Protein AF-0000000085181635 (afdb_homodimer)

Solvent-accessible surface area (backbone atoms only — not comparable to full-atom values): 19597 Å² total; per-residue (Å²): 133,66,61,63,53,75,76,46,79,47,78,48,72,52,72,44,46,55,69,79,56,71,76,47,92,70,51,22,36,40,37,35,32,37,38,34,22,42,36,77,54,40,78,56,69,69,92,83,53,56,75,44,27,67,64,40,34,64,56,25,40,52,43,40,51,52,48,31,54,76,64,75,38,68,78,64,58,46,28,28,20,25,34,20,37,16,2,66,40,44,36,61,69,67,32,55,45,43,55,60,22,46,44,51,28,43,36,67,73,66,61,84,52,57,21,75,64,39,52,23,40,46,67,38,51,48,49,45,72,45,44,28,18,30,25,18,34,34,18,56,51,25,48,43,32,62,36,46,50,76,46,68,41,70,85,27,20,45,46,49,16,28,28,41,36,42,33,39,24,28,66,50,50,74,82,61,66,74,58,76,46,46,78,92,68,52,71,57,80,75,10,44,61,133,65,58,65,51,76,76,46,77,46,78,50,75,52,72,44,46,54,68,78,56,70,75,46,93,69,52,23,36,39,36,36,31,36,38,34,21,42,35,74,54,39,77,56,70,69,90,81,52,55,74,44,28,66,62,40,35,64,57,25,40,53,45,41,52,52,46,30,54,75,64,76,37,67,79,65,57,44,29,28,21,25,34,20,38,16,3,66,41,44,36,60,67,66,32,56,46,43,54,59,24,47,45,52,28,44,37,65,72,66,62,85,52,56,21,74,66,40,51,25,42,47,67,36,51,48,49,45,72,45,43,28,18,29,24,18,33,34,18,57,51,26,49,41,31,61,35,44,50,76,45,68,42,73,83,27,20,44,47,50,16,27,29,43,36,42,34,39,25,28,68,48,50,74,82,59,65,75,57,76,46,46,79,93,67,52,72,58,80,75,11,45,59

Organism: NCBI:txid2984134

pLDDT: mean 95.41, std 3.32, range [81.12, 98.81]

InterPro domains:
  IPR009569 Amino acid synthesis, putative [PF06684] (6-179)
  IPR035936 BB2672 superfamily [G3DSA:3.30.1330.110] (1-193)
  IPR035936 BB2672 superfamily [SSF160519] (4-193)

Structure (mmCIF, N/CA/C/O backbone):
data_AF-0000000085181635-model_v1
#
loop_
_entity.id
_entity.type
_entity.pdbx_description
1 polymer 'Amino acid synthesis family protein'
#
loop_
_atom_site.group_PDB
_atom_site.id
_atom_site.type_symbol
_atom_site.label_atom_id
_atom_site.label_alt_id
_atom_site.label_comp_id
_atom_site.label_asym_id
_atom_site.label_entity_id
_atom_site.label_seq_id
_atom_site.pdbx_PDB_ins_code
_atom_site.Cartn_x
_atom_site.Cartn_y
_atom_site.Cartn_z
_atom_site.occupancy
_atom_site.B_iso_or_equiv
_atom_site.auth_seq_id
_atom_site.auth_comp_id
_atom_site.auth_asym_id
_atom_site.auth_atom_id
_atom_site.pdbx_PDB_model_num
ATOM 1 N N . MET A 1 1 ? -0.923 27.953 14.227 1 81.12 1 MET A N 1
ATOM 2 C CA . MET A 1 1 ? -1.779 26.828 13.859 1 81.12 1 MET A CA 1
ATOM 3 C C . MET A 1 1 ? -1.901 26.719 12.344 1 81.12 1 MET A C 1
ATOM 5 O O . MET A 1 1 ? -2.166 27.703 11.656 1 81.12 1 MET A O 1
ATOM 9 N N . ALA A 1 2 ? -1.477 25.5 11.82 1 87.94 2 ALA A N 1
ATOM 10 C CA . ALA A 1 2 ? -1.633 25.281 10.383 1 87.94 2 ALA A CA 1
ATOM 11 C C . ALA A 1 2 ? -3.104 25.125 10.008 1 87.94 2 ALA A C 1
ATOM 13 O O . ALA A 1 2 ? -3.855 24.422 10.695 1 87.94 2 ALA A O 1
ATOM 14 N N . ASP A 1 3 ? -3.541 25.781 8.938 1 92.56 3 ASP A N 1
ATOM 15 C CA . ASP A 1 3 ? -4.941 25.75 8.531 1 92.56 3 ASP A CA 1
ATOM 16 C C . ASP A 1 3 ? -5.152 24.828 7.328 1 92.56 3 ASP A C 1
ATOM 18 O O . ASP A 1 3 ? -4.785 25.172 6.203 1 92.56 3 ASP A O 1
ATOM 22 N N . PHE A 1 4 ? -5.699 23.703 7.555 1 97.62 4 PHE A N 1
ATOM 23 C CA . PHE A 1 4 ? -6.125 22.781 6.5 1 97.62 4 PHE A CA 1
ATOM 24 C C . PHE A 1 4 ? -7.602 22.984 6.18 1 97.62 4 PHE A C 1
ATOM 26 O O . PHE A 1 4 ? -8.453 22.234 6.66 1 97.62 4 PHE A O 1
ATOM 33 N N . ARG A 1 5 ? -7.879 23.953 5.293 1 97.69 5 ARG A N 1
ATOM 34 C CA . ARG A 1 5 ? -9.266 24.266 4.973 1 97.69 5 ARG A CA 1
ATOM 35 C C . ARG A 1 5 ? -9.883 23.172 4.098 1 97.69 5 ARG A C 1
ATOM 37 O O . ARG A 1 5 ? -9.383 22.891 3.004 1 97.69 5 ARG A O 1
ATOM 44 N N . LEU A 1 6 ? -10.953 22.594 4.566 1 97.94 6 LEU A N 1
ATOM 45 C CA . LEU A 1 6 ? -11.633 21.516 3.844 1 97.94 6 LEU A CA 1
ATOM 46 C C . LEU A 1 6 ? -12.414 22.078 2.662 1 97.94 6 LEU A C 1
ATOM 48 O O . LEU A 1 6 ? -13.266 22.953 2.832 1 97.94 6 LEU A O 1
ATOM 52 N N . ARG A 1 7 ? -12.094 21.688 1.499 1 97.81 7 ARG A N 1
ATOM 53 C CA . ARG A 1 7 ? -12.828 22.109 0.305 1 97.81 7 ARG A CA 1
ATOM 54 C C . ARG A 1 7 ? -13.906 21.094 -0.048 1 97.81 7 ARG A C 1
ATOM 56 O O . ARG A 1 7 ? -15.008 21.469 -0.465 1 97.81 7 ARG A O 1
ATOM 63 N N . LYS A 1 8 ? -13.539 19.812 0.037 1 95.94 8 LYS A N 1
ATOM 64 C CA . LYS A 1 8 ? -14.383 18.766 -0.53 1 95.94 8 LYS A CA 1
ATOM 65 C C . LYS A 1 8 ? -14.188 17.453 0.219 1 95.94 8 LYS A C 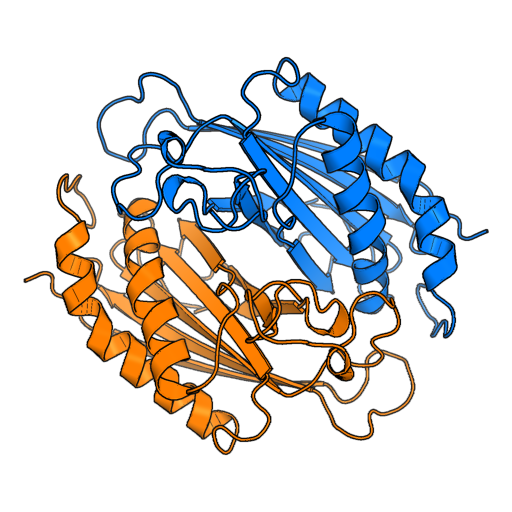1
ATOM 67 O O . LYS A 1 8 ? -13.07 17.078 0.577 1 95.94 8 LYS A O 1
ATOM 72 N N . LEU A 1 9 ? -15.336 16.703 0.526 1 96.38 9 LEU A N 1
ATOM 73 C CA . LEU A 1 9 ? -15.312 15.32 0.971 1 96.38 9 LEU A CA 1
ATOM 74 C C . LEU A 1 9 ? -15.906 14.398 -0.091 1 96.38 9 LEU A C 1
ATOM 76 O O . LEU A 1 9 ? -16.938 14.719 -0.683 1 96.38 9 LEU A O 1
ATOM 80 N N . CYS A 1 10 ? -15.219 13.375 -0.37 1 96.75 10 CYS A N 1
ATOM 81 C CA . CYS A 1 10 ? -15.719 12.328 -1.263 1 96.75 10 CYS A CA 1
ATOM 82 C C . CYS A 1 10 ? -15.852 11 -0.529 1 96.75 10 CYS A C 1
ATOM 84 O O . CYS A 1 10 ? -15.016 10.672 0.322 1 96.75 10 CYS A O 1
ATOM 86 N N . LEU A 1 11 ? -16.875 10.273 -0.776 1 96.56 11 LEU A N 1
ATOM 87 C CA . LEU A 1 11 ? -17.094 8.922 -0.263 1 96.56 11 LEU A CA 1
ATOM 88 C C . LEU A 1 11 ? -17.219 7.922 -1.406 1 96.56 11 LEU A C 1
ATOM 90 O O . LEU A 1 11 ? -17.922 8.172 -2.383 1 96.56 11 LEU A O 1
ATOM 94 N N . ALA A 1 12 ? -16.438 6.934 -1.35 1 96.38 12 ALA A N 1
ATOM 95 C CA . ALA A 1 12 ? -16.547 5.801 -2.264 1 96.38 12 ALA A CA 1
ATOM 96 C C . ALA A 1 12 ? -16.844 4.508 -1.506 1 96.38 12 ALA A C 1
ATOM 98 O O . ALA A 1 12 ? -16.234 4.238 -0.47 1 96.38 12 ALA A O 1
ATOM 99 N N . LEU A 1 13 ? -17.766 3.725 -1.913 1 95.25 13 LEU A N 1
ATOM 100 C CA . LEU A 1 13 ? -18.141 2.445 -1.32 1 95.25 13 LEU A CA 1
ATOM 101 C C . LEU A 1 13 ? -18.391 1.395 -2.4 1 95.25 13 LEU A C 1
ATOM 103 O O . LEU A 1 13 ? -19.016 1.68 -3.42 1 95.25 13 LEU A O 1
ATOM 107 N N . ASP A 1 14 ? -17.766 0.258 -2.256 1 94 14 ASP A N 1
ATOM 108 C CA . ASP A 1 14 ? -18.094 -0.84 -3.16 1 94 14 ASP A CA 1
ATOM 109 C C . ASP A 1 14 ? -18.391 -2.123 -2.385 1 94 14 ASP A C 1
ATOM 111 O O . ASP A 1 14 ? -18.047 -2.229 -1.202 1 94 14 ASP A O 1
ATOM 115 N N . GLU A 1 15 ? -19.156 -2.984 -3.018 1 94.25 15 GLU A N 1
ATOM 116 C CA . GLU A 1 15 ? -19.516 -4.312 -2.527 1 94.25 15 GLU A CA 1
ATOM 117 C C . GLU A 1 15 ? -19.188 -5.387 -3.564 1 94.25 15 GLU A C 1
ATOM 119 O O . GLU A 1 15 ? -19.641 -5.301 -4.711 1 94.25 15 GLU A O 1
ATOM 124 N N . THR A 1 16 ? -18.359 -6.297 -3.199 1 95.44 16 THR A N 1
ATOM 125 C CA . THR A 1 16 ? -17.984 -7.383 -4.102 1 95.44 16 THR A CA 1
ATOM 126 C C . THR A 1 16 ? -18.75 -8.656 -3.764 1 95.44 16 THR A C 1
ATOM 128 O O . THR A 1 16 ? -18.594 -9.219 -2.68 1 95.44 16 THR A O 1
ATOM 131 N N . HIS A 1 17 ? -19.516 -9.117 -4.715 1 95.44 17 HIS A N 1
ATOM 132 C CA . HIS A 1 17 ? -20.375 -10.281 -4.512 1 95.44 17 HIS A CA 1
ATOM 133 C C . HIS A 1 17 ? -19.672 -11.562 -4.969 1 95.44 17 HIS A C 1
ATOM 135 O O . HIS A 1 17 ? -19.969 -12.648 -4.48 1 95.44 17 HIS A O 1
ATOM 141 N N . HIS A 1 18 ? -18.922 -11.43 -5.965 1 95.25 18 HIS A N 1
ATOM 142 C CA . HIS A 1 18 ? -18.078 -12.508 -6.461 1 95.25 18 HIS A CA 1
ATOM 143 C C . HIS A 1 18 ? -16.984 -11.984 -7.383 1 95.25 18 HIS A C 1
ATOM 145 O O . HIS A 1 18 ? -17.047 -10.836 -7.836 1 95.25 18 HIS A O 1
ATOM 151 N N . ASP A 1 19 ? -15.961 -12.719 -7.648 1 94.94 19 ASP A N 1
ATOM 152 C CA . ASP A 1 19 ? -14.883 -12.406 -8.578 1 94.94 19 ASP A CA 1
ATOM 153 C C . ASP A 1 19 ? -14.609 -13.586 -9.516 1 94.94 19 ASP A C 1
ATOM 155 O O . ASP A 1 19 ? -13.477 -14.055 -9.617 1 94.94 19 ASP A O 1
ATOM 159 N N . GLY A 1 20 ? -15.664 -14 -10.234 1 92.75 20 GLY A N 1
ATOM 160 C CA . GLY A 1 20 ? -15.562 -15.078 -11.211 1 92.75 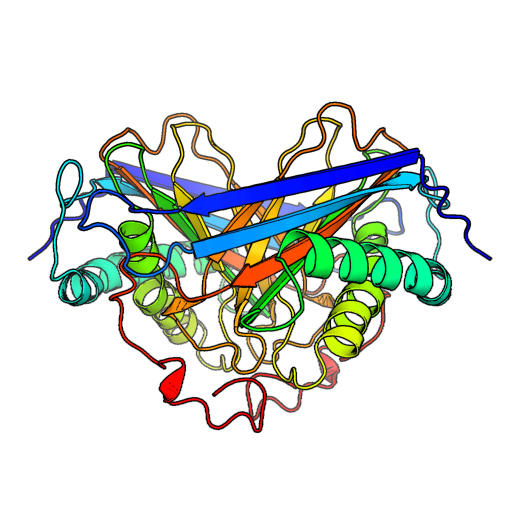20 GLY A CA 1
ATOM 161 C C . GLY A 1 20 ? -15.883 -16.438 -10.625 1 92.75 20 GLY A C 1
ATOM 162 O O . GLY A 1 20 ? -16.047 -17.406 -11.359 1 92.75 20 GLY A O 1
ATOM 163 N N . GLY A 1 21 ? -15.984 -16.594 -9.289 1 93.75 21 GLY A N 1
ATOM 164 C CA . GLY A 1 21 ? -16.359 -17.812 -8.586 1 93.75 21 GLY A CA 1
ATOM 165 C C . GLY A 1 21 ? -17.766 -17.781 -8.039 1 93.75 21 GLY A C 1
ATOM 166 O O . GLY A 1 21 ? -18.625 -17.047 -8.547 1 93.75 21 GLY A O 1
ATOM 167 N N . PRO A 1 22 ? -18.031 -18.703 -7.148 1 93.81 22 PRO A N 1
ATOM 168 C CA . PRO A 1 22 ? -19.375 -18.719 -6.535 1 93.81 22 PRO A CA 1
ATOM 169 C C . PRO A 1 22 ? -19.719 -17.391 -5.84 1 93.81 22 PRO A C 1
ATOM 171 O O . PRO A 1 22 ? -18.812 -16.672 -5.414 1 93.81 22 PRO A O 1
ATOM 174 N N . GLU A 1 23 ? -21 -17.203 -5.691 1 95.12 23 GLU A N 1
ATOM 175 C CA . GLU A 1 23 ? -21.438 -16.031 -4.941 1 95.12 23 GLU A CA 1
ATOM 176 C C . GLU A 1 23 ? -21.016 -16.125 -3.477 1 95.12 23 GLU A C 1
ATOM 178 O O . GLU A 1 23 ? -21.125 -17.188 -2.861 1 95.12 23 GLU A O 1
ATOM 183 N N . ALA A 1 24 ? -20.547 -14.977 -3 1 92.56 24 ALA A N 1
ATOM 184 C CA . ALA A 1 24 ? -20.172 -14.93 -1.59 1 92.56 24 ALA A CA 1
ATOM 185 C C . ALA A 1 24 ? -21.406 -14.914 -0.689 1 92.56 24 ALA A C 1
ATOM 187 O O . ALA A 1 24 ? -22.406 -14.258 -1.002 1 92.56 24 ALA A O 1
ATOM 188 N N . THR A 1 25 ? -21.297 -15.695 0.338 1 91.75 25 THR A N 1
ATOM 189 C CA . THR A 1 25 ? -22.359 -15.641 1.331 1 91.75 25 THR A CA 1
ATOM 190 C C . THR A 1 25 ? -22.5 -14.234 1.912 1 91.75 25 THR A C 1
ATOM 192 O O . THR A 1 25 ? -23.609 -13.711 2.035 1 91.75 25 THR A O 1
ATOM 195 N N . ASN A 1 26 ? -21.375 -13.648 2.23 1 91.88 26 ASN A N 1
ATOM 196 C CA . ASN A 1 26 ? -21.297 -12.266 2.682 1 91.88 26 ASN A CA 1
ATOM 197 C C . ASN A 1 26 ? -20.406 -11.43 1.763 1 91.88 26 ASN A C 1
ATOM 199 O O . ASN A 1 26 ? -19.172 -11.539 1.812 1 91.88 26 ASN A O 1
ATOM 203 N N . PRO A 1 27 ? -21.031 -10.609 0.994 1 93.5 27 PRO A N 1
ATOM 204 C CA . PRO A 1 27 ? -20.219 -9.758 0.12 1 93.5 27 PRO A CA 1
ATOM 205 C C . PRO A 1 27 ? -19.219 -8.891 0.895 1 93.5 27 PRO A C 1
ATOM 207 O O . PRO A 1 27 ? -19.516 -8.453 2.006 1 93.5 27 PRO A O 1
ATOM 210 N N . ARG A 1 28 ? -18.047 -8.742 0.34 1 95.94 28 ARG A N 1
ATOM 211 C CA . ARG A 1 28 ? -17.062 -7.848 0.94 1 95.94 28 ARG A CA 1
ATOM 212 C C . ARG A 1 28 ? -17.406 -6.387 0.679 1 95.94 28 ARG A C 1
ATOM 214 O O . ARG A 1 28 ? -17.734 -6.012 -0.452 1 95.94 28 ARG A O 1
ATOM 221 N N . GLN A 1 29 ? -17.375 -5.582 1.72 1 96.75 29 GLN A N 1
ATOM 222 C CA . GLN A 1 29 ? -17.625 -4.148 1.613 1 96.75 29 GLN A CA 1
ATOM 223 C C . GLN A 1 29 ? -16.375 -3.34 1.92 1 96.75 29 GLN A C 1
ATOM 225 O O . GLN A 1 29 ? -15.672 -3.613 2.898 1 96.75 29 GLN A O 1
ATOM 230 N N . ARG A 1 30 ? -16.031 -2.447 1.104 1 97.69 30 ARG A N 1
ATOM 231 C CA . ARG A 1 30 ? -14.969 -1.476 1.344 1 97.69 30 ARG A CA 1
ATOM 232 C C . ARG A 1 30 ? -15.492 -0.049 1.195 1 97.69 30 ARG A C 1
ATOM 234 O O . ARG A 1 30 ? -16.328 0.223 0.34 1 97.69 30 ARG A O 1
ATOM 241 N N . ALA A 1 31 ? -15 0.82 1.949 1 98.31 31 ALA A N 1
ATOM 242 C CA . ALA A 1 31 ? -15.328 2.238 1.816 1 98.31 31 ALA A CA 1
ATOM 243 C C . ALA A 1 31 ? -14.094 3.107 2.049 1 98.31 31 ALA A C 1
ATOM 245 O O . ALA A 1 31 ? -13.211 2.75 2.832 1 98.31 31 ALA A O 1
ATOM 246 N N . ALA A 1 32 ? -14.047 4.199 1.39 1 98.75 32 ALA A N 1
ATOM 247 C CA . ALA A 1 32 ? -13.008 5.211 1.576 1 98.75 32 ALA A CA 1
ATOM 248 C C . ALA A 1 32 ? -13.609 6.609 1.65 1 98.75 32 ALA A C 1
ATOM 250 O O . ALA A 1 32 ? -14.562 6.918 0.931 1 98.75 32 ALA A O 1
ATOM 251 N N . VAL A 1 33 ? -13.117 7.402 2.482 1 98.62 33 VAL A N 1
ATOM 252 C CA . VAL A 1 33 ? -13.414 8.828 2.535 1 98.62 33 VAL A CA 1
ATOM 253 C C . VAL A 1 33 ? -12.164 9.633 2.164 1 98.62 33 VAL A C 1
ATOM 255 O O . VAL A 1 33 ? -11.07 9.344 2.65 1 98.62 33 VAL A O 1
ATOM 258 N N . LEU A 1 34 ? -12.32 10.539 1.265 1 98.75 34 LEU A N 1
ATOM 259 C CA . LEU A 1 34 ? -11.25 11.43 0.806 1 98.75 34 LEU A CA 1
ATOM 260 C C . LEU A 1 34 ? -11.57 12.875 1.147 1 98.75 34 LEU A C 1
ATOM 262 O O . LEU A 1 34 ? -12.648 13.375 0.817 1 98.75 34 LEU A O 1
ATOM 266 N N . ALA A 1 35 ? -10.695 13.469 1.826 1 98.75 35 ALA A N 1
ATOM 267 C CA . ALA A 1 35 ? -10.828 14.891 2.148 1 98.75 35 ALA A CA 1
ATOM 268 C C . ALA A 1 35 ? -9.828 15.727 1.351 1 98.75 35 ALA A C 1
ATOM 270 O O . ALA A 1 35 ? -8.617 15.508 1.437 1 98.75 35 ALA A O 1
ATOM 271 N N . VAL A 1 36 ? -10.32 16.609 0.586 1 98.69 36 VAL A N 1
ATOM 272 C CA . VAL A 1 36 ? -9.477 17.578 -0.115 1 98.69 36 VAL A CA 1
ATOM 273 C C . VAL A 1 36 ? -9.32 18.844 0.729 1 98.69 36 VAL A C 1
ATOM 275 O O . VAL A 1 36 ? -10.305 19.531 1.002 1 98.69 36 VAL A O 1
ATOM 278 N N . VAL A 1 37 ? -8.117 19.125 1.062 1 98.75 37 VAL A N 1
ATOM 279 C CA . VAL A 1 37 ? -7.875 20.281 1.931 1 98.75 37 VAL A CA 1
ATOM 280 C C . VAL A 1 37 ? -6.789 21.156 1.325 1 98.75 37 VAL A C 1
ATOM 282 O O . VAL A 1 37 ? -5.996 20.703 0.499 1 98.75 37 VAL A O 1
ATOM 285 N N . SER A 1 38 ? -6.781 22.406 1.725 1 98.62 38 SER A N 1
ATOM 286 C CA . SER A 1 38 ? -5.652 23.266 1.377 1 98.62 38 SER A CA 1
ATOM 287 C C . SER A 1 38 ? -4.363 22.766 2.033 1 98.62 38 SER A C 1
ATOM 289 O O . SER A 1 38 ? -4.402 22.141 3.096 1 98.62 38 SER A O 1
ATOM 291 N N . ASN A 1 39 ? -3.256 22.969 1.431 1 98.5 39 ASN A N 1
ATOM 292 C CA . ASN A 1 39 ? -1.923 22.703 1.962 1 98.5 39 ASN A CA 1
ATOM 293 C C . ASN A 1 39 ? -1.261 23.984 2.471 1 98.5 39 ASN A C 1
ATOM 295 O O . ASN A 1 39 ? -0.763 24.781 1.68 1 98.5 39 ASN A O 1
ATOM 299 N N . PRO A 1 40 ? -1.22 24.203 3.771 1 98.19 40 PRO A N 1
ATOM 300 C CA . PRO A 1 40 ? -0.665 25.453 4.305 1 98.19 40 PRO A CA 1
ATOM 301 C C . PRO A 1 40 ? 0.832 25.594 4.039 1 98.19 40 PRO A C 1
ATOM 303 O O . PRO A 1 40 ? 1.399 26.656 4.238 1 98.19 40 PRO A O 1
ATOM 306 N N . PHE A 1 41 ? 1.455 24.531 3.543 1 98 41 PHE A N 1
ATOM 307 C CA . PHE A 1 41 ? 2.902 24.562 3.373 1 98 41 PHE A CA 1
ATOM 308 C C . PHE A 1 41 ? 3.275 24.547 1.896 1 98 41 PHE A C 1
ATOM 310 O O . PHE A 1 41 ? 4.453 24.469 1.548 1 98 41 PHE A O 1
ATOM 317 N N . ALA A 1 42 ? 2.32 24.625 1.038 1 97.31 42 ALA A N 1
ATOM 318 C CA . ALA A 1 42 ? 2.588 24.625 -0.398 1 97.31 42 ALA A CA 1
ATOM 319 C C . ALA A 1 42 ? 3.471 25.812 -0.784 1 97.31 42 ALA A C 1
ATOM 321 O O . ALA A 1 42 ? 3.309 26.922 -0.255 1 97.31 42 ALA A O 1
ATOM 322 N N . GLY A 1 43 ? 4.402 25.547 -1.666 1 96.06 43 GLY A N 1
ATOM 323 C CA . GLY A 1 43 ? 5.207 26.609 -2.258 1 96.06 43 GLY A CA 1
ATOM 324 C C . GLY A 1 43 ? 6.395 27 -1.402 1 96.06 43 GLY A C 1
ATOM 325 O O . GLY A 1 43 ? 7.129 27.922 -1.744 1 96.06 43 GLY A O 1
ATOM 326 N N . ARG A 1 44 ? 6.562 26.203 -0.323 1 94.25 44 ARG A N 1
ATOM 327 C CA . ARG A 1 44 ? 7.707 26.531 0.525 1 94.25 44 ARG A CA 1
ATOM 328 C C . ARG A 1 44 ? 8.188 25.297 1.283 1 94.25 44 ARG A C 1
ATOM 330 O O . ARG A 1 44 ? 7.461 24.297 1.396 1 94.25 44 ARG A O 1
ATOM 337 N N . TYR A 1 45 ? 9.477 25.469 1.751 1 95.44 45 TYR A N 1
ATOM 338 C CA . TYR A 1 45 ? 10 24.469 2.67 1 95.44 45 TYR A CA 1
ATOM 339 C C . TYR A 1 45 ? 9.758 24.875 4.117 1 95.44 45 TYR A C 1
ATOM 341 O O . TYR A 1 45 ? 10.141 25.984 4.531 1 95.44 45 TYR A O 1
ATOM 349 N N . GLU A 1 46 ? 9.023 24.078 4.871 1 96 46 GLU A N 1
ATOM 350 C CA . GLU A 1 46 ? 8.773 24.266 6.297 1 96 46 GLU A CA 1
ATOM 351 C C . GLU A 1 46 ? 9.547 23.25 7.137 1 96 46 GLU A C 1
ATOM 353 O O . GLU A 1 46 ? 9.25 22.062 7.109 1 96 46 GLU A O 1
ATOM 358 N N . PRO A 1 47 ? 10.555 23.688 7.879 1 94.38 47 PRO A N 1
ATOM 359 C CA . PRO A 1 47 ? 11.375 22.734 8.641 1 94.38 47 PRO A CA 1
ATOM 360 C C . PRO A 1 47 ? 10.602 22.062 9.773 1 94.38 47 PRO A C 1
ATOM 362 O O . PRO A 1 47 ? 10.875 20.906 10.109 1 94.38 47 PRO A O 1
ATOM 365 N N . ASP A 1 48 ? 9.711 22.797 10.375 1 95.12 48 ASP A N 1
ATOM 366 C CA . ASP A 1 48 ? 8.961 22.266 11.508 1 95.12 48 ASP A CA 1
ATOM 367 C C . ASP A 1 48 ? 7.512 21.969 11.117 1 95.12 48 ASP A C 1
ATOM 369 O O . ASP A 1 48 ? 6.648 22.844 11.211 1 95.12 48 ASP A O 1
ATOM 373 N N . LEU A 1 49 ? 7.258 20.672 10.797 1 95.06 49 LEU A N 1
ATOM 374 C CA . LEU A 1 49 ? 5.953 20.266 10.281 1 95.06 49 LEU A CA 1
ATOM 375 C C . LEU A 1 49 ? 5.117 19.609 11.375 1 95.06 49 LEU A C 1
ATOM 377 O O . LEU A 1 49 ? 3.887 19.672 11.344 1 95.06 49 LEU A O 1
ATOM 381 N N . GLN A 1 50 ? 5.703 19.031 12.367 1 94.06 50 GLN A N 1
ATOM 382 C CA . GLN A 1 50 ? 5.109 18.047 13.266 1 94.06 50 GLN A CA 1
ATOM 383 C C . GLN A 1 50 ? 3.918 18.641 14.016 1 94.06 50 GLN A C 1
ATOM 385 O O . GLN A 1 50 ? 2.896 17.969 14.195 1 94.06 50 GLN A O 1
ATOM 390 N N . PRO A 1 51 ? 4.008 19.891 14.422 1 94.75 51 PRO A N 1
ATOM 391 C CA . PRO A 1 51 ? 2.875 20.422 15.18 1 94.75 51 PRO A CA 1
ATOM 392 C C . PRO A 1 51 ? 1.577 20.438 14.375 1 94.75 51 PRO A C 1
ATOM 394 O O . PRO A 1 51 ? 0.488 20.375 14.953 1 94.75 51 PRO A O 1
ATOM 397 N N . ALA A 1 52 ? 1.71 20.438 13.078 1 95.94 52 ALA A N 1
ATOM 398 C CA . ALA A 1 52 ? 0.53 20.5 12.219 1 95.94 52 ALA A CA 1
ATOM 399 C C . ALA A 1 52 ? -0.282 19.219 12.305 1 95.94 52 ALA A C 1
ATOM 401 O O . ALA A 1 52 ? -1.447 19.172 11.898 1 95.94 52 ALA A O 1
ATOM 402 N N . MET A 1 53 ? 0.301 18.141 12.805 1 96 53 MET A N 1
ATOM 403 C CA . MET A 1 53 ? -0.437 16.891 12.984 1 96 53 MET A CA 1
ATOM 404 C C . MET A 1 53 ? -1.616 17.094 13.93 1 96 53 MET A C 1
ATOM 406 O O . MET A 1 53 ? -2.682 16.5 13.727 1 96 53 MET A O 1
ATOM 410 N N . GLU A 1 54 ? -1.39 17.859 14.945 1 96.19 54 GLU A N 1
ATOM 411 C CA . GLU A 1 54 ? -2.457 18.109 15.906 1 96.19 54 GLU A CA 1
ATOM 412 C C . GLU A 1 54 ? -3.67 18.75 15.234 1 96.19 54 GLU A C 1
ATOM 414 O O . GLU A 1 54 ? -4.812 18.453 15.586 1 96.19 54 GLU A O 1
ATOM 419 N N . ASP A 1 55 ? -3.424 19.547 14.258 1 97 55 ASP A N 1
ATOM 420 C CA . ASP A 1 55 ? -4.477 20.281 13.555 1 97 55 ASP A CA 1
ATOM 421 C C . ASP A 1 55 ? -5.289 19.344 12.664 1 97 55 ASP A C 1
ATOM 423 O O . ASP A 1 55 ? -6.398 19.688 12.25 1 97 55 ASP A O 1
ATOM 427 N N . LEU A 1 56 ? -4.758 18.188 12.375 1 97.75 56 LEU A N 1
ATOM 428 C CA . LEU A 1 56 ? -5.402 17.266 11.453 1 97.75 56 LEU A CA 1
ATOM 429 C C . LEU A 1 56 ? -6.25 16.25 12.211 1 97.75 56 LEU A C 1
ATOM 431 O O . LEU A 1 56 ? -7.066 15.539 11.609 1 97.75 56 LEU A O 1
ATOM 435 N N . LYS A 1 57 ? -6.145 16.156 13.531 1 96.81 57 LYS A N 1
ATOM 436 C CA . LYS A 1 57 ? -6.82 15.148 14.336 1 96.81 57 LYS A CA 1
ATOM 437 C C . LYS A 1 57 ? -8.336 15.242 14.18 1 96.81 57 LYS A C 1
ATOM 439 O O . LYS A 1 57 ? -9.008 14.234 13.953 1 96.81 57 LYS A O 1
ATOM 444 N N . PRO A 1 58 ? -8.898 16.469 14.258 1 96.94 58 PRO A N 1
ATOM 445 C CA . PRO A 1 58 ? -10.352 16.562 14.102 1 96.94 58 PRO A CA 1
ATOM 446 C C . PRO A 1 58 ? -10.836 16.062 12.734 1 96.94 58 PRO A C 1
ATOM 448 O O . PRO A 1 58 ? -11.891 15.438 12.641 1 96.94 58 PRO A O 1
ATOM 451 N N . LEU A 1 59 ? -10.125 16.344 11.672 1 97.62 59 LEU A N 1
ATOM 452 C CA . LEU A 1 59 ? -10.492 15.875 10.344 1 97.62 59 LEU A CA 1
ATOM 453 C C . LEU A 1 59 ? -10.5 14.344 10.281 1 97.62 59 LEU A C 1
ATOM 455 O O . LEU A 1 59 ? -11.43 13.75 9.734 1 97.62 59 LEU A O 1
ATOM 459 N N . ALA A 1 60 ? -9.469 13.758 10.898 1 97.56 60 ALA A N 1
ATOM 460 C CA . ALA A 1 60 ? -9.375 12.305 10.922 1 97.56 60 ALA A CA 1
ATOM 461 C C . ALA A 1 60 ? -10.586 11.688 11.609 1 97.56 60 ALA A C 1
ATOM 463 O O . ALA A 1 60 ? -11.141 10.688 11.133 1 97.56 60 ALA A O 1
ATOM 464 N N . LEU A 1 61 ? -10.977 12.25 12.695 1 97.38 61 LEU A N 1
ATOM 465 C CA . LEU A 1 61 ? -12.125 11.742 13.43 1 97.38 61 LEU A CA 1
ATOM 466 C C . LEU A 1 61 ? -13.406 11.891 12.609 1 97.38 61 LEU A C 1
ATOM 468 O O . LEU A 1 61 ? -14.227 10.977 12.555 1 97.38 61 LEU A O 1
ATOM 472 N N . THR A 1 62 ? -13.562 13.031 11.984 1 97.5 62 THR A N 1
ATOM 473 C CA . THR A 1 62 ? -14.719 13.273 11.125 1 97.5 62 THR A CA 1
ATOM 474 C C . THR A 1 62 ? -14.773 12.25 9.992 1 97.5 62 THR A C 1
ATOM 476 O O . THR A 1 62 ? -15.828 11.656 9.734 1 97.5 62 THR A O 1
ATOM 479 N N . MET A 1 63 ? -13.688 12.055 9.375 1 98.25 63 MET A N 1
ATOM 480 C CA . MET A 1 63 ? -13.609 11.117 8.266 1 98.25 63 MET A CA 1
ATOM 481 C C . MET A 1 63 ? -13.883 9.688 8.742 1 98.25 63 MET A C 1
ATOM 483 O O . MET A 1 63 ? -14.617 8.945 8.086 1 98.25 63 MET A O 1
ATOM 487 N N . GLY A 1 64 ? -13.297 9.297 9.867 1 97.88 64 GLY A N 1
ATOM 488 C CA . GLY A 1 64 ? -13.523 7.973 10.43 1 97.88 64 GLY A CA 1
ATOM 489 C C . GLY A 1 64 ? -14.984 7.707 10.75 1 97.88 64 GLY A C 1
ATOM 490 O O . GLY A 1 64 ? -15.508 6.633 10.453 1 97.88 64 GLY A O 1
ATOM 491 N N . LYS A 1 65 ? -15.602 8.664 11.336 1 97.81 65 LYS A N 1
ATOM 492 C CA . LYS A 1 65 ? -17.016 8.531 11.672 1 97.81 65 LYS A CA 1
ATOM 493 C C . LYS A 1 65 ? -17.875 8.367 10.414 1 97.81 65 LYS A C 1
ATOM 495 O O . LYS A 1 65 ? -18.797 7.559 10.391 1 97.81 65 LYS A O 1
ATOM 500 N N . ARG A 1 66 ? -17.562 9.133 9.391 1 96.88 66 ARG A N 1
ATOM 501 C CA . ARG A 1 66 ? -18.281 9.023 8.125 1 96.88 66 ARG A CA 1
ATOM 502 C C . ARG A 1 66 ? -18.125 7.629 7.523 1 96.88 66 ARG A C 1
ATOM 504 O O . ARG A 1 66 ? -19.062 7.078 6.961 1 96.88 66 ARG A O 1
ATOM 511 N N . LEU A 1 67 ? -16.906 7.09 7.621 1 97.5 67 LEU A N 1
ATOM 512 C CA . LEU A 1 67 ? -16.625 5.758 7.102 1 97.5 67 LEU A CA 1
ATOM 513 C C . LEU A 1 67 ? -17.453 4.699 7.836 1 97.5 67 LEU A C 1
ATOM 515 O O . LEU A 1 67 ? -18.047 3.83 7.207 1 97.5 67 LEU A O 1
ATOM 519 N N . ILE A 1 68 ? -17.469 4.793 9.133 1 97.69 68 ILE A N 1
ATOM 520 C CA . ILE A 1 68 ? -18.188 3.838 9.961 1 97.69 68 ILE A CA 1
ATOM 521 C C . ILE A 1 68 ? -19.688 3.918 9.656 1 97.69 68 ILE A C 1
ATOM 523 O O . ILE A 1 68 ? -20.359 2.891 9.523 1 97.69 68 ILE A O 1
ATOM 527 N N . GLU A 1 69 ? -20.156 5.109 9.508 1 97.38 69 GLU A N 1
ATOM 528 C CA . GLU A 1 69 ? -21.562 5.301 9.148 1 97.38 69 GLU A CA 1
ATOM 529 C C . GLU A 1 69 ? -21.859 4.695 7.781 1 97.38 69 GLU A C 1
ATOM 531 O O . GLU A 1 69 ? -22.859 3.998 7.617 1 97.38 69 GLU A O 1
ATOM 536 N N . ALA A 1 70 ? -21.062 4.922 6.816 1 96.5 70 ALA A N 1
ATOM 537 C CA . ALA A 1 70 ? -21.25 4.426 5.457 1 96.5 70 ALA A CA 1
ATOM 538 C C . ALA A 1 70 ? -21.297 2.9 5.43 1 96.5 70 ALA A C 1
ATOM 540 O O . ALA A 1 70 ? -21.984 2.309 4.602 1 96.5 70 ALA A O 1
ATOM 541 N N . LEU A 1 71 ? -20.562 2.297 6.375 1 97.5 71 LEU A N 1
ATOM 542 C CA . LEU A 1 71 ? -20.469 0.84 6.41 1 97.5 71 LEU A CA 1
ATOM 543 C C . LEU A 1 71 ? -21.531 0.252 7.332 1 97.5 71 LEU A C 1
ATOM 545 O O . LEU A 1 71 ? -21.531 -0.951 7.605 1 97.5 71 LEU A O 1
ATOM 549 N N . GLY A 1 72 ? -22.438 1.074 7.898 1 96.06 72 GLY A N 1
ATOM 550 C CA . GLY A 1 72 ? -23.578 0.61 8.672 1 96.06 72 GLY A CA 1
ATOM 551 C C . GLY A 1 72 ? -23.266 0.42 10.148 1 96.06 72 GLY A C 1
ATOM 552 O O . GLY A 1 72 ? -23.984 -0.297 10.852 1 96.06 72 GLY A O 1
ATOM 553 N N . GLY A 1 73 ? -22.156 1.052 10.633 1 96.31 73 GLY A N 1
ATOM 554 C CA . GLY A 1 73 ? -21.734 0.909 12.016 1 96.31 73 GLY A CA 1
ATOM 555 C C . GLY A 1 73 ? -20.391 0.199 12.148 1 96.31 73 GLY A C 1
ATOM 556 O O . GLY A 1 73 ? -19.844 -0.285 11.164 1 96.31 73 GLY A O 1
ATOM 557 N N . PRO A 1 74 ? -19.875 0.16 13.336 1 95.44 74 PRO A N 1
ATOM 558 C CA . PRO A 1 74 ? -18.531 -0.388 13.547 1 95.44 74 PRO A CA 1
ATOM 559 C C . PRO A 1 74 ? -18.5 -1.912 13.469 1 95.44 74 PRO A C 1
ATOM 561 O O . PRO A 1 74 ? -17.422 -2.5 13.273 1 95.44 74 PRO A O 1
ATOM 564 N N . ASP A 1 75 ? -19.672 -2.559 13.648 1 95.31 75 ASP A N 1
ATOM 565 C CA . ASP A 1 75 ? -19.719 -4.016 13.703 1 95.31 75 ASP A CA 1
ATOM 566 C C . ASP A 1 75 ? -19.25 -4.629 12.383 1 95.31 75 ASP A C 1
ATOM 568 O O . ASP A 1 75 ? -19.719 -4.238 11.312 1 95.31 75 ASP A O 1
ATOM 572 N N . GLY A 1 76 ? -18.25 -5.523 12.516 1 95.56 76 GLY A N 1
ATOM 573 C CA . GLY A 1 76 ? -17.797 -6.27 11.352 1 95.56 76 GLY A CA 1
ATOM 574 C C . GLY A 1 76 ? -16.641 -5.602 10.625 1 95.56 76 GLY A C 1
ATOM 575 O O . GLY A 1 76 ? -16.062 -6.188 9.711 1 95.56 76 GLY A O 1
ATOM 576 N N . ILE A 1 77 ? -16.375 -4.32 10.93 1 97.5 77 ILE A N 1
ATOM 577 C CA . ILE A 1 77 ? -15.195 -3.678 10.352 1 97.5 77 ILE A CA 1
ATOM 578 C C . ILE A 1 77 ? -13.93 -4.348 10.875 1 97.5 77 ILE A C 1
ATOM 580 O O . ILE A 1 77 ? -13.703 -4.395 12.086 1 97.5 77 ILE A O 1
ATOM 584 N N . ASP A 1 78 ? -13.117 -4.906 9.938 1 97.12 78 ASP A N 1
ATOM 585 C CA . ASP A 1 78 ? -11.961 -5.668 10.391 1 97.12 78 ASP A CA 1
ATOM 586 C C . ASP A 1 78 ? -10.734 -5.367 9.523 1 97.12 78 ASP A C 1
ATOM 588 O O . ASP A 1 78 ? -9.766 -6.125 9.531 1 97.12 78 ASP A O 1
ATOM 592 N N . SER A 1 79 ? -10.82 -4.355 8.711 1 97.94 79 SER A N 1
ATOM 593 C CA . SER A 1 79 ? -9.695 -3.869 7.918 1 97.94 79 SER A CA 1
ATOM 594 C C . SER A 1 79 ? -9.656 -2.346 7.891 1 97.94 79 SER A C 1
ATOM 596 O O . SER A 1 79 ? -10.695 -1.69 8.008 1 97.94 79 SER A O 1
ATOM 598 N N . TYR A 1 80 ? -8.523 -1.844 7.734 1 98.31 80 TYR A N 1
ATOM 599 C CA . TYR A 1 80 ? -8.383 -0.404 7.547 1 98.31 80 TYR A CA 1
ATOM 600 C C . TYR A 1 80 ? -7.117 -0.073 6.77 1 98.31 80 TYR A C 1
ATOM 602 O O . TYR A 1 80 ? -6.258 -0.935 6.582 1 98.31 80 TYR A O 1
ATOM 610 N N . GLY A 1 81 ? -7.02 1.118 6.312 1 98.12 81 GLY A N 1
ATOM 611 C CA . GLY A 1 81 ? -5.914 1.728 5.59 1 98.12 81 GLY A CA 1
ATOM 612 C C . GLY A 1 81 ? -6.004 3.24 5.523 1 98.12 81 GLY A C 1
ATOM 613 O O . GLY A 1 81 ? -7.008 3.824 5.938 1 98.12 81 GLY A O 1
ATOM 614 N N . LYS A 1 82 ? -4.898 3.814 5.059 1 98.5 82 LYS A N 1
ATOM 615 C CA . LYS A 1 82 ? -4.867 5.27 4.938 1 98.5 82 LYS A CA 1
ATOM 616 C C . LYS A 1 82 ? -3.971 5.707 3.785 1 98.5 82 LYS A C 1
ATOM 618 O O . LYS A 1 82 ? -3.273 4.887 3.188 1 98.5 82 LYS A O 1
ATOM 623 N N . GLY A 1 83 ? -4.105 6.988 3.443 1 98.44 83 GLY A N 1
ATOM 624 C CA . GLY A 1 83 ? -3.26 7.516 2.385 1 98.44 83 GLY A CA 1
ATOM 625 C C . GLY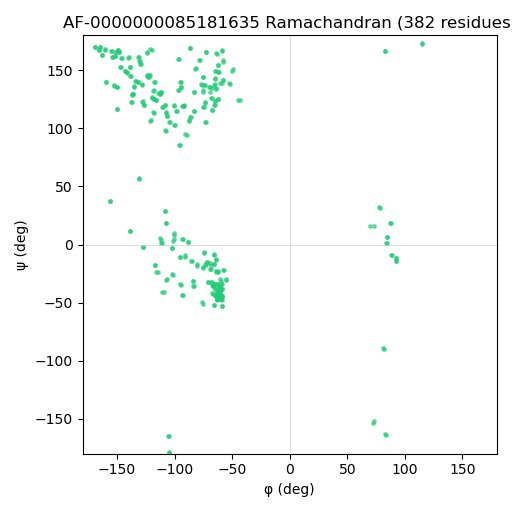 A 1 83 ? -3.316 9.031 2.275 1 98.44 83 GLY A C 1
ATOM 626 O O . GLY A 1 83 ? -4.102 9.68 2.971 1 98.44 83 GLY A O 1
ATOM 627 N N . ALA A 1 84 ? -2.414 9.492 1.472 1 98.75 84 ALA A N 1
ATOM 628 C CA . ALA A 1 84 ? -2.355 10.93 1.187 1 98.75 84 ALA A CA 1
ATOM 629 C C . ALA A 1 84 ? -1.816 11.188 -0.218 1 98.75 84 ALA A C 1
ATOM 631 O O . ALA A 1 84 ? -0.881 10.516 -0.664 1 98.75 84 ALA A O 1
ATOM 632 N N . LEU A 1 85 ? -2.414 12.039 -0.927 1 98.75 85 LEU A N 1
ATOM 633 C CA . LEU A 1 85 ? -1.976 12.547 -2.223 1 98.75 85 LEU A CA 1
ATOM 634 C C . LEU A 1 85 ? -1.722 14.055 -2.162 1 98.75 85 LEU A C 1
ATOM 636 O O . LEU A 1 85 ? -2.66 14.836 -2.014 1 98.75 85 LEU A O 1
ATOM 640 N N . VAL A 1 86 ? -0.466 14.453 -2.316 1 98.69 86 VAL A N 1
ATOM 641 C CA . VAL A 1 86 ? -0.047 15.844 -2.158 1 98.69 86 VAL A CA 1
ATOM 642 C C . VAL A 1 86 ? -0.001 16.531 -3.521 1 98.69 86 VAL A C 1
ATOM 644 O O . VAL A 1 86 ? 0.534 15.977 -4.484 1 98.69 86 VAL A O 1
ATOM 647 N N . GLY A 1 87 ? -0.585 17.75 -3.588 1 98.69 87 GLY A N 1
ATOM 648 C CA . GLY A 1 87 ? -0.517 18.531 -4.809 1 98.69 87 GLY A CA 1
ATOM 649 C C . GLY A 1 87 ? 0.896 18.938 -5.176 1 98.69 87 GLY A C 1
ATOM 650 O O . GLY A 1 87 ? 1.785 18.953 -4.32 1 98.69 87 GLY A O 1
ATOM 651 N N . LEU A 1 88 ? 1.072 19.375 -6.395 1 98.19 88 LEU A N 1
ATOM 652 C CA . LEU A 1 88 ? 2.373 19.484 -7.047 1 98.19 88 LEU A CA 1
ATOM 653 C C . LEU A 1 88 ? 3.209 20.594 -6.398 1 98.19 88 LEU A C 1
ATOM 655 O O . LEU A 1 88 ? 4.43 20.625 -6.562 1 98.19 88 LEU A O 1
ATOM 659 N N . ASN A 1 89 ? 2.586 21.516 -5.719 1 98.25 89 ASN A N 1
ATOM 660 C CA . ASN A 1 89 ? 3.357 22.562 -5.066 1 98.25 89 ASN A CA 1
ATOM 661 C C . ASN A 1 89 ? 3.787 22.156 -3.662 1 98.25 89 ASN A C 1
ATOM 663 O O . ASN A 1 89 ? 4.395 22.938 -2.939 1 98.25 89 ASN A O 1
ATOM 667 N N . GLY A 1 90 ? 3.457 20.906 -3.232 1 97.56 90 GLY A N 1
ATOM 668 C CA . GLY A 1 90 ? 3.875 20.391 -1.94 1 97.56 90 GLY A CA 1
ATOM 669 C C . GLY A 1 90 ? 5.004 19.375 -2.039 1 97.56 90 GLY A C 1
ATOM 670 O O . GLY A 1 90 ? 5.57 19.188 -3.115 1 97.56 90 GLY A O 1
ATOM 671 N N . GLU A 1 91 ? 5.406 18.891 -0.963 1 96.69 91 GLU A N 1
ATOM 672 C CA . GLU A 1 91 ? 6.391 17.812 -0.917 1 96.69 91 GLU A CA 1
ATOM 673 C C . GLU A 1 91 ? 5.824 16.578 -0.229 1 96.69 91 GLU A C 1
ATOM 675 O O . GLU A 1 91 ? 4.793 16.656 0.443 1 96.69 91 GLU A O 1
ATOM 680 N N . LEU A 1 92 ? 6.469 15.469 -0.32 1 97.31 92 LEU A N 1
ATOM 681 C CA . LEU A 1 92 ? 6.004 14.172 0.169 1 97.31 92 LEU A CA 1
ATOM 682 C C . LEU A 1 92 ? 5.77 14.211 1.676 1 97.31 92 LEU A C 1
ATOM 684 O O . LEU A 1 92 ? 4.82 13.602 2.176 1 97.31 92 LEU A O 1
ATOM 688 N N . GLU A 1 93 ? 6.59 14.93 2.467 1 97.25 93 GLU A N 1
ATOM 689 C CA . GLU A 1 93 ? 6.492 15 3.922 1 97.25 93 GLU A CA 1
ATOM 690 C C . GLU A 1 93 ? 5.184 15.648 4.355 1 97.25 93 GLU A C 1
ATOM 692 O O . GLU A 1 93 ? 4.723 15.445 5.484 1 97.25 93 GLU A O 1
ATOM 697 N N . HIS A 1 94 ? 4.602 16.469 3.449 1 98 94 HIS A N 1
ATOM 698 C CA . HIS A 1 94 ? 3.291 17.016 3.783 1 98 94 HIS A CA 1
ATOM 699 C C . HIS A 1 94 ? 2.24 15.906 3.877 1 98 94 HIS A C 1
ATOM 701 O O . HIS A 1 94 ? 1.318 15.992 4.691 1 98 94 HIS A O 1
ATOM 707 N N . GLY A 1 95 ? 2.393 14.875 3.045 1 97.69 95 GLY A N 1
ATOM 708 C CA . GLY A 1 95 ? 1.541 13.703 3.172 1 97.69 95 GLY A CA 1
ATOM 709 C C . GLY A 1 95 ? 1.798 12.914 4.441 1 97.69 95 GLY A C 1
ATOM 710 O O . GLY A 1 95 ? 0.877 12.312 5.004 1 97.69 95 GLY A O 1
ATOM 711 N N . ALA A 1 96 ? 3.055 12.922 4.887 1 97 96 ALA A N 1
ATOM 712 C CA . ALA A 1 96 ? 3.457 12.172 6.074 1 97 96 ALA A CA 1
ATOM 713 C C . ALA A 1 96 ? 2.785 12.727 7.328 1 97 96 ALA A C 1
ATOM 715 O O . ALA A 1 96 ? 2.727 12.055 8.359 1 97 96 ALA A O 1
ATOM 716 N N . LEU A 1 97 ? 2.26 13.914 7.289 1 96.62 97 LEU A N 1
ATOM 717 C CA . LEU A 1 97 ? 1.513 14.508 8.391 1 96.62 97 LEU A CA 1
ATOM 718 C C . LEU A 1 97 ? 0.324 13.633 8.773 1 96.62 97 LEU A C 1
ATOM 720 O O . LEU A 1 97 ? -0.16 13.695 9.906 1 96.62 97 LEU A O 1
ATOM 724 N N . TRP A 1 98 ? -0.075 12.805 7.816 1 96.75 98 TRP A N 1
ATOM 725 C CA . TRP A 1 98 ? -1.326 12.07 7.949 1 96.75 98 TRP A CA 1
ATOM 726 C C . TRP A 1 98 ? -1.116 10.773 8.734 1 96.75 98 TRP A C 1
ATOM 728 O O . TRP A 1 98 ? -2.078 10.164 9.203 1 96.75 98 TRP A O 1
ATOM 738 N N . HIS A 1 99 ? 0.152 10.375 8.914 1 92.5 99 HIS A N 1
ATOM 739 C CA . HIS A 1 99 ? 0.419 9.062 9.5 1 92.5 99 HIS A CA 1
ATOM 740 C C . HIS A 1 99 ? -0.202 8.945 10.891 1 92.5 99 HIS A C 1
ATOM 742 O O . HIS A 1 99 ? -1.02 8.055 11.133 1 92.5 99 HIS A O 1
ATOM 748 N N . ALA A 1 100 ? 0.055 9.852 11.797 1 91.38 100 ALA A N 1
ATOM 749 C CA . ALA A 1 100 ? -0.414 9.758 13.172 1 91.38 100 ALA A CA 1
ATOM 750 C C . ALA A 1 100 ? -1.901 10.094 13.273 1 91.38 100 ALA A C 1
ATOM 752 O O . ALA A 1 100 ? -2.691 9.281 13.758 1 91.38 100 ALA A O 1
ATOM 753 N N . PRO A 1 101 ? -2.314 11.203 12.695 1 94.44 101 PRO A N 1
ATOM 754 C CA . PRO A 1 101 ? -3.734 11.531 12.844 1 94.44 101 PRO A CA 1
ATOM 755 C C . PRO A 1 101 ? -4.648 10.492 12.203 1 94.44 101 PRO A C 1
ATOM 757 O O . PRO A 1 101 ? -5.656 10.094 12.797 1 94.44 101 PRO A O 1
ATOM 760 N N . GLY A 1 102 ? -4.324 10.141 10.992 1 94.06 102 GLY A N 1
ATOM 761 C CA . GLY A 1 102 ? -5.148 9.148 10.32 1 94.06 102 GLY A CA 1
ATOM 762 C C . GLY A 1 102 ? -5.188 7.812 11.039 1 94.06 102 GLY A C 1
ATOM 763 O O . GLY A 1 102 ? -6.258 7.227 11.211 1 94.06 102 GLY A O 1
ATOM 764 N N . GLY A 1 103 ? -4.004 7.359 11.414 1 92.38 103 GLY A N 1
ATOM 765 C CA . GLY A 1 103 ? -3.914 6.074 12.086 1 92.38 103 GLY A CA 1
ATOM 766 C C . GLY A 1 103 ? -4.586 6.066 13.445 1 92.38 103 GLY A C 1
ATOM 767 O O . GLY A 1 103 ? -5.453 5.23 13.711 1 92.38 103 GLY A O 1
ATOM 768 N N . TYR A 1 104 ? -4.262 6.984 14.281 1 89.56 104 TYR A N 1
ATOM 769 C CA . TYR A 1 104 ? -4.809 7.055 15.633 1 89.56 104 TYR A CA 1
ATOM 770 C C . TYR A 1 104 ? -6.301 7.363 15.602 1 89.56 104 TYR A C 1
ATOM 772 O O . TYR A 1 104 ? -7.059 6.863 16.438 1 89.56 104 TYR A O 1
ATOM 780 N N . GLY A 1 105 ? -6.695 8.117 14.719 1 91.38 105 GLY A N 1
ATOM 781 C CA . GLY A 1 105 ? -8.109 8.43 14.594 1 91.38 105 GLY A CA 1
ATOM 782 C C . GLY A 1 105 ? -8.977 7.215 14.328 1 91.38 105 GLY A C 1
ATOM 783 O O . GLY A 1 105 ? -10.008 7.031 14.977 1 91.38 105 GLY A O 1
ATOM 784 N N . MET A 1 106 ? -8.539 6.383 13.398 1 93.19 106 MET A N 1
ATOM 785 C CA . MET A 1 106 ? -9.297 5.172 13.086 1 93.19 106 MET A CA 1
ATOM 786 C C . MET A 1 106 ? -9.281 4.207 14.266 1 93.19 106 MET A C 1
ATOM 788 O O . MET A 1 106 ? -10.32 3.637 14.617 1 93.19 106 MET A O 1
ATOM 792 N N . ARG A 1 107 ? -8.141 4.078 14.859 1 90.31 107 ARG A N 1
ATOM 793 C CA . ARG A 1 107 ? -8 3.148 15.969 1 90.31 107 ARG A CA 1
ATOM 794 C C . ARG A 1 107 ? -8.852 3.58 17.156 1 90.31 107 ARG A C 1
ATOM 796 O O . ARG A 1 107 ? -9.43 2.742 17.859 1 90.31 107 ARG A O 1
ATOM 803 N N . ALA A 1 108 ? -8.93 4.844 17.406 1 90.81 108 ALA A N 1
ATOM 804 C CA . ALA A 1 108 ? -9.727 5.379 18.5 1 90.81 108 ALA A CA 1
ATOM 805 C C . ALA A 1 108 ? -11.211 5.062 18.312 1 90.81 108 ALA A C 1
ATOM 807 O O . ALA A 1 108 ? -11.93 4.789 19.266 1 90.81 108 ALA A O 1
ATOM 808 N N . LEU A 1 109 ? -11.656 5.031 17.141 1 94.12 109 LEU A N 1
ATOM 809 C CA . LEU A 1 109 ? -13.07 4.852 16.828 1 94.12 109 LEU A CA 1
ATOM 810 C C . LEU A 1 109 ? -13.445 3.371 16.828 1 94.12 109 LEU A C 1
ATOM 812 O O . LEU A 1 109 ? -14.578 3.014 17.141 1 94.12 109 LEU A O 1
ATOM 816 N N . LEU A 1 110 ? -12.523 2.523 16.469 1 93.81 110 LEU A N 1
ATOM 817 C CA . LEU A 1 110 ? -12.812 1.102 16.312 1 93.81 110 LEU A CA 1
ATOM 818 C C . LEU A 1 110 ? -12.562 0.357 17.625 1 93.81 110 LEU A C 1
ATOM 820 O O . LEU A 1 110 ? -13.039 -0.767 17.797 1 93.81 110 LEU A O 1
ATOM 824 N N . GLY A 1 111 ? -11.945 0.979 18.594 1 84.56 111 GLY A N 1
ATOM 825 C CA . GLY A 1 111 ? -11.727 0.401 19.922 1 84.56 111 GLY A CA 1
ATOM 826 C C . GLY A 1 111 ? -10.523 -0.522 19.969 1 84.56 111 GLY A C 1
ATOM 827 O O . GLY A 1 111 ? -9.43 -0.11 20.375 1 84.56 111 GLY A O 1
ATOM 828 N N . GLU A 1 112 ? -10.719 -1.893 19.688 1 83.62 112 GLU A N 1
ATOM 829 C CA . GLU A 1 112 ? -9.641 -2.873 19.734 1 83.62 112 GLU A CA 1
ATOM 830 C C . GLU A 1 112 ? -8.945 -2.998 18.391 1 83.62 112 GLU A C 1
ATOM 832 O O . GLU A 1 112 ? -9.508 -3.553 17.438 1 83.62 112 GLU A O 1
ATOM 837 N N . SER A 1 113 ? -7.812 -2.221 18.203 1 88.25 113 SER A N 1
ATOM 838 C CA . SER A 1 113 ? -6.969 -2.338 17.016 1 88.25 113 SER A CA 1
ATOM 839 C C . SER A 1 113 ? -5.488 -2.291 17.375 1 88.25 113 SER A C 1
ATOM 841 O O . SER A 1 113 ? -5.023 -1.319 17.984 1 88.25 113 SER A O 1
ATOM 843 N N . LYS A 1 114 ? -4.797 -3.35 16.969 1 90.75 114 LYS A N 1
ATOM 844 C CA . LYS A 1 114 ? -3.41 -3.461 17.422 1 90.75 114 LYS A CA 1
ATOM 845 C C . LYS A 1 114 ? -2.443 -3.387 16.234 1 90.75 114 LYS A C 1
ATOM 847 O O . LYS A 1 114 ? -1.259 -3.1 16.422 1 90.75 114 LYS A O 1
ATOM 852 N N . ALA A 1 115 ? -2.945 -3.705 15.133 1 92.25 115 ALA A N 1
ATOM 853 C CA . ALA A 1 115 ? -2.057 -3.795 13.984 1 92.25 115 ALA A CA 1
ATOM 854 C C . ALA A 1 115 ? -1.729 -2.41 13.43 1 92.25 115 ALA A C 1
ATOM 856 O O . ALA A 1 115 ? -2.482 -1.458 13.641 1 92.25 115 ALA A O 1
ATOM 857 N N . ILE A 1 116 ? -0.699 -2.281 12.734 1 92.06 116 ILE A N 1
ATOM 858 C CA . ILE A 1 116 ? -0.31 -1.073 12.016 1 92.06 116 ILE A CA 1
ATOM 859 C C . ILE A 1 116 ? -1.324 -0.78 10.914 1 92.06 116 ILE A C 1
ATOM 861 O O . ILE A 1 116 ? -1.852 -1.702 10.281 1 92.06 116 ILE A O 1
ATOM 865 N N . VAL A 1 117 ? -1.598 0.484 10.719 1 94.56 117 VAL A N 1
ATOM 866 C CA . VAL A 1 117 ? -2.424 0.909 9.594 1 94.56 117 VAL A CA 1
ATOM 867 C C . VAL A 1 117 ? -1.553 1.081 8.352 1 94.56 117 VAL A C 1
ATOM 869 O O . VAL A 1 117 ? -0.745 2.01 8.273 1 94.56 117 VAL A O 1
ATOM 872 N N . PRO A 1 118 ? -1.722 0.142 7.344 1 96.19 118 PRO A N 1
ATOM 873 C CA . PRO A 1 118 ? -0.921 0.342 6.133 1 96.19 118 PRO A CA 1
ATOM 874 C C . PRO A 1 118 ? -1.243 1.655 5.422 1 96.19 118 PRO A C 1
ATOM 876 O O . PRO A 1 118 ? -2.342 2.195 5.582 1 96.19 118 PRO A O 1
ATOM 879 N N . SER A 1 119 ? -0.218 2.135 4.68 1 96.56 119 SER A N 1
ATOM 880 C CA . SER A 1 119 ? -0.4 3.465 4.109 1 96.56 119 SER A CA 1
ATOM 881 C C . SER A 1 119 ? 0.3 3.586 2.76 1 96.56 119 SER A C 1
ATOM 883 O O . SER A 1 119 ? 1.218 2.822 2.459 1 96.56 119 SER A O 1
ATOM 885 N N . ALA A 1 120 ? -0.241 4.473 1.947 1 97.5 120 ALA A N 1
ATOM 886 C CA . ALA A 1 120 ? 0.385 4.934 0.711 1 97.5 120 ALA A CA 1
ATOM 887 C C . ALA A 1 120 ? 0.289 6.453 0.581 1 97.5 120 ALA A C 1
ATOM 889 O O . ALA A 1 120 ? -0.745 7.043 0.901 1 97.5 120 ALA A O 1
ATOM 890 N N . LYS A 1 121 ? 1.316 7.047 0.211 1 97.62 121 LYS A N 1
ATOM 891 C CA . LYS A 1 121 ? 1.306 8.477 -0.081 1 97.62 121 LYS A CA 1
ATOM 892 C C . LYS A 1 121 ? 2.207 8.805 -1.27 1 97.62 121 LYS A C 1
ATOM 894 O O . LYS A 1 121 ? 3.223 8.141 -1.485 1 97.62 121 LYS A O 1
ATOM 899 N N . LYS A 1 122 ? 1.854 9.805 -1.995 1 97.75 122 LYS A N 1
ATOM 900 C CA . LYS A 1 122 ? 2.668 10.312 -3.096 1 97.75 122 LYS A CA 1
ATOM 901 C C . LYS A 1 122 ? 2.275 11.742 -3.451 1 97.75 122 LYS A C 1
ATOM 903 O O . LYS A 1 122 ? 1.296 12.273 -2.926 1 97.75 122 LYS A O 1
ATOM 908 N N . VAL A 1 123 ? 3.119 12.367 -4.254 1 98.06 123 VAL A N 1
ATOM 909 C CA . VAL A 1 123 ? 2.828 13.664 -4.859 1 98.06 123 VAL A CA 1
ATOM 910 C C . VAL A 1 123 ? 2.236 13.461 -6.254 1 98.06 123 VAL A C 1
ATOM 912 O O . VAL A 1 123 ? 2.684 12.594 -7.008 1 98.06 123 VAL A O 1
ATOM 915 N N . GLY A 1 124 ? 1.173 14.188 -6.594 1 97.69 124 GLY A N 1
ATOM 916 C CA . GLY A 1 124 ? 0.538 14.031 -7.895 1 97.69 124 GLY A CA 1
ATOM 917 C C . GLY A 1 124 ? -0.415 15.156 -8.234 1 97.69 124 GLY A C 1
ATOM 918 O O . GLY A 1 124 ? -0.729 15.992 -7.379 1 97.69 124 GLY A O 1
ATOM 919 N N . ALA A 1 125 ? -0.834 15.234 -9.477 1 97.25 125 ALA A N 1
ATOM 920 C CA . ALA A 1 125 ? -1.787 16.219 -9.961 1 97.25 125 ALA A CA 1
ATOM 921 C C . ALA A 1 125 ? -3.225 15.75 -9.766 1 97.25 125 ALA A C 1
ATOM 923 O O . ALA A 1 125 ? -3.459 14.594 -9.398 1 97.25 125 ALA A O 1
ATOM 924 N N . ALA A 1 126 ? -4.125 16.703 -9.977 1 96.25 126 ALA A N 1
ATOM 925 C CA . ALA A 1 126 ? -5.535 16.312 -9.953 1 96.25 126 ALA A CA 1
ATOM 926 C C . ALA A 1 126 ? -5.797 15.133 -10.891 1 96.25 126 ALA A C 1
ATOM 928 O O . ALA A 1 126 ? -5.262 15.086 -12 1 96.25 126 ALA A O 1
ATOM 929 N N . GLY A 1 127 ? -6.621 14.211 -10.398 1 95.38 127 GLY A N 1
ATOM 930 C CA . GLY A 1 127 ? -6.973 13.055 -11.211 1 95.38 127 GLY A CA 1
ATOM 931 C C . GLY A 1 127 ? -6.008 11.891 -11.047 1 95.38 127 GLY A C 1
ATOM 932 O O . GLY A 1 127 ? -6.246 10.805 -11.57 1 95.38 127 GLY A O 1
ATOM 933 N N . THR A 1 128 ? -4.922 12.102 -10.375 1 97 128 THR A N 1
ATOM 934 C CA . THR A 1 128 ? -4.008 11.008 -10.062 1 97 128 THR A CA 1
ATOM 935 C C . THR A 1 128 ? -4.688 9.984 -9.156 1 97 128 THR A C 1
ATOM 937 O O . THR A 1 128 ? -5.387 10.344 -8.211 1 97 128 THR A O 1
ATOM 940 N N . THR A 1 129 ? -4.523 8.68 -9.484 1 97.31 129 THR A N 1
ATOM 941 C CA . THR A 1 129 ? -5.082 7.625 -8.641 1 97.31 129 THR A CA 1
ATOM 942 C C . THR A 1 129 ? -4.152 7.332 -7.465 1 97.31 129 THR A C 1
ATOM 944 O O . THR A 1 129 ? -2.953 7.609 -7.527 1 97.31 129 THR A O 1
ATOM 947 N N . LEU A 1 130 ? -4.727 6.898 -6.395 1 98.12 130 LEU A N 1
ATOM 948 C CA . LEU A 1 130 ? -4.016 6.43 -5.211 1 98.12 130 LEU A CA 1
ATOM 949 C C . LEU A 1 130 ? -4.5 5.043 -4.797 1 98.12 130 LEU A C 1
ATOM 951 O O . LEU A 1 130 ? -5.699 4.824 -4.633 1 98.12 130 LEU A O 1
ATOM 955 N N . ASP A 1 131 ? -3.57 4.043 -4.707 1 98.44 131 ASP A N 1
ATOM 956 C CA . ASP A 1 131 ? -3.883 2.709 -4.207 1 98.44 131 ASP A CA 1
ATOM 957 C C . ASP A 1 131 ? -3.732 2.639 -2.689 1 98.44 131 ASP A C 1
ATOM 959 O O . ASP A 1 131 ? -2.615 2.635 -2.17 1 98.44 131 ASP A O 1
ATOM 963 N N . LEU A 1 132 ? -4.875 2.584 -1.978 1 98.19 132 LEU A N 1
ATOM 964 C CA . LEU A 1 132 ? -4.867 2.457 -0.524 1 98.19 132 LEU A CA 1
ATOM 965 C C . LEU A 1 132 ? -4.695 1.001 -0.106 1 98.19 132 LEU A C 1
ATOM 967 O O . LEU A 1 132 ? -5.57 0.169 -0.365 1 98.19 132 LEU A O 1
ATOM 971 N N . PRO A 1 133 ? -3.605 0.695 0.531 1 97.94 133 PRO A N 1
ATOM 972 C CA . PRO A 1 133 ? -3.482 -0.674 1.038 1 97.94 133 PRO A CA 1
ATOM 973 C C . PRO A 1 133 ? -4.34 -0.923 2.277 1 97.94 133 PRO A C 1
ATOM 975 O O . PRO A 1 133 ? -4.48 -0.036 3.123 1 97.94 133 PRO A O 1
ATOM 978 N N . LEU A 1 134 ? -4.91 -2.123 2.43 1 97.56 134 LEU A N 1
ATOM 979 C CA . LEU A 1 134 ? -5.711 -2.551 3.57 1 97.56 134 LEU A CA 1
ATOM 980 C C . LEU A 1 134 ? -5.109 -3.791 4.223 1 97.56 134 LEU A C 1
ATOM 982 O O . LEU A 1 134 ? -4.547 -4.645 3.539 1 97.56 134 LEU A O 1
ATOM 986 N N . ALA A 1 135 ? -5.254 -3.852 5.508 1 97.06 135 ALA A N 1
ATOM 987 C CA . ALA A 1 135 ? -4.891 -5.035 6.285 1 97.06 135 ALA A CA 1
ATOM 988 C C . ALA A 1 135 ? -5.805 -5.191 7.5 1 97.06 135 ALA A C 1
ATOM 990 O O . ALA A 1 135 ? -6.539 -4.266 7.855 1 97.06 135 ALA A O 1
ATOM 991 N N . HIS A 1 136 ? -5.758 -6.355 8.094 1 97.06 136 HIS A N 1
ATOM 992 C CA . HIS A 1 136 ? -6.582 -6.641 9.258 1 97.06 136 HIS A CA 1
ATOM 993 C C . HIS A 1 136 ? -6.227 -5.719 10.422 1 97.06 136 HIS A C 1
ATOM 995 O O . HIS A 1 136 ? -5.051 -5.453 10.672 1 97.06 136 HIS A O 1
ATOM 1001 N N . ILE A 1 137 ? -7.188 -5.387 11.258 1 96.19 137 ILE A N 1
ATOM 1002 C CA . ILE A 1 137 ? -7.027 -4.332 12.258 1 96.19 137 ILE A CA 1
ATOM 1003 C C . ILE A 1 137 ? -6.27 -4.871 13.461 1 96.19 137 ILE A C 1
ATOM 1005 O O . ILE A 1 137 ? -5.699 -4.105 14.242 1 96.19 137 ILE A O 1
ATOM 1009 N N . ASN A 1 138 ? -6.18 -6.199 13.656 1 94.75 138 ASN A N 1
ATOM 1010 C CA . ASN A 1 138 ? -5.574 -6.734 14.867 1 94.75 138 ASN A CA 1
ATOM 1011 C C . ASN A 1 138 ? -4.316 -7.539 14.562 1 94.75 138 ASN A C 1
ATOM 1013 O O . ASN A 1 138 ? -3.535 -7.844 15.469 1 94.75 138 ASN A O 1
ATOM 1017 N N . ALA A 1 139 ? -4.168 -7.93 13.336 1 93.88 139 ALA A N 1
ATOM 1018 C CA . ALA A 1 139 ? -3.041 -8.781 12.961 1 93.88 139 ALA A CA 1
ATOM 1019 C C . ALA A 1 139 ? -2.619 -8.531 11.516 1 93.88 139 ALA A C 1
ATOM 1021 O O . ALA A 1 139 ? -3.32 -8.93 10.578 1 93.88 139 ALA A O 1
ATOM 1022 N N . ALA A 1 140 ? -1.419 -8.062 11.398 1 92.19 140 ALA A N 1
ATOM 1023 C CA . ALA A 1 140 ? -0.953 -7.605 10.086 1 92.19 140 ALA A CA 1
ATOM 1024 C C . ALA A 1 140 ? -0.71 -8.789 9.148 1 92.19 140 ALA A C 1
ATOM 1026 O O . ALA A 1 140 ? -0.697 -8.625 7.93 1 92.19 140 ALA A O 1
ATOM 1027 N N . TYR A 1 141 ? -0.632 -10.047 9.633 1 92.19 141 TYR A N 1
ATOM 1028 C CA . TYR A 1 141 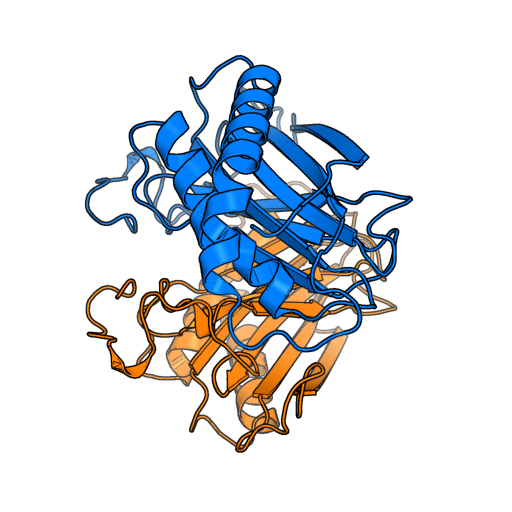? -0.247 -11.18 8.797 1 92.19 141 TYR A CA 1
ATOM 1029 C C . TYR A 1 141 ? -1.47 -11.977 8.367 1 92.19 141 TYR A C 1
ATOM 1031 O O . TYR A 1 141 ? -1.34 -13.086 7.836 1 92.19 141 TYR A O 1
ATOM 1039 N N . VAL A 1 142 ? -2.611 -11.453 8.617 1 94.44 142 VAL A N 1
ATOM 1040 C CA . VAL A 1 142 ? -3.809 -12.141 8.148 1 94.44 142 VAL A CA 1
ATOM 1041 C C . VAL A 1 142 ? -3.934 -11.977 6.633 1 94.44 142 VAL A C 1
ATOM 1043 O O . VAL A 1 142 ? -4.418 -10.953 6.152 1 94.44 142 VAL A O 1
ATOM 1046 N N . ARG A 1 143 ? -3.656 -12.984 5.918 1 93.38 143 ARG A N 1
ATOM 1047 C CA . ARG A 1 143 ? -3.438 -12.922 4.477 1 93.38 143 ARG A CA 1
ATOM 1048 C C . ARG A 1 143 ? -4.746 -12.664 3.736 1 93.38 143 ARG A C 1
ATOM 1050 O O . ARG A 1 143 ? -4.762 -11.984 2.707 1 93.38 143 ARG A O 1
ATOM 1057 N N . SER A 1 144 ? -5.848 -13.133 4.215 1 95.19 144 SER A N 1
ATOM 1058 C CA . SER A 1 144 ? -7.148 -12.953 3.58 1 95.19 144 SER A CA 1
ATOM 1059 C C . SER A 1 144 ? -7.547 -11.484 3.533 1 95.19 144 SER A C 1
ATOM 1061 O O . SER A 1 144 ? -8.477 -11.109 2.818 1 95.19 144 SER A O 1
ATOM 1063 N N . HIS A 1 145 ? -6.812 -10.617 4.297 1 96.5 145 HIS A N 1
ATOM 1064 C CA . HIS A 1 145 ? -7.234 -9.234 4.453 1 96.5 145 HIS A CA 1
ATOM 1065 C C . HIS A 1 145 ? -6.266 -8.281 3.756 1 96.5 145 HIS A C 1
ATOM 1067 O O . HIS A 1 145 ? -6.457 -7.062 3.783 1 96.5 145 HIS A O 1
ATOM 1073 N N . PHE A 1 146 ? -5.215 -8.859 3.088 1 96.31 146 PHE A N 1
ATOM 1074 C CA . PHE A 1 146 ? -4.406 -8.016 2.211 1 96.31 146 PHE A CA 1
ATOM 1075 C C . PHE A 1 146 ? -5.215 -7.566 1.001 1 96.31 146 PHE A C 1
ATOM 1077 O O . PHE A 1 146 ? -5.656 -8.391 0.199 1 96.31 146 PHE A O 1
ATOM 1084 N N . ASP A 1 147 ? -5.406 -6.328 0.941 1 96.56 147 ASP A N 1
ATOM 1085 C CA . ASP A 1 147 ? -6.254 -5.777 -0.11 1 96.56 147 ASP A CA 1
ATOM 1086 C C . ASP A 1 147 ? -5.828 -4.355 -0.47 1 96.56 147 ASP A C 1
ATOM 1088 O O . ASP A 1 147 ? -4.902 -3.807 0.134 1 96.56 147 ASP A O 1
ATOM 1092 N N . THR A 1 148 ? -6.336 -3.873 -1.612 1 98.31 148 THR A N 1
ATOM 1093 C CA . THR A 1 148 ? -6.074 -2.523 -2.1 1 98.31 148 THR A CA 1
ATOM 1094 C C . THR A 1 148 ? -7.355 -1.881 -2.629 1 98.31 148 THR A C 1
ATOM 1096 O O . THR A 1 148 ? -8.125 -2.52 -3.346 1 98.31 148 THR A O 1
ATOM 1099 N N . MET A 1 149 ? -7.648 -0.692 -2.197 1 97.62 149 MET A N 1
ATOM 1100 C CA . MET A 1 149 ? -8.719 0.096 -2.797 1 97.62 149 MET A CA 1
ATOM 1101 C C . MET A 1 149 ? -8.156 1.293 -3.555 1 97.62 149 MET A C 1
ATOM 1103 O O . MET A 1 149 ? -7.48 2.143 -2.969 1 97.62 149 MET A O 1
ATOM 1107 N N . THR A 1 150 ? -8.414 1.319 -4.875 1 98.25 150 THR A N 1
ATOM 1108 C CA . THR A 1 150 ? -7.996 2.455 -5.691 1 98.25 150 THR A CA 1
ATOM 1109 C C . THR A 1 150 ? -9.008 3.592 -5.594 1 98.25 150 THR A C 1
ATOM 1111 O O . THR A 1 150 ? -10.211 3.373 -5.762 1 98.25 150 THR A O 1
ATOM 1114 N N . VAL A 1 151 ? -8.484 4.824 -5.332 1 97.44 151 VAL A N 1
ATOM 1115 C CA . VAL A 1 151 ? -9.359 5.988 -5.215 1 97.44 151 VAL A CA 1
ATOM 1116 C C . VAL A 1 151 ? -8.805 7.133 -6.059 1 97.44 151 VAL A C 1
ATOM 1118 O O . VAL A 1 151 ? -7.648 7.102 -6.48 1 97.44 151 VAL A O 1
ATOM 1121 N N . MET A 1 152 ? -9.688 8.062 -6.328 1 97.31 152 MET A N 1
ATOM 1122 C CA . MET A 1 152 ? -9.312 9.242 -7.102 1 97.31 152 MET A CA 1
ATOM 1123 C C . MET A 1 152 ? -10.297 10.383 -6.871 1 97.31 152 MET A C 1
ATOM 1125 O O . MET A 1 152 ? -11.492 10.148 -6.648 1 97.31 152 MET A O 1
ATOM 1129 N N . VAL A 1 153 ? -9.836 11.57 -6.77 1 96.38 153 VAL A N 1
ATOM 1130 C CA . VAL A 1 153 ? -10.633 12.797 -6.84 1 96.38 153 VAL A CA 1
ATOM 1131 C C . VAL A 1 153 ? -10.367 13.508 -8.164 1 96.38 153 VAL A C 1
ATOM 1133 O O . VAL A 1 153 ? -9.273 14.047 -8.375 1 96.38 153 VAL A O 1
ATOM 1136 N N . PRO A 1 154 ? -11.391 13.594 -9.047 1 94.12 154 PRO A N 1
ATOM 1137 C CA . PRO A 1 154 ? -11.133 14.102 -10.398 1 94.12 154 PRO A CA 1
ATOM 1138 C C . PRO A 1 154 ? -10.555 15.516 -10.398 1 94.12 154 PRO A C 1
ATOM 1140 O O . PRO A 1 154 ? -9.703 15.836 -11.227 1 94.12 154 PRO A O 1
ATOM 1143 N N . ASP A 1 155 ? -10.992 16.344 -9.555 1 95.88 155 ASP A N 1
ATOM 1144 C CA . ASP A 1 155 ? -10.578 17.75 -9.586 1 95.88 155 ASP A CA 1
ATOM 1145 C C . ASP A 1 155 ? -9.633 18.062 -8.43 1 95.88 155 ASP A C 1
ATOM 1147 O O . ASP A 1 155 ? -9.484 19.219 -8.023 1 95.88 155 ASP A O 1
ATOM 1151 N N . GLY A 1 156 ? -9 16.953 -7.789 1 95.62 156 GLY A N 1
ATOM 1152 C CA . GLY A 1 156 ? -8.047 17.125 -6.699 1 95.62 156 GLY A CA 1
ATOM 1153 C C . GLY A 1 156 ? -6.945 16.094 -6.707 1 95.62 156 GLY A C 1
ATOM 1154 O O . GLY A 1 156 ? -7.09 15.023 -7.312 1 95.62 156 GLY A O 1
ATOM 11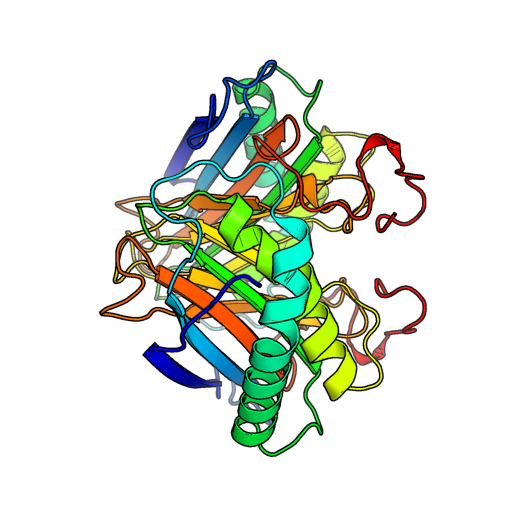55 N N . PRO A 1 157 ? -5.824 16.422 -6.004 1 98.31 157 PRO A N 1
ATOM 1156 C CA . PRO A 1 157 ? -5.559 17.734 -5.383 1 98.31 157 PRO A CA 1
ATOM 1157 C C . PRO A 1 157 ? -5.137 18.781 -6.395 1 98.31 157 PRO A C 1
ATOM 1159 O O . PRO A 1 157 ? -4.402 18.484 -7.34 1 98.31 157 PRO A O 1
ATOM 1162 N N . LYS A 1 158 ? -5.629 19.984 -6.293 1 98.12 158 LYS A N 1
ATOM 1163 C CA . LYS A 1 158 ? -4.973 21.109 -6.938 1 98.12 158 LYS A CA 1
ATOM 1164 C C . LYS A 1 158 ? -3.541 21.281 -6.438 1 98.12 158 LYS A C 1
ATOM 1166 O O . LYS A 1 158 ? -3.15 20.656 -5.445 1 98.12 158 LYS A O 1
ATOM 1171 N N . PRO A 1 159 ? -2.727 22.125 -7.152 1 98.44 159 PRO A N 1
ATOM 1172 C CA . PRO A 1 159 ? -1.305 22.203 -6.805 1 98.44 159 PRO A CA 1
ATOM 1173 C C . PRO A 1 159 ? -1.07 22.547 -5.34 1 98.44 159 PRO A C 1
ATOM 1175 O O . PRO A 1 159 ? -0.093 22.094 -4.738 1 98.44 159 PRO A O 1
ATOM 1178 N N . ASP A 1 160 ? -1.953 23.297 -4.723 1 98.62 160 ASP A N 1
ATOM 1179 C CA . ASP A 1 160 ? -1.777 23.75 -3.344 1 98.62 160 ASP A CA 1
ATOM 1180 C C . ASP A 1 160 ? -2.736 23.031 -2.402 1 98.62 160 ASP A C 1
ATOM 1182 O O . ASP A 1 160 ? -3.15 23.594 -1.383 1 98.62 160 ASP A O 1
ATOM 1186 N N . GLU A 1 161 ? -3.088 21.812 -2.762 1 98.75 161 GLU A N 1
ATOM 1187 C CA . GLU A 1 161 ? -3.994 21.016 -1.939 1 98.75 161 GLU A CA 1
ATOM 1188 C C . GLU A 1 161 ? -3.367 19.672 -1.57 1 98.75 161 GLU A C 1
ATOM 1190 O O . GLU A 1 161 ? -2.32 19.297 -2.105 1 98.75 161 GLU A O 1
ATOM 1195 N N . ILE A 1 162 ? -3.953 19.016 -0.616 1 98.81 162 ILE A N 1
ATOM 1196 C CA . ILE A 1 162 ? -3.684 17.625 -0.254 1 98.81 162 ILE A CA 1
ATOM 1197 C C . ILE A 1 162 ? -4.992 16.844 -0.204 1 98.81 162 ILE A C 1
ATOM 1199 O O . ILE A 1 162 ? -6.016 17.359 0.254 1 98.81 162 ILE A O 1
ATOM 1203 N N . VAL A 1 163 ? -4.996 15.68 -0.701 1 98.81 163 VAL A N 1
ATOM 1204 C CA . VAL A 1 163 ? -6.062 14.719 -0.453 1 98.81 163 VAL A CA 1
ATOM 1205 C C . VAL A 1 163 ? -5.641 13.75 0.647 1 98.81 163 VAL A C 1
ATOM 1207 O O . VAL A 1 163 ? -4.684 12.984 0.478 1 98.81 163 VAL A O 1
ATOM 1210 N N . PHE A 1 164 ? -6.316 13.766 1.8 1 98.81 164 PHE A N 1
ATOM 1211 C CA . PHE A 1 164 ? -6.18 12.742 2.83 1 98.81 164 PHE A CA 1
ATOM 1212 C C . PHE A 1 164 ? -7.254 11.672 2.68 1 98.81 164 PHE A C 1
ATOM 1214 O O . PHE A 1 164 ? -8.414 11.984 2.391 1 98.81 164 PHE A O 1
ATOM 1221 N N . ALA A 1 165 ? -6.844 10.43 2.887 1 98.81 165 ALA A N 1
ATOM 1222 C CA . ALA A 1 165 ? -7.777 9.328 2.678 1 98.81 165 ALA A CA 1
ATOM 1223 C C . ALA A 1 165 ? -7.762 8.367 3.857 1 98.81 165 ALA A C 1
ATOM 1225 O O . ALA A 1 165 ? -6.703 8.094 4.43 1 98.81 165 ALA A O 1
ATOM 1226 N N . LEU A 1 166 ? -8.867 7.895 4.234 1 98.75 166 LEU A N 1
ATOM 1227 C CA . LEU A 1 166 ? -9.07 6.754 5.121 1 98.75 166 LEU A CA 1
ATOM 1228 C C . LEU A 1 166 ? -9.922 5.684 4.441 1 98.75 166 LEU A C 1
ATOM 1230 O O . LEU A 1 166 ? -10.836 6.004 3.674 1 98.75 166 LEU A O 1
ATOM 1234 N N . CYS A 1 167 ? -9.602 4.477 4.723 1 98.62 167 CYS A N 1
ATOM 1235 C CA . CYS A 1 167 ? -10.367 3.361 4.176 1 98.62 167 CYS A CA 1
ATOM 1236 C C . CYS A 1 167 ? -10.586 2.283 5.23 1 98.62 167 CYS A C 1
ATOM 1238 O O . CYS A 1 167 ? -9.742 2.08 6.102 1 98.62 167 CYS A O 1
ATOM 1240 N N . MET A 1 168 ? -11.758 1.612 5.188 1 98.5 168 MET A N 1
ATOM 1241 C CA . MET A 1 168 ? -12.148 0.489 6.035 1 98.5 168 MET A CA 1
ATOM 1242 C C . MET A 1 168 ? -12.906 -0.564 5.23 1 98.5 168 MET A C 1
ATOM 1244 O O . MET A 1 168 ? -13.43 -0.271 4.156 1 98.5 168 MET A O 1
ATOM 1248 N N . ALA A 1 169 ? -12.93 -1.717 5.797 1 98.25 169 ALA A N 1
ATOM 1249 C CA . ALA A 1 169 ? -13.641 -2.787 5.102 1 98.25 169 ALA A CA 1
ATOM 1250 C C . ALA A 1 169 ? -14.188 -3.812 6.086 1 98.25 169 ALA A C 1
ATOM 1252 O O . ALA A 1 169 ? -13.781 -3.844 7.25 1 98.25 169 ALA A O 1
ATOM 1253 N N . LYS A 1 170 ? -15.141 -4.582 5.566 1 97.25 170 LYS A N 1
ATOM 1254 C CA . LYS A 1 170 ? -15.75 -5.68 6.312 1 97.25 170 LYS A CA 1
ATOM 1255 C C . LYS A 1 170 ? -15.492 -7.02 5.625 1 97.25 170 LYS A C 1
ATOM 1257 O O . LYS A 1 170 ? -15.812 -7.188 4.445 1 97.25 170 LYS A O 1
ATOM 1262 N N . GLY A 1 171 ? -14.93 -7.91 6.422 1 94.69 171 GLY A N 1
ATOM 1263 C CA . GLY A 1 171 ? -14.758 -9.273 5.941 1 94.69 171 GLY A CA 1
ATOM 1264 C C . GLY A 1 171 ? -13.516 -9.453 5.086 1 94.69 171 GLY A C 1
ATOM 1265 O O . GLY A 1 171 ? -12.883 -8.477 4.684 1 94.69 171 GLY A O 1
ATOM 1266 N N . PRO A 1 172 ? -13.148 -10.734 4.844 1 96.31 172 PRO A N 1
ATOM 1267 C CA . PRO A 1 172 ? -12.016 -11.062 3.975 1 96.31 172 PRO A CA 1
ATOM 1268 C C . PRO A 1 172 ? -12.312 -10.828 2.498 1 96.31 172 PRO A C 1
ATOM 1270 O O . PRO A 1 172 ? -13.461 -10.562 2.131 1 96.31 172 PRO A O 1
ATOM 1273 N N . ARG A 1 173 ? -11.219 -10.805 1.62 1 95.94 173 ARG A N 1
ATOM 1274 C CA . ARG A 1 173 ? -11.453 -10.844 0.179 1 95.94 173 ARG A CA 1
ATOM 1275 C C . ARG A 1 173 ? -12.406 -11.977 -0.191 1 95.94 173 ARG A C 1
ATOM 1277 O O . ARG A 1 173 ? -12.359 -13.055 0.407 1 95.94 173 ARG A O 1
ATOM 1284 N N . VAL A 1 174 ? -13.086 -11.609 -1.257 1 92.75 174 VAL A N 1
ATOM 1285 C CA . VAL A 1 174 ? -13.969 -12.664 -1.74 1 92.75 174 VAL A CA 1
ATOM 1286 C C . VAL A 1 174 ? -13.141 -13.82 -2.283 1 92.75 174 VAL A C 1
ATOM 1288 O O . VAL A 1 174 ? -12.094 -13.609 -2.9 1 92.75 174 VAL A O 1
ATOM 1291 N N . HIS A 1 175 ? -13.469 -15.062 -1.955 1 92.69 175 HIS A N 1
ATOM 1292 C CA . HIS A 1 175 ? -12.844 -16.297 -2.412 1 92.69 175 HIS A CA 1
ATOM 1293 C C . HIS A 1 175 ? -11.438 -16.453 -1.825 1 92.69 175 HIS A C 1
ATOM 1295 O O . HIS A 1 175 ? -10.562 -17.062 -2.449 1 92.69 175 HIS A O 1
ATOM 1301 N N . SER A 1 176 ? -11.094 -15.664 -0.743 1 93.88 176 SER A N 1
ATOM 1302 C CA . SER A 1 176 ? -9.789 -15.867 -0.126 1 93.88 176 SER A CA 1
ATOM 1303 C C . SER A 1 176 ? -9.492 -17.359 0.07 1 93.88 176 SER A C 1
ATOM 1305 O O . SER A 1 176 ? -10.289 -18.078 0.673 1 93.88 176 SER A O 1
ATOM 1307 N N . ARG A 1 177 ? -8.336 -17.688 -0.52 1 93.81 177 ARG A N 1
ATOM 1308 C CA . ARG A 1 177 ? -7.988 -19.094 -0.461 1 93.81 177 ARG A CA 1
ATOM 1309 C C . ARG A 1 177 ? -6.484 -19.297 -0.612 1 93.81 177 ARG A C 1
ATOM 1311 O O . ARG A 1 177 ? -6.039 -20.25 -1.268 1 93.81 177 ARG A O 1
ATOM 1318 N N . MET A 1 178 ? -5.695 -18.406 -0.042 1 92 178 MET A N 1
ATOM 1319 C CA . MET A 1 178 ? -4.242 -18.453 -0.151 1 92 178 MET A CA 1
ATOM 1320 C C . MET A 1 178 ? -3.621 -19.016 1.125 1 92 178 MET A C 1
ATOM 1322 O O . MET A 1 178 ? -2.404 -19.188 1.209 1 92 178 MET A O 1
ATOM 1326 N N . GLY A 1 179 ? -4.465 -19.266 2.033 1 89.62 179 GLY A N 1
ATOM 1327 C CA . GLY A 1 179 ? -3.951 -19.797 3.285 1 89.62 179 GLY A CA 1
ATOM 1328 C C . GLY A 1 179 ? -3.215 -18.766 4.117 1 89.62 179 GLY A C 1
ATOM 1329 O O . GLY A 1 179 ? -3.551 -17.578 4.082 1 89.62 179 GLY A O 1
ATOM 1330 N N . GLY A 1 180 ? -2.209 -19.266 5.016 1 88.38 180 GLY A N 1
ATOM 1331 C CA . GLY A 1 180 ? -1.563 -18.391 5.977 1 88.38 180 GLY A CA 1
ATOM 1332 C C . GLY A 1 180 ? -2.365 -18.203 7.25 1 88.38 180 GLY A C 1
ATOM 1333 O O . GLY A 1 180 ? -3.211 -19.031 7.586 1 88.38 180 GLY A O 1
ATOM 1334 N N . LEU A 1 181 ? -1.924 -17.141 7.934 1 91.56 181 LEU A N 1
ATOM 1335 C CA . LEU A 1 181 ? -2.678 -16.828 9.141 1 91.56 181 LEU A CA 1
ATOM 1336 C C . LEU A 1 181 ? -4.105 -16.422 8.797 1 91.56 181 LEU A C 1
ATOM 1338 O O . LEU A 1 181 ? -4.324 -15.5 8 1 91.56 181 LEU A O 1
ATOM 1342 N N . GLU A 1 182 ? -5.004 -17.141 9.383 1 92.62 182 GLU A N 1
ATOM 1343 C CA . GLU A 1 182 ? -6.414 -16.828 9.18 1 92.62 182 GLU A CA 1
ATOM 1344 C C . GLU A 1 182 ? -6.957 -15.961 10.312 1 92.62 182 GLU A C 1
ATOM 1346 O O . GLU A 1 182 ? -6.422 -15.969 11.422 1 92.62 182 GLU A O 1
ATOM 1351 N N . ALA A 1 183 ? -8.078 -15.289 10.016 1 90.69 183 ALA A N 1
ATOM 1352 C CA . ALA A 1 183 ? -8.641 -14.336 10.977 1 90.69 183 ALA A CA 1
ATOM 1353 C C . ALA A 1 183 ? -9.039 -15.039 12.273 1 90.69 183 ALA A C 1
ATOM 1355 O O . ALA A 1 183 ? -8.883 -14.477 13.359 1 90.69 183 ALA A O 1
ATOM 1356 N N . HIS A 1 184 ? -9.523 -16.281 12.109 1 91.81 184 HIS A N 1
ATOM 1357 C CA . HIS A 1 184 ? -10.008 -16.984 13.289 1 91.81 184 HIS A CA 1
ATOM 1358 C C . HIS A 1 184 ? -8.852 -17.469 14.156 1 91.81 184 HIS A C 1
ATOM 1360 O O . HIS A 1 184 ? -9.055 -17.875 15.297 1 91.81 184 HIS A O 1
ATOM 1366 N N . GLN A 1 185 ? -7.59 -17.312 13.68 1 93 185 GLN A N 1
ATOM 1367 C CA . GLN A 1 185 ? -6.402 -17.766 14.383 1 93 185 GLN A CA 1
ATOM 1368 C C . GLN A 1 185 ? -5.699 -16.625 15.094 1 93 185 GLN A C 1
ATOM 1370 O O . GLN A 1 185 ? -4.676 -16.812 15.75 1 93 185 GLN A O 1
ATOM 1375 N N . ILE A 1 186 ? -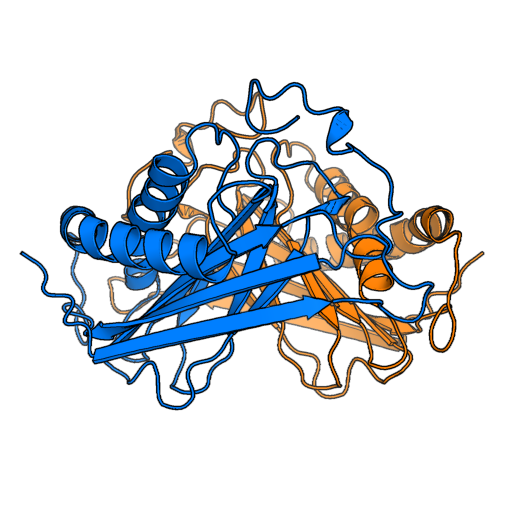6.234 -15.445 15.062 1 92.06 186 ILE A N 1
ATOM 1376 C CA . ILE A 1 186 ? -5.598 -14.258 15.625 1 92.06 186 ILE A CA 1
ATOM 1377 C C . ILE A 1 186 ? -5.535 -14.375 17.141 1 92.06 186 ILE A C 1
ATOM 1379 O O . ILE A 1 186 ? -6.551 -14.625 17.797 1 92.06 186 ILE A O 1
ATOM 1383 N N . LYS A 1 187 ? -4.348 -14.219 17.562 1 89 187 LYS A N 1
ATOM 1384 C CA . LYS A 1 187 ? -4.176 -14.141 19.016 1 89 187 LYS A CA 1
ATOM 1385 C C . LYS A 1 187 ? -4.434 -12.719 19.516 1 89 187 LYS A C 1
ATOM 1387 O O . LYS A 1 187 ? -4.969 -12.539 20.609 1 89 187 LYS A O 1
ATOM 1392 N N . GLY A 1 188 ? -4.031 -11.664 18.672 1 83.44 188 GLY A N 1
ATOM 1393 C CA . GLY A 1 188 ? -4.391 -10.281 18.953 1 83.44 188 GLY A CA 1
ATOM 1394 C C . GLY A 1 188 ? -3.541 -9.648 20.031 1 83.44 188 GLY A C 1
ATOM 1395 O O . GLY A 1 188 ? -4 -8.75 20.75 1 83.44 188 GLY A O 1
ATOM 1396 N N . GLU A 1 189 ? -2.246 -10.047 20.172 1 84.62 189 GLU A N 1
ATOM 1397 C CA . GLU A 1 189 ? -1.426 -9.539 21.266 1 84.62 189 GLU A CA 1
ATOM 1398 C C . GLU A 1 189 ? -0.397 -8.531 20.766 1 84.62 189 GLU A C 1
ATOM 1400 O O . GLU A 1 189 ? -0.07 -7.57 21.469 1 84.62 189 GLU A O 1
ATOM 1405 N N . ASP A 1 190 ? 0.032 -8.68 19.578 1 86.56 190 ASP A N 1
ATOM 1406 C CA . ASP A 1 190 ? 1.194 -7.898 19.172 1 86.56 190 ASP A CA 1
ATOM 1407 C C . ASP A 1 190 ? 0.917 -7.129 17.875 1 86.56 190 ASP A C 1
ATOM 1409 O O . ASP A 1 190 ? 1.806 -6.469 17.344 1 86.56 190 ASP A O 1
ATOM 1413 N N . GLY A 1 191 ? -0.289 -7.336 17.328 1 89.19 191 GLY A N 1
ATOM 1414 C CA . GLY A 1 191 ? -0.636 -6.648 16.094 1 89.19 191 GLY A CA 1
ATOM 1415 C C . GLY A 1 191 ? -0.132 -7.363 14.859 1 89.19 191 GLY A C 1
ATOM 1416 O O . GLY A 1 191 ? -0.365 -6.91 13.734 1 89.19 191 GLY A O 1
ATOM 1417 N N . LEU A 1 192 ? 0.536 -8.539 15.055 1 89 192 LEU A N 1
ATOM 1418 C CA . LEU A 1 192 ? 1.098 -9.289 13.938 1 89 192 LEU A CA 1
ATOM 1419 C C . LEU A 1 192 ? 0.327 -10.586 13.719 1 89 192 LEU A C 1
ATOM 1421 O O . LEU A 1 192 ? 0.098 -10.992 12.57 1 89 192 LEU A O 1
ATOM 1425 N N . ARG A 1 193 ? -0.008 -11.195 14.805 1 91.69 193 ARG A N 1
ATOM 1426 C CA . ARG A 1 193 ? -0.628 -12.516 14.727 1 91.69 193 ARG A CA 1
ATOM 1427 C C . ARG A 1 193 ? -1.775 -12.641 15.727 1 91.69 193 ARG A C 1
ATOM 1429 O O . ARG A 1 193 ? -1.778 -11.977 16.766 1 91.69 193 ARG A O 1
ATOM 1436 N N . MET B 1 1 ? 1.63 -28.484 -12.922 1 81.88 1 MET B N 1
ATOM 1437 C CA . MET B 1 1 ? 2.445 -27.297 -12.672 1 81.88 1 MET B CA 1
ATOM 1438 C C . MET B 1 1 ? 1.913 -26.094 -13.445 1 81.88 1 MET B C 1
ATOM 1440 O O . MET B 1 1 ? 1.65 -26.203 -14.648 1 81.88 1 MET B O 1
ATOM 1444 N N . ALA B 1 2 ? 1.553 -25 -12.656 1 88.12 2 ALA B N 1
ATOM 1445 C CA . ALA B 1 2 ? 1.103 -23.797 -13.336 1 88.12 2 ALA B CA 1
ATOM 1446 C C . ALA B 1 2 ? 2.258 -23.125 -14.07 1 88.12 2 ALA B C 1
ATOM 1448 O O . ALA B 1 2 ? 3.361 -23.016 -13.539 1 88.12 2 ALA B O 1
ATOM 1449 N N . ASP B 1 3 ? 2.027 -22.688 -15.305 1 92.5 3 ASP B N 1
ATOM 1450 C CA . ASP B 1 3 ? 3.076 -22.094 -16.125 1 92.5 3 ASP B CA 1
ATOM 1451 C C . ASP B 1 3 ? 2.916 -20.562 -16.203 1 92.5 3 ASP B C 1
ATOM 1453 O O . ASP B 1 3 ? 2.016 -20.062 -16.875 1 92.5 3 ASP B O 1
ATOM 1457 N N . PHE B 1 4 ? 3.738 -19.875 -15.523 1 97.62 4 PHE B N 1
ATOM 1458 C CA . PHE B 1 4 ? 3.83 -18.422 -15.625 1 97.62 4 PHE B CA 1
ATOM 1459 C C . PHE B 1 4 ? 4.934 -18.016 -16.594 1 97.62 4 PHE B C 1
ATOM 1461 O O . PHE B 1 4 ? 6.047 -17.672 -16.172 1 97.62 4 PHE B O 1
ATOM 1468 N N . ARG B 1 5 ? 4.582 -17.969 -17.891 1 97.69 5 ARG B N 1
ATOM 1469 C CA . ARG B 1 5 ? 5.586 -17.656 -18.906 1 97.69 5 ARG B CA 1
ATOM 1470 C C . ARG B 1 5 ? 5.957 -16.172 -18.859 1 97.69 5 ARG B C 1
ATOM 1472 O O . ARG B 1 5 ? 5.098 -15.312 -19.031 1 97.69 5 ARG B O 1
ATOM 1479 N N . LEU B 1 6 ? 7.227 -15.906 -18.656 1 97.94 6 LEU B N 1
ATOM 1480 C CA . LEU B 1 6 ? 7.719 -14.531 -18.578 1 97.94 6 LEU B CA 1
ATOM 1481 C C . LEU B 1 6 ? 7.762 -13.891 -19.969 1 97.94 6 LEU B C 1
ATOM 1483 O O . LEU B 1 6 ? 8.398 -14.422 -20.875 1 97.94 6 LEU B O 1
ATOM 1487 N N . ARG B 1 7 ? 7.039 -12.875 -20.172 1 97.88 7 ARG B N 1
ATOM 1488 C CA . ARG B 1 7 ? 7.062 -12.141 -21.438 1 97.88 7 ARG B CA 1
ATOM 1489 C C . ARG B 1 7 ? 8.062 -10.984 -21.375 1 97.88 7 ARG B C 1
ATOM 1491 O O . ARG B 1 7 ? 8.75 -10.711 -22.359 1 97.88 7 ARG B O 1
ATOM 1498 N N . LYS B 1 8 ? 8.039 -10.281 -20.25 1 96 8 LYS B N 1
ATOM 1499 C CA . LYS B 1 8 ? 8.734 -9 -20.172 1 96 8 LYS B CA 1
ATOM 1500 C C . LYS B 1 8 ? 9.172 -8.695 -18.734 1 96 8 LYS B C 1
ATOM 1502 O O . LYS B 1 8 ? 8.43 -8.953 -17.797 1 96 8 LYS B O 1
ATOM 1507 N N . LEU B 1 9 ? 10.469 -8.188 -18.562 1 96.38 9 LEU B N 1
ATOM 1508 C CA . LEU B 1 9 ? 10.938 -7.586 -17.312 1 96.38 9 LEU B CA 1
ATOM 1509 C C . LEU B 1 9 ? 11.172 -6.09 -17.484 1 96.38 9 LEU B C 1
ATOM 1511 O O . LEU B 1 9 ? 11.734 -5.656 -18.5 1 96.38 9 LEU B O 1
ATOM 1515 N N . CYS B 1 10 ? 10.664 -5.348 -16.594 1 96.75 10 CYS B N 1
ATOM 1516 C CA . CYS B 1 10 ? 10.914 -3.91 -16.547 1 96.75 10 CYS B CA 1
ATOM 1517 C C . CYS B 1 10 ? 11.633 -3.525 -15.25 1 96.75 10 CYS B C 1
ATOM 1519 O O . CYS B 1 10 ? 11.359 -4.094 -14.195 1 96.75 10 CYS B O 1
ATOM 1521 N N . LEU B 1 11 ? 12.57 -2.643 -15.312 1 96.56 11 LEU B N 1
ATOM 1522 C CA . LEU B 1 11 ? 13.258 -2.066 -14.164 1 96.56 11 LEU B CA 1
ATOM 1523 C C . LEU B 1 11 ? 13.062 -0.555 -14.109 1 96.56 11 LEU B C 1
ATOM 1525 O O . LEU B 1 11 ? 13.195 0.125 -15.133 1 96.56 11 LEU B O 1
ATOM 1529 N N . ALA B 1 12 ? 12.625 -0.102 -13.039 1 96.31 12 ALA B N 1
ATOM 1530 C CA . ALA B 1 12 ? 12.547 1.331 -12.766 1 96.31 12 ALA B CA 1
ATOM 1531 C C . ALA B 1 12 ? 13.406 1.707 -11.562 1 96.31 12 ALA B C 1
ATOM 1533 O O . ALA B 1 12 ? 13.391 1.019 -10.539 1 96.31 12 ALA B O 1
ATOM 1534 N N . LEU B 1 13 ? 14.211 2.715 -11.625 1 95.31 13 LEU B N 1
ATOM 1535 C CA . LEU B 1 13 ? 15.062 3.219 -10.555 1 95.31 13 LEU B CA 1
ATOM 1536 C C . LEU B 1 13 ? 15.008 4.742 -10.484 1 95.31 13 LEU B C 1
ATOM 1538 O O . LEU B 1 13 ? 15.047 5.414 -11.516 1 95.31 13 LEU B O 1
ATOM 1542 N N . ASP B 1 14 ? 14.766 5.266 -9.32 1 94.12 14 ASP B N 1
ATOM 1543 C CA . ASP B 1 14 ? 14.883 6.715 -9.164 1 94.12 14 ASP B CA 1
ATOM 1544 C C . ASP B 1 14 ? 15.75 7.066 -7.957 1 94.12 14 ASP B C 1
ATOM 1546 O O . ASP B 1 14 ? 16.016 6.215 -7.102 1 94.12 14 ASP B O 1
ATOM 1550 N N . GLU B 1 15 ? 16.328 8.25 -8.016 1 94.25 15 GLU B N 1
ATOM 1551 C CA . GLU B 1 15 ? 17.125 8.852 -6.957 1 94.25 15 GLU B CA 1
ATOM 1552 C C . GLU B 1 15 ? 16.609 10.25 -6.602 1 94.25 15 GLU B C 1
ATOM 1554 O O . GLU B 1 15 ? 16.469 11.102 -7.477 1 94.25 15 GLU B O 1
ATOM 1559 N N . THR B 1 16 ? 16.234 10.406 -5.383 1 95.5 16 THR B N 1
ATOM 1560 C CA . THR B 1 16 ? 15.734 11.703 -4.926 1 95.5 16 THR B CA 1
ATOM 1561 C C . THR B 1 16 ? 16.828 12.461 -4.172 1 95.5 16 THR B C 1
ATOM 1563 O O . THR B 1 16 ? 17.266 12.023 -3.111 1 95.5 16 THR B O 1
ATOM 1566 N N . HIS B 1 17 ? 17.156 13.617 -4.684 1 95.62 17 HIS B N 1
ATOM 1567 C CA . HIS B 1 17 ? 18.234 14.422 -4.109 1 95.62 17 HIS B CA 1
ATOM 1568 C C . HIS B 1 17 ? 17.688 15.453 -3.129 1 95.62 17 HIS B C 1
ATOM 1570 O O . HIS B 1 17 ? 18.391 15.883 -2.217 1 95.62 17 HIS B O 1
ATOM 1576 N N . HIS B 1 18 ? 16.562 15.922 -3.432 1 95.31 18 HIS B N 1
ATOM 1577 C C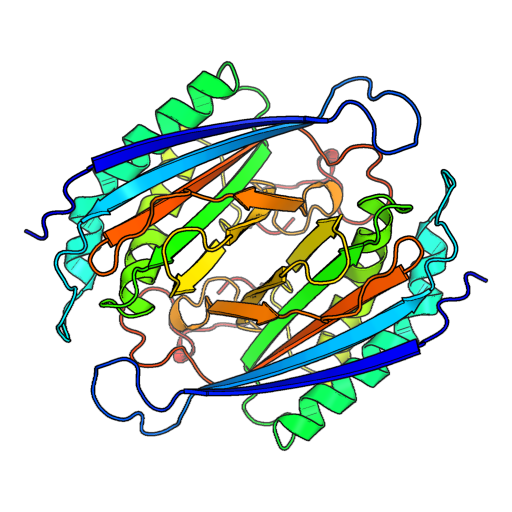A . HIS B 1 18 ? 15.828 16.812 -2.543 1 95.31 18 HIS B CA 1
ATOM 1578 C C . HIS B 1 18 ? 14.352 16.891 -2.939 1 95.31 18 HIS B C 1
ATOM 1580 O O . HIS B 1 18 ? 13.977 16.484 -4.039 1 95.31 18 HIS B O 1
ATOM 1586 N N . ASP B 1 19 ? 13.484 17.359 -2.096 1 94.88 19 ASP B N 1
ATOM 1587 C CA . ASP B 1 19 ? 12.07 17.594 -2.342 1 94.88 19 ASP B CA 1
ATOM 1588 C C . ASP B 1 19 ? 11.656 19 -1.89 1 94.88 19 ASP B C 1
ATOM 1590 O O . ASP B 1 19 ? 10.711 19.141 -1.108 1 94.88 19 ASP B O 1
ATOM 1594 N N . GLY B 1 20 ? 12.336 20 -2.426 1 92.69 20 GLY B N 1
ATOM 1595 C CA . GLY B 1 20 ? 12.031 21.391 -2.129 1 92.69 20 GLY B CA 1
ATOM 1596 C C . GLY B 1 20 ? 12.844 21.938 -0.976 1 92.69 20 GLY B C 1
ATOM 1597 O O . GLY B 1 20 ? 12.852 23.156 -0.741 1 92.69 20 GLY B O 1
ATOM 1598 N N . GLY B 1 21 ? 13.57 21.109 -0.193 1 93.81 21 GLY B N 1
ATOM 1599 C CA . GLY B 1 21 ? 14.445 21.484 0.899 1 93.81 21 GLY B CA 1
ATOM 1600 C C . GLY B 1 21 ? 15.922 21.375 0.549 1 93.81 21 GLY B C 1
ATOM 1601 O O . GLY B 1 21 ? 16.297 21.438 -0.625 1 93.81 21 GLY B O 1
ATOM 1602 N N . PRO B 1 22 ? 16.719 21.391 1.566 1 93.88 22 PRO B N 1
ATOM 1603 C CA . PRO B 1 22 ? 18.156 21.25 1.324 1 93.88 22 PRO B CA 1
ATOM 1604 C C . PRO B 1 22 ? 18.516 19.953 0.592 1 93.88 22 PRO B C 1
ATOM 1606 O O . PRO B 1 22 ? 17.781 18.969 0.687 1 93.88 22 PRO B O 1
ATOM 1609 N N . GLU B 1 23 ? 19.656 20 -0.04 1 95.19 23 GLU B N 1
ATOM 1610 C CA . GLU B 1 23 ? 20.141 18.781 -0.683 1 95.19 23 GLU B CA 1
ATOM 1611 C C . GLU B 1 23 ? 20.453 17.703 0.347 1 95.19 23 GLU B C 1
ATOM 1613 O O . GLU B 1 23 ? 21.031 17.984 1.398 1 95.19 23 GLU B O 1
ATOM 1618 N N . ALA B 1 24 ? 20.047 16.516 -0.018 1 92.62 24 ALA B N 1
ATOM 1619 C CA . ALA B 1 24 ? 20.344 15.383 0.866 1 92.62 24 ALA B CA 1
ATOM 1620 C C . ALA B 1 24 ? 21.812 14.984 0.78 1 92.62 24 ALA B C 1
ATOM 1622 O O . ALA B 1 24 ? 22.406 14.992 -0.304 1 92.62 24 ALA B O 1
ATOM 1623 N N . THR B 1 25 ? 22.344 14.727 1.932 1 91.81 25 THR B N 1
ATOM 1624 C CA . THR B 1 25 ? 23.703 14.203 1.941 1 91.81 25 THR B CA 1
ATOM 1625 C C . THR B 1 25 ? 23.781 12.883 1.18 1 91.81 25 THR B C 1
ATOM 1627 O O . THR B 1 25 ? 24.688 12.68 0.37 1 91.81 25 THR B O 1
ATOM 1630 N N . ASN B 1 26 ? 22.828 12.031 1.429 1 91.88 26 ASN B N 1
ATOM 1631 C CA . ASN B 1 26 ? 22.656 10.773 0.709 1 91.88 26 ASN B CA 1
ATOM 1632 C C . ASN B 1 26 ? 21.297 10.695 0.02 1 91.88 26 ASN B C 1
ATOM 1634 O O . ASN B 1 26 ? 20.281 10.492 0.676 1 91.88 26 ASN B O 1
ATOM 1638 N N . PRO B 1 27 ? 21.328 10.82 -1.256 1 93.62 27 PRO B N 1
ATOM 1639 C CA . PRO B 1 27 ? 20.047 10.711 -1.965 1 93.62 27 PRO B CA 1
ATOM 1640 C C . PRO B 1 27 ? 19.344 9.383 -1.721 1 93.62 27 PRO B C 1
ATOM 1642 O O . PRO B 1 27 ? 20 8.352 -1.576 1 93.62 27 PRO B O 1
ATOM 1645 N N . ARG B 1 28 ? 18.047 9.438 -1.604 1 95.94 28 ARG B N 1
ATOM 1646 C CA . ARG B 1 28 ? 17.266 8.211 -1.482 1 95.94 28 ARG B CA 1
ATOM 1647 C C . ARG B 1 28 ? 17.156 7.5 -2.826 1 95.94 28 ARG B C 1
ATOM 1649 O O . ARG B 1 28 ? 16.844 8.125 -3.844 1 95.94 28 ARG B O 1
ATOM 1656 N N . GLN B 1 29 ? 17.406 6.203 -2.818 1 96.75 29 GLN B N 1
ATOM 1657 C CA . GLN B 1 29 ? 17.281 5.379 -4.016 1 96.75 29 GLN B CA 1
ATOM 1658 C C . GLN B 1 29 ? 16.156 4.363 -3.869 1 96.75 29 GLN B C 1
ATOM 1660 O O . GLN B 1 29 ? 16.031 3.711 -2.832 1 96.75 29 GLN B O 1
ATOM 1665 N N . ARG B 1 30 ? 15.305 4.277 -4.801 1 97.69 30 ARG B N 1
ATOM 1666 C CA . ARG B 1 30 ? 14.281 3.24 -4.898 1 97.69 30 ARG B CA 1
ATOM 1667 C C . ARG B 1 30 ? 14.375 2.506 -6.234 1 97.69 30 ARG B C 1
ATOM 1669 O O . ARG B 1 30 ? 14.68 3.111 -7.262 1 97.69 30 ARG B O 1
ATOM 1676 N N . ALA B 1 31 ? 14.102 1.284 -6.242 1 98.31 31 ALA B N 1
ATOM 1677 C CA . ALA B 1 31 ? 14.031 0.508 -7.477 1 98.31 31 ALA B CA 1
ATOM 1678 C C . ALA B 1 31 ? 12.883 -0.494 -7.43 1 98.31 31 ALA B C 1
ATOM 1680 O O . ALA B 1 31 ? 12.539 -1.001 -6.359 1 98.31 31 ALA B O 1
ATOM 1681 N N . ALA B 1 32 ? 12.305 -0.75 -8.539 1 98.75 32 ALA B N 1
ATOM 1682 C CA . ALA B 1 32 ? 11.281 -1.773 -8.703 1 98.75 32 ALA B CA 1
ATOM 1683 C C . ALA B 1 32 ? 11.555 -2.631 -9.938 1 98.75 32 ALA B C 1
ATOM 1685 O O . ALA B 1 32 ? 11.992 -2.123 -10.969 1 98.75 32 ALA B O 1
ATOM 1686 N N . VAL B 1 33 ? 11.336 -3.855 -9.836 1 98.62 33 VAL B N 1
ATOM 1687 C CA . VAL B 1 33 ? 11.32 -4.781 -10.969 1 98.62 33 VAL B CA 1
ATOM 1688 C C . VAL B 1 33 ? 9.898 -5.309 -11.18 1 98.62 33 VAL B C 1
ATOM 1690 O O . VAL B 1 33 ? 9.219 -5.691 -10.227 1 98.62 33 VAL B O 1
ATOM 1693 N N . LEU B 1 34 ? 9.445 -5.242 -12.391 1 98.75 34 LEU B N 1
ATOM 1694 C CA . LEU B 1 34 ? 8.125 -5.727 -12.805 1 98.75 34 LEU B CA 1
ATOM 1695 C C . LEU B 1 34 ? 8.258 -6.871 -13.797 1 98.75 34 LEU B C 1
ATOM 1697 O O . LEU B 1 34 ? 8.953 -6.746 -14.812 1 98.75 34 LEU B O 1
ATOM 1701 N N . ALA B 1 35 ? 7.676 -7.934 -13.484 1 98.75 35 ALA B N 1
ATOM 1702 C CA . ALA B 1 35 ? 7.637 -9.078 -14.383 1 98.75 35 ALA B CA 1
ATOM 1703 C C . ALA B 1 35 ? 6.238 -9.266 -14.969 1 98.75 35 ALA B C 1
ATOM 1705 O O . ALA B 1 35 ? 5.266 -9.438 -14.234 1 98.75 35 ALA B O 1
ATOM 1706 N N . VAL B 1 36 ? 6.148 -9.203 -16.234 1 98.69 36 VAL B N 1
ATOM 1707 C CA . VAL B 1 36 ? 4.898 -9.516 -16.922 1 98.69 36 VAL B CA 1
ATOM 1708 C C . VAL B 1 36 ? 4.879 -10.992 -17.312 1 98.69 36 VAL B C 1
ATOM 1710 O O . VAL B 1 36 ? 5.711 -11.445 -18.094 1 98.69 36 VAL B O 1
ATOM 1713 N N . VAL B 1 37 ? 3.914 -11.672 -16.812 1 98.75 37 VAL B N 1
ATOM 1714 C CA . VAL B 1 37 ? 3.852 -13.102 -17.062 1 98.75 37 VAL B CA 1
ATOM 1715 C C . VAL B 1 37 ? 2.453 -13.484 -17.531 1 98.75 37 VAL B C 1
ATOM 1717 O O . VAL B 1 37 ? 1.488 -12.758 -17.297 1 98.75 37 VAL B O 1
ATOM 1720 N N . SER B 1 38 ? 2.367 -14.609 -18.219 1 98.62 38 SER B N 1
ATOM 1721 C CA . SER B 1 38 ? 1.05 -15.156 -18.516 1 98.62 38 SER B CA 1
ATOM 1722 C C . SER B 1 38 ? 0.322 -15.578 -17.234 1 98.62 38 SER B C 1
ATOM 1724 O O . SER B 1 38 ? 0.956 -15.922 -16.234 1 98.62 38 SER B O 1
ATOM 1726 N N . ASN B 1 39 ? -0.949 -15.5 -17.203 1 98.5 39 ASN B N 1
ATOM 1727 C CA . ASN B 1 39 ? -1.82 -15.984 -16.141 1 98.5 39 ASN B CA 1
ATOM 1728 C C . ASN B 1 39 ? -2.436 -17.328 -16.484 1 98.5 39 ASN B C 1
ATOM 1730 O O . ASN B 1 39 ? -3.387 -17.406 -17.266 1 98.5 39 ASN B O 1
ATOM 1734 N N . PRO B 1 40 ? -1.941 -18.422 -15.93 1 98.25 40 PRO B N 1
ATOM 1735 C CA . PRO B 1 40 ? -2.445 -19.75 -16.297 1 98.25 40 PRO B CA 1
ATOM 1736 C C . PRO B 1 40 ? -3.898 -19.953 -15.875 1 98.25 40 PRO B C 1
ATOM 1738 O O . PRO B 1 40 ? -4.527 -20.938 -16.281 1 98.25 40 PRO B O 1
ATOM 1741 N N . PHE B 1 41 ? -4.457 -19.047 -15.117 1 98 41 PHE B N 1
ATOM 1742 C CA . PHE B 1 41 ? -5.797 -19.234 -14.578 1 98 41 PHE B CA 1
ATOM 1743 C C . PHE B 1 41 ? -6.777 -18.25 -15.203 1 98 41 PHE B C 1
ATOM 1745 O O . PHE B 1 41 ? -7.945 -18.188 -14.812 1 98 41 PHE B O 1
ATOM 1752 N N . ALA B 1 42 ? -6.324 -17.484 -16.125 1 97.31 42 ALA B N 1
ATOM 1753 C CA . ALA B 1 42 ? -7.195 -16.516 -16.781 1 97.31 42 ALA B CA 1
ATOM 1754 C C . ALA B 1 42 ? -8.383 -17.203 -17.453 1 97.31 42 ALA B C 1
ATOM 1756 O O . ALA B 1 42 ? -8.234 -18.281 -18.031 1 97.31 42 ALA B O 1
ATOM 1757 N N . GLY B 1 43 ? -9.539 -16.594 -17.328 1 96.06 43 GLY B N 1
ATOM 1758 C CA . GLY B 1 43 ? -10.719 -17.031 -18.047 1 96.06 43 GLY B CA 1
ATOM 1759 C C . GLY B 1 43 ? -11.461 -18.156 -17.344 1 96.06 43 GLY B C 1
ATOM 1760 O O . GLY B 1 43 ? -12.445 -18.688 -17.875 1 96.06 43 GLY B O 1
ATOM 1761 N N . ARG B 1 44 ? -10.969 -18.438 -16.125 1 94.31 44 ARG B N 1
ATOM 1762 C CA . ARG B 1 44 ? -11.656 -19.5 -15.383 1 94.31 44 ARG B CA 1
ATOM 1763 C C . ARG B 1 44 ? -11.492 -19.312 -13.883 1 94.31 44 ARG B C 1
ATOM 1765 O O . ARG B 1 44 ? -10.602 -18.594 -13.43 1 94.31 44 ARG B O 1
ATOM 1772 N N . TYR B 1 45 ? -12.445 -20.031 -13.195 1 95.5 45 TYR B N 1
ATOM 1773 C CA . TYR B 1 45 ? -12.297 -20.125 -11.75 1 95.5 45 TYR B CA 1
ATOM 1774 C C . TYR B 1 45 ? -11.531 -21.391 -11.367 1 95.5 45 TYR B C 1
ATOM 1776 O O . TYR B 1 45 ? -11.906 -22.5 -11.758 1 95.5 45 TYR B O 1
ATOM 1784 N N . GLU B 1 46 ? -10.391 -21.234 -10.711 1 96.06 46 GLU B N 1
ATOM 1785 C CA . GLU B 1 46 ? -9.57 -22.328 -10.195 1 96.06 46 GLU B CA 1
ATOM 1786 C C . GLU B 1 46 ? -9.672 -22.422 -8.672 1 96.06 46 GLU B C 1
ATOM 1788 O O . GLU B 1 46 ? -9.188 -21.531 -7.965 1 96.06 46 GLU B O 1
ATOM 1793 N N . PRO B 1 47 ? -10.297 -23.453 -8.133 1 94.44 47 PRO B N 1
ATOM 1794 C CA . PRO B 1 47 ? -10.484 -23.547 -6.68 1 94.44 47 PRO B CA 1
ATOM 1795 C C . PRO B 1 47 ? -9.164 -23.734 -5.93 1 94.44 47 PRO B C 1
ATOM 1797 O O . PRO B 1 47 ? -9.023 -23.281 -4.797 1 94.44 47 PRO B O 1
ATOM 1800 N N . ASP B 1 48 ? -8.266 -24.453 -6.535 1 95.25 48 ASP B N 1
ATOM 1801 C CA . ASP B 1 48 ? -6.996 -24.75 -5.875 1 95.25 48 ASP B CA 1
ATOM 1802 C C . ASP B 1 48 ? -5.848 -23.984 -6.516 1 95.25 48 ASP B C 1
ATOM 1804 O O . ASP B 1 48 ? -5.246 -24.453 -7.484 1 95.25 48 ASP B O 1
ATOM 1808 N N . LEU B 1 49 ? -5.492 -22.844 -5.859 1 95.25 49 LEU B N 1
ATOM 1809 C CA . LEU B 1 49 ? -4.492 -21.938 -6.422 1 95.25 49 LEU B CA 1
ATOM 1810 C C . LEU B 1 49 ? -3.145 -22.125 -5.73 1 95.25 49 LEU B C 1
ATOM 1812 O O . LEU B 1 49 ? -2.094 -21.891 -6.336 1 95.25 49 LEU B O 1
ATOM 1816 N N . GLN B 1 50 ? -3.094 -22.578 -4.531 1 94.19 50 GLN B N 1
ATOM 1817 C CA . GLN B 1 50 ? -1.974 -22.469 -3.604 1 94.19 50 GLN B CA 1
ATOM 1818 C C . GLN B 1 50 ? -0.728 -23.156 -4.16 1 94.19 50 GLN B C 1
ATOM 1820 O O . GLN B 1 50 ? 0.382 -22.625 -4.035 1 94.19 50 GLN B O 1
ATOM 1825 N N . PRO B 1 51 ? -0.89 -24.266 -4.793 1 94.88 51 PRO B N 1
ATOM 1826 C CA . PRO B 1 51 ? 0.321 -24.938 -5.277 1 94.88 51 PRO B CA 1
ATOM 1827 C C . PRO B 1 51 ? 1.094 -24.109 -6.289 1 94.88 51 PRO B C 1
ATOM 1829 O O . PRO B 1 51 ? 2.311 -24.25 -6.422 1 94.88 51 PRO B O 1
ATOM 1832 N N . ALA B 1 52 ? 0.403 -23.203 -6.934 1 96 52 ALA B N 1
ATOM 1833 C CA . ALA B 1 52 ? 1.038 -22.391 -7.961 1 96 52 ALA B CA 1
ATOM 1834 C C . ALA B 1 52 ? 2.051 -21.422 -7.352 1 96 52 ALA B C 1
ATOM 1836 O O . ALA B 1 52 ? 2.895 -20.875 -8.055 1 96 52 ALA B O 1
ATOM 1837 N N . MET B 1 53 ? 1.998 -21.203 -6.055 1 96.06 53 MET B N 1
ATOM 1838 C CA . MET B 1 53 ? 2.979 -20.344 -5.391 1 96.06 53 MET B CA 1
ATOM 1839 C C . MET B 1 53 ? 4.387 -20.906 -5.547 1 96.06 53 MET B C 1
ATOM 1841 O O . MET B 1 53 ? 5.348 -20.156 -5.707 1 96.06 53 MET B O 1
ATOM 1845 N N . GLU B 1 54 ? 4.477 -22.188 -5.461 1 96.19 54 GLU B N 1
ATOM 1846 C CA . GLU B 1 54 ? 5.781 -22.828 -5.605 1 96.19 54 GLU B CA 1
ATOM 1847 C C . GLU B 1 54 ? 6.406 -22.516 -6.961 1 96.19 54 GLU B C 1
ATOM 1849 O O . GLU B 1 54 ? 7.621 -22.328 -7.062 1 96.19 54 GLU B O 1
ATOM 1854 N N . ASP B 1 55 ? 5.586 -22.391 -7.941 1 96.94 55 ASP B N 1
ATOM 1855 C CA . ASP B 1 55 ? 6.043 -22.156 -9.312 1 96.94 55 ASP B CA 1
ATOM 1856 C C . ASP B 1 55 ? 6.551 -20.719 -9.477 1 96.94 55 ASP B C 1
ATOM 1858 O O . ASP B 1 55 ? 7.27 -20.422 -10.43 1 96.94 55 ASP B O 1
ATOM 1862 N N . LEU B 1 56 ? 6.199 -19.875 -8.562 1 97.69 56 LEU B N 1
ATOM 1863 C CA . LEU B 1 56 ? 6.543 -18.453 -8.68 1 97.69 56 LEU B CA 1
ATOM 1864 C C . LEU B 1 56 ? 7.828 -18.141 -7.914 1 97.69 56 LEU B C 1
ATOM 1866 O O . LEU B 1 56 ? 8.422 -17.078 -8.094 1 97.69 56 LEU B O 1
ATOM 1870 N N . LYS B 1 57 ? 8.336 -19.062 -7.098 1 96.81 57 LYS B N 1
ATOM 1871 C CA . LYS B 1 57 ? 9.492 -18.828 -6.234 1 96.81 57 LYS B CA 1
ATOM 1872 C C . LYS B 1 57 ? 10.727 -18.469 -7.055 1 96.81 57 LYS B C 1
ATOM 1874 O O . LYS B 1 57 ? 11.422 -17.484 -6.75 1 96.81 57 LYS B O 1
ATOM 1879 N N . PRO B 1 58 ? 10.992 -19.219 -8.148 1 96.81 58 PRO B N 1
ATOM 1880 C CA . PRO B 1 58 ? 12.172 -18.859 -8.938 1 96.81 58 PRO B CA 1
ATOM 1881 C C . PRO B 1 58 ? 12.086 -17.453 -9.531 1 96.81 58 PRO B C 1
ATOM 1883 O O . PRO B 1 58 ? 13.102 -16.75 -9.609 1 96.81 58 PRO B O 1
ATOM 1886 N N . LEU B 1 59 ? 10.945 -17.031 -9.992 1 97.62 59 LEU B N 1
ATOM 1887 C CA . LEU B 1 59 ? 10.766 -15.68 -10.531 1 97.62 59 LEU B CA 1
ATOM 1888 C C . LEU B 1 59 ? 11.07 -14.625 -9.477 1 97.62 59 LEU B C 1
ATOM 1890 O O . LEU B 1 59 ? 11.75 -13.641 -9.75 1 97.62 59 LEU B O 1
ATOM 1894 N N . ALA B 1 60 ? 10.57 -14.891 -8.258 1 97.56 60 ALA B N 1
ATOM 1895 C CA . ALA B 1 60 ? 10.797 -13.953 -7.164 1 97.56 60 ALA B CA 1
ATOM 1896 C C . ALA B 1 60 ? 12.289 -13.789 -6.887 1 97.56 60 ALA B C 1
ATOM 1898 O O . ALA B 1 60 ? 12.766 -12.672 -6.676 1 97.56 60 ALA B O 1
ATOM 1899 N N . LEU B 1 61 ? 12.984 -14.852 -6.879 1 97.31 61 LEU B N 1
ATOM 1900 C CA . LEU B 1 61 ? 14.422 -14.805 -6.629 1 97.31 61 LEU B CA 1
ATOM 1901 C C . LEU B 1 61 ? 15.141 -14.055 -7.75 1 97.31 61 LEU B C 1
ATOM 1903 O O . LEU B 1 61 ? 16.031 -13.234 -7.484 1 97.31 61 LEU B O 1
ATOM 1907 N N . THR B 1 62 ? 14.766 -14.336 -8.977 1 97.44 62 THR B N 1
ATOM 1908 C CA . THR B 1 62 ? 15.344 -13.641 -10.125 1 97.44 62 THR B CA 1
ATOM 1909 C C . THR B 1 62 ? 15.102 -12.141 -10.023 1 97.44 62 THR B C 1
ATOM 1911 O O . THR B 1 62 ? 16.031 -11.344 -10.203 1 97.44 62 THR B O 1
ATOM 1914 N N . MET B 1 63 ? 13.922 -11.789 -9.742 1 98.25 63 MET B N 1
ATOM 1915 C CA . MET B 1 63 ? 13.555 -10.383 -9.625 1 98.25 63 MET B CA 1
ATOM 1916 C C . MET B 1 63 ? 14.297 -9.719 -8.469 1 98.25 63 MET B C 1
ATOM 1918 O O . MET B 1 63 ? 14.805 -8.602 -8.609 1 98.25 63 MET B O 1
ATOM 1922 N N . GLY B 1 64 ? 14.367 -10.383 -7.316 1 97.81 64 GLY B N 1
ATOM 1923 C CA . GLY B 1 64 ? 15.094 -9.859 -6.172 1 97.81 64 GLY B CA 1
ATOM 1924 C C . GLY B 1 64 ? 16.562 -9.609 -6.453 1 97.81 64 GLY B C 1
ATOM 1925 O O . GLY B 1 64 ? 17.109 -8.57 -6.074 1 97.81 64 GLY B O 1
ATOM 1926 N N . LYS B 1 65 ? 17.172 -10.539 -7.105 1 97.81 65 LYS B N 1
ATOM 1927 C CA . LYS B 1 65 ? 18.578 -10.391 -7.457 1 97.81 65 LYS B CA 1
ATOM 1928 C C . LYS B 1 65 ? 18.797 -9.211 -8.391 1 97.81 65 LYS B C 1
ATOM 1930 O O . LYS B 1 65 ? 19.766 -8.461 -8.242 1 97.81 65 LYS B O 1
ATOM 1935 N N . ARG B 1 66 ? 17.922 -9.055 -9.352 1 96.81 66 ARG B N 1
ATOM 1936 C CA . ARG B 1 66 ? 18 -7.922 -10.273 1 96.81 66 ARG B CA 1
ATOM 1937 C C . ARG B 1 66 ? 17.891 -6.598 -9.523 1 96.81 66 ARG B C 1
ATOM 1939 O O . ARG B 1 66 ? 18.578 -5.633 -9.852 1 96.81 66 ARG B O 1
ATOM 1946 N N . LEU B 1 67 ? 16.984 -6.57 -8.555 1 97.44 67 LEU B N 1
ATOM 1947 C CA . LEU B 1 67 ? 16.781 -5.367 -7.75 1 97.44 67 LEU B CA 1
ATOM 1948 C C . LEU B 1 67 ? 18.031 -5.02 -6.961 1 97.44 67 LEU B C 1
ATOM 1950 O O . LEU B 1 67 ? 18.453 -3.863 -6.941 1 97.44 67 LEU B O 1
ATOM 1954 N N . ILE B 1 68 ? 18.609 -5.992 -6.332 1 97.69 68 ILE B N 1
ATOM 1955 C CA . ILE B 1 68 ? 19.812 -5.801 -5.523 1 97.69 68 ILE B CA 1
ATOM 1956 C C . ILE B 1 68 ? 20.969 -5.328 -6.406 1 97.69 68 ILE B C 1
ATOM 1958 O O . ILE B 1 68 ? 21.703 -4.406 -6.039 1 97.69 68 ILE B O 1
ATOM 1962 N N . GLU B 1 69 ? 21.062 -5.922 -7.551 1 97.31 69 GLU B N 1
ATOM 1963 C CA . GLU B 1 69 ? 22.078 -5.5 -8.5 1 97.31 69 GLU B CA 1
ATOM 1964 C C . GLU B 1 69 ? 21.859 -4.055 -8.938 1 97.31 69 GLU B C 1
ATOM 1966 O O . GLU B 1 69 ? 22.812 -3.264 -8.977 1 97.31 69 GLU B O 1
ATOM 1971 N N . ALA B 1 70 ? 20.688 -3.684 -9.258 1 96.5 70 ALA B N 1
ATOM 1972 C CA . ALA B 1 70 ? 20.359 -2.338 -9.719 1 96.5 70 ALA B CA 1
ATOM 1973 C C . ALA B 1 70 ? 20.688 -1.295 -8.656 1 96.5 70 ALA B C 1
ATOM 1975 O O . ALA B 1 70 ? 21.047 -0.161 -8.984 1 96.5 70 ALA B O 1
ATOM 1976 N N . LEU B 1 71 ? 20.609 -1.725 -7.387 1 97.44 71 LEU B N 1
ATOM 1977 C CA . LEU B 1 71 ? 20.844 -0.803 -6.281 1 97.44 71 LEU B CA 1
ATOM 1978 C C . LEU B 1 71 ? 22.297 -0.853 -5.836 1 97.44 71 LEU B C 1
ATOM 1980 O O . LEU B 1 71 ? 22.672 -0.253 -4.824 1 97.44 71 LEU B O 1
ATOM 1984 N N . GLY B 1 72 ? 23.172 -1.606 -6.531 1 96 72 GLY B N 1
ATOM 1985 C CA . GLY B 1 72 ? 24.609 -1.618 -6.289 1 96 72 GLY B CA 1
ATOM 1986 C C . GLY B 1 72 ? 25.031 -2.615 -5.227 1 96 72 GLY B C 1
ATOM 1987 O O . GLY B 1 72 ? 26.109 -2.508 -4.66 1 96 72 GLY B O 1
ATOM 1988 N N . GLY B 1 73 ? 24.141 -3.609 -4.922 1 96.25 73 GLY B N 1
ATOM 1989 C CA . GLY B 1 73 ? 24.406 -4.598 -3.887 1 96.25 73 GLY B CA 1
ATOM 1990 C C . GLY B 1 73 ? 23.453 -4.5 -2.711 1 96.25 73 GLY B C 1
ATOM 1991 O O . GLY B 1 73 ? 22.641 -3.58 -2.639 1 96.25 73 GLY B O 1
ATOM 1992 N N . PRO B 1 74 ? 23.547 -5.441 -1.813 1 95.38 74 PRO B N 1
ATOM 1993 C CA . PRO B 1 74 ? 22.578 -5.504 -0.712 1 95.38 74 PRO B CA 1
ATOM 1994 C C . PRO B 1 74 ? 22.828 -4.445 0.357 1 95.38 74 PRO B C 1
ATOM 1996 O O . PRO B 1 74 ? 21.938 -4.133 1.145 1 95.38 74 PRO B O 1
ATOM 1999 N N . ASP B 1 75 ? 24.062 -3.895 0.396 1 95.25 75 ASP B N 1
ATOM 2000 C CA . ASP B 1 75 ? 24.438 -2.955 1.452 1 95.25 75 ASP B CA 1
ATOM 2001 C C . ASP B 1 75 ? 23.562 -1.697 1.393 1 95.25 75 ASP B C 1
ATOM 2003 O O . ASP B 1 75 ? 23.422 -1.09 0.33 1 95.25 75 ASP B O 1
ATOM 2007 N N . GLY B 1 76 ? 22.938 -1.401 2.543 1 95.5 76 GLY B N 1
ATOM 2008 C CA . GLY B 1 76 ? 22.188 -0.166 2.654 1 95.5 76 GLY B CA 1
ATOM 2009 C C . GLY B 1 76 ? 20.719 -0.331 2.299 1 95.5 76 GLY B C 1
ATOM 2010 O O . GLY B 1 76 ? 19.922 0.59 2.486 1 95.5 76 GLY B O 1
ATOM 2011 N N . ILE B 1 77 ? 20.344 -1.463 1.665 1 97.5 77 ILE B N 1
ATOM 2012 C CA . ILE B 1 77 ? 18.938 -1.716 1.413 1 97.5 77 ILE B CA 1
ATOM 2013 C C . ILE B 1 77 ? 18.203 -1.914 2.738 1 97.5 77 ILE B C 1
ATOM 2015 O O . ILE B 1 77 ? 18.547 -2.803 3.52 1 97.5 77 ILE B O 1
ATOM 2019 N N . ASP B 1 78 ? 17.203 -1.033 2.99 1 97.12 78 ASP B N 1
ATOM 2020 C CA . ASP B 1 78 ? 16.547 -1.092 4.297 1 97.12 78 ASP B CA 1
ATOM 2021 C C . ASP B 1 78 ? 15.039 -0.925 4.16 1 97.12 78 ASP B C 1
ATOM 2023 O O . ASP B 1 78 ? 14.352 -0.631 5.141 1 97.12 78 ASP B O 1
ATOM 2027 N N . SER B 1 79 ? 14.539 -0.992 2.963 1 97.88 79 SER B N 1
ATOM 2028 C CA . SER B 1 79 ? 13.102 -0.977 2.689 1 97.88 79 SER B CA 1
ATOM 2029 C C . SER B 1 79 ? 12.742 -1.979 1.598 1 97.88 79 SER B C 1
ATOM 2031 O O . SER B 1 79 ? 13.562 -2.285 0.731 1 97.88 79 SER B O 1
ATOM 2033 N N . TYR B 1 80 ? 11.562 -2.43 1.651 1 98.31 80 TYR B N 1
ATOM 2034 C CA . TYR B 1 80 ? 11.062 -3.279 0.577 1 98.31 80 TYR B CA 1
ATOM 2035 C C . TYR B 1 80 ? 9.547 -3.207 0.489 1 98.31 80 TYR B C 1
ATOM 2037 O O . TYR B 1 80 ? 8.891 -2.68 1.392 1 98.31 80 TYR B O 1
ATOM 2045 N N . GLY B 1 81 ? 9 -3.695 -0.572 1 98.12 81 GLY B N 1
ATOM 2046 C CA . GLY B 1 81 ? 7.59 -3.816 -0.905 1 98.12 81 GLY B CA 1
ATOM 2047 C C . GLY B 1 81 ? 7.328 -4.754 -2.068 1 98.12 81 GLY B C 1
ATOM 2048 O O . GLY B 1 81 ? 8.266 -5.234 -2.709 1 98.12 81 GLY B O 1
ATOM 2049 N N . LYS B 1 82 ? 6.043 -5.031 -2.238 1 98.5 82 LYS B N 1
ATOM 2050 C CA . LYS B 1 82 ? 5.66 -5.918 -3.332 1 98.5 82 LYS B CA 1
ATOM 2051 C C . LYS B 1 82 ? 4.277 -5.566 -3.871 1 98.5 82 LYS B C 1
ATOM 2053 O O . LYS B 1 82 ? 3.576 -4.73 -3.295 1 98.5 82 LYS B O 1
ATOM 2058 N N . GLY B 1 83 ? 3.98 -6.148 -5.031 1 98.44 83 GLY B N 1
ATOM 2059 C CA . GLY B 1 83 ? 2.666 -5.914 -5.605 1 98.44 83 GLY B CA 1
ATOM 2060 C C . GLY B 1 83 ? 2.354 -6.828 -6.773 1 98.44 83 GLY B C 1
ATOM 2061 O O . GLY B 1 83 ? 3.211 -7.594 -7.215 1 98.44 83 GLY B O 1
ATOM 2062 N N . ALA B 1 84 ? 1.116 -6.75 -7.141 1 98.75 84 ALA B N 1
ATOM 2063 C CA . ALA B 1 84 ? 0.642 -7.508 -8.297 1 98.75 84 ALA B CA 1
ATOM 2064 C C . ALA B 1 84 ? -0.506 -6.785 -8.992 1 98.75 84 ALA B C 1
ATOM 2066 O O . ALA B 1 84 ? -1.38 -6.215 -8.336 1 98.75 84 ALA B O 1
ATOM 2067 N N . LEU B 1 85 ? -0.479 -6.727 -10.25 1 98.75 85 LEU B N 1
ATOM 2068 C CA . LEU B 1 85 ? -1.542 -6.227 -11.117 1 98.75 85 LEU B CA 1
ATOM 2069 C C . LEU B 1 85 ? -2.045 -7.324 -12.047 1 98.75 85 LEU B C 1
ATOM 2071 O O . LEU B 1 85 ? -1.32 -7.758 -12.945 1 98.75 85 LEU B O 1
ATOM 2075 N N . VAL B 1 86 ? -3.293 -7.734 -11.875 1 98.69 86 VAL B N 1
ATOM 2076 C CA . VAL B 1 86 ? -3.873 -8.859 -12.602 1 98.69 86 VAL B CA 1
ATOM 2077 C C . VAL B 1 86 ? -4.66 -8.344 -13.805 1 98.69 86 VAL B C 1
ATOM 2079 O O . VAL B 1 86 ? -5.438 -7.395 -13.688 1 98.69 86 VAL B O 1
ATOM 2082 N N . GLY B 1 87 ? -4.43 -8.984 -14.977 1 98.62 87 GLY B N 1
ATOM 2083 C CA . GLY B 1 87 ? -5.191 -8.648 -16.172 1 98.62 87 GLY B CA 1
ATOM 2084 C C . GLY B 1 87 ? -6.672 -8.945 -16.031 1 98.62 87 GLY B C 1
ATOM 2085 O O . GLY B 1 87 ? -7.074 -9.75 -15.188 1 98.62 87 GLY B O 1
ATOM 2086 N N . LEU B 1 88 ? -7.457 -8.391 -16.906 1 98.19 88 LEU B N 1
ATOM 2087 C CA . LEU B 1 88 ? -8.906 -8.273 -16.766 1 98.19 88 LEU B CA 1
ATOM 2088 C C . LEU B 1 88 ? -9.57 -9.641 -16.844 1 98.19 88 LEU B C 1
ATOM 2090 O O . LEU B 1 88 ? -10.719 -9.797 -16.422 1 98.19 88 LEU B O 1
ATOM 2094 N N . ASN B 1 89 ? -8.914 -10.609 -17.422 1 98.25 89 ASN B N 1
ATOM 2095 C CA . ASN B 1 89 ? -9.516 -11.938 -17.484 1 98.25 89 ASN B CA 1
ATOM 2096 C C . ASN B 1 89 ? -9.18 -12.766 -16.234 1 98.25 89 ASN B C 1
ATOM 2098 O O . ASN B 1 89 ? -9.555 -13.938 -16.156 1 98.25 89 ASN B O 1
ATOM 2102 N N . GLY B 1 90 ? -8.453 -12.18 -15.266 1 97.56 90 GLY B N 1
ATOM 2103 C CA . GLY B 1 90 ? -8.141 -12.852 -14.016 1 97.56 90 GLY B CA 1
ATOM 2104 C C . GLY B 1 90 ? -8.961 -12.344 -12.844 1 97.56 90 GLY B C 1
ATOM 2105 O O . GLY B 1 90 ? -9.891 -11.562 -13.023 1 97.56 90 GLY B O 1
ATOM 2106 N N . GLU B 1 91 ? -8.719 -12.859 -11.727 1 96.62 91 GLU B N 1
ATOM 2107 C CA . GLU B 1 91 ? -9.336 -12.383 -10.5 1 96.62 91 GLU B CA 1
ATOM 2108 C C . GLU B 1 91 ? -8.281 -11.945 -9.484 1 96.62 91 GLU B C 1
ATOM 2110 O O . GLU B 1 91 ? -7.102 -12.266 -9.633 1 96.62 91 GLU B O 1
ATOM 2115 N N . LEU B 1 92 ? -8.656 -11.281 -8.445 1 97.25 92 LEU B N 1
ATOM 2116 C CA . LEU B 1 92 ? -7.77 -10.68 -7.457 1 97.25 92 LEU B CA 1
ATOM 2117 C C . LEU B 1 92 ? -6.91 -11.734 -6.781 1 97.25 92 LEU B C 1
ATOM 2119 O O . LEU B 1 92 ? -5.734 -11.5 -6.488 1 97.25 92 LEU B O 1
ATOM 2123 N N . GLU B 1 93 ? -7.434 -12.945 -6.512 1 97.25 93 GLU B N 1
ATOM 2124 C CA . GLU B 1 93 ? -6.719 -14.016 -5.82 1 97.25 93 GLU B CA 1
ATOM 2125 C C . GLU B 1 93 ? -5.52 -14.492 -6.633 1 97.25 93 GLU B C 1
ATOM 2127 O O . GLU B 1 93 ? -4.582 -15.078 -6.082 1 97.25 93 GLU B O 1
ATOM 2132 N N . HIS B 1 94 ? -5.574 -14.258 -7.961 1 98 94 HIS B N 1
ATOM 2133 C CA . HIS B 1 94 ? -4.395 -14.594 -8.75 1 98 94 HIS B CA 1
ATOM 2134 C C . HIS B 1 94 ? -3.211 -13.711 -8.375 1 98 94 HIS B C 1
ATOM 2136 O O . HIS B 1 94 ? -2.064 -14.156 -8.406 1 98 94 HIS B O 1
ATOM 2142 N N . GLY B 1 95 ? -3.498 -12.453 -8.016 1 97.69 95 GLY B N 1
ATOM 2143 C CA . GLY B 1 95 ? -2.457 -11.586 -7.488 1 97.69 95 GLY B CA 1
ATOM 2144 C C . GLY B 1 95 ? -1.952 -12.023 -6.125 1 97.69 95 GLY B C 1
ATOM 2145 O O . GLY B 1 95 ? -0.776 -11.844 -5.805 1 97.69 95 GLY B O 1
ATOM 2146 N N . ALA B 1 96 ? -2.855 -12.609 -5.34 1 97 96 ALA B N 1
ATOM 2147 C CA . ALA B 1 96 ? -2.521 -13.047 -3.986 1 97 96 ALA B CA 1
ATOM 2148 C C . ALA B 1 96 ? -1.494 -14.172 -4.008 1 97 96 ALA B C 1
ATOM 2150 O O . ALA B 1 96 ? -0.846 -14.453 -2.998 1 97 96 ALA B O 1
ATOM 2151 N N . LEU B 1 97 ? -1.295 -14.828 -5.109 1 96.56 97 LEU B N 1
ATOM 2152 C CA . LEU B 1 97 ? -0.275 -15.852 -5.273 1 96.56 97 LEU B CA 1
ATOM 2153 C C . LEU B 1 97 ? 1.111 -15.305 -4.965 1 96.56 97 LEU B C 1
ATOM 2155 O O . LEU B 1 97 ? 2.021 -16.062 -4.613 1 96.56 97 LEU B O 1
ATOM 2159 N N . TRP B 1 98 ? 1.207 -13.984 -5.07 1 96.75 98 TRP B N 1
ATOM 2160 C CA . TRP B 1 98 ? 2.51 -13.328 -5.023 1 96.75 98 TRP B CA 1
ATOM 2161 C C . TRP B 1 98 ? 2.941 -13.078 -3.584 1 96.75 98 TRP B C 1
ATOM 2163 O O . TRP B 1 98 ? 4.117 -12.812 -3.318 1 96.75 98 TRP B O 1
ATOM 2173 N N . HIS B 1 99 ? 2.002 -13.203 -2.633 1 92.5 99 HIS B N 1
ATOM 2174 C CA . HIS B 1 99 ? 2.299 -12.812 -1.26 1 92.5 99 HIS B CA 1
ATOM 2175 C C . HIS B 1 99 ? 3.477 -13.602 -0.702 1 92.5 99 HIS B C 1
ATOM 2177 O O . HIS B 1 99 ? 4.48 -13.023 -0.288 1 92.5 99 HIS B O 1
ATOM 2183 N N . ALA B 1 100 ? 3.457 -14.891 -0.762 1 91.31 100 ALA B N 1
ATOM 2184 C CA . ALA B 1 100 ? 4.492 -15.727 -0.162 1 91.31 100 ALA B CA 1
ATOM 2185 C C . ALA B 1 100 ? 5.77 -15.711 -1.001 1 91.31 100 ALA B C 1
ATOM 2187 O O . ALA B 1 100 ? 6.84 -15.359 -0.502 1 91.31 100 ALA B O 1
ATOM 2188 N N . PRO B 1 101 ? 5.645 -15.961 -2.289 1 94.31 101 PRO B N 1
ATOM 2189 C CA . PRO B 1 101 ? 6.887 -15.992 -3.07 1 94.31 101 PRO B CA 1
ATOM 2190 C C . PRO B 1 101 ? 7.609 -14.648 -3.078 1 94.31 101 PRO B C 1
ATOM 2192 O O . PRO B 1 101 ? 8.836 -14.602 -2.924 1 94.31 101 PRO B O 1
ATOM 2195 N N . GLY B 1 102 ? 6.863 -13.617 -3.328 1 93.94 102 GLY B N 1
ATOM 2196 C CA . GLY B 1 102 ? 7.488 -12.297 -3.344 1 93.94 102 GLY B CA 1
ATOM 2197 C C . GLY B 1 102 ? 8.117 -11.922 -2.016 1 93.94 102 GLY B C 1
ATOM 2198 O O . GLY B 1 102 ? 9.25 -11.438 -1.976 1 93.94 102 GLY B O 1
ATOM 2199 N N . GLY B 1 103 ? 7.352 -12.141 -0.972 1 92.19 103 GLY B N 1
ATOM 2200 C CA . GLY B 1 103 ? 7.84 -11.789 0.353 1 92.19 103 GLY B CA 1
ATOM 2201 C C . GLY B 1 103 ? 9.031 -12.625 0.789 1 92.19 103 GLY B C 1
ATOM 2202 O O . GLY B 1 103 ? 10.078 -12.078 1.156 1 92.19 103 GLY B O 1
ATOM 2203 N N . TYR B 1 104 ? 8.93 -13.891 0.715 1 89.25 104 TYR B N 1
ATOM 2204 C CA . TYR B 1 104 ? 9.992 -14.797 1.142 1 89.25 104 TYR B CA 1
ATOM 2205 C C . TYR B 1 104 ? 11.219 -14.664 0.248 1 89.25 104 TYR B C 1
ATOM 2207 O O . TYR B 1 104 ? 12.352 -14.766 0.72 1 89.25 104 TYR B O 1
ATOM 2215 N N . GLY B 1 105 ? 11.023 -14.453 -0.946 1 91.12 105 GLY B N 1
ATOM 2216 C CA . GLY B 1 105 ? 12.133 -14.273 -1.867 1 91.12 105 GLY B CA 1
ATOM 2217 C C . GLY B 1 105 ? 13.023 -13.094 -1.511 1 91.12 105 GLY B C 1
ATOM 2218 O O . GLY B 1 105 ? 14.25 -13.219 -1.497 1 91.12 105 GLY B O 1
ATOM 2219 N N . MET B 1 106 ? 12.398 -11.969 -1.212 1 93 106 MET B N 1
ATOM 2220 C CA . MET B 1 106 ? 13.172 -10.781 -0.843 1 93 106 MET B CA 1
ATOM 2221 C C . MET B 1 106 ? 13.875 -10.984 0.491 1 93 106 MET B C 1
ATOM 2223 O O . MET B 1 106 ? 15.055 -10.648 0.632 1 93 106 MET B O 1
ATOM 2227 N N . ARG B 1 107 ? 13.172 -11.57 1.404 1 90.19 107 ARG B N 1
ATOM 2228 C CA . ARG B 1 107 ? 13.734 -11.781 2.736 1 90.19 107 ARG B CA 1
ATOM 2229 C C . ARG B 1 107 ? 14.914 -12.742 2.688 1 90.19 107 ARG B C 1
ATOM 2231 O O . ARG B 1 107 ? 15.898 -12.57 3.404 1 90.19 107 ARG B O 1
ATOM 2238 N N . ALA B 1 108 ? 14.836 -13.742 1.881 1 90.62 108 ALA B N 1
ATOM 2239 C CA . ALA B 1 108 ? 15.914 -14.719 1.729 1 90.62 108 ALA B CA 1
ATOM 2240 C C . ALA B 1 108 ? 17.172 -14.055 1.191 1 90.62 108 ALA B C 1
ATOM 2242 O O . ALA B 1 108 ? 18.281 -14.414 1.585 1 90.62 108 ALA B O 1
ATOM 2243 N N . LEU B 1 109 ? 17.047 -13.102 0.385 1 93.88 109 LEU B N 1
ATOM 2244 C CA . LEU B 1 109 ? 18.188 -12.461 -0.281 1 93.88 109 LEU B CA 1
ATOM 2245 C C . LEU B 1 109 ? 18.812 -11.406 0.617 1 93.88 109 LEU B C 1
ATOM 2247 O O . LEU B 1 109 ? 20.016 -11.156 0.533 1 93.88 109 LEU B O 1
ATOM 2251 N N . LEU B 1 110 ? 18.031 -10.773 1.446 1 93.69 110 LEU B N 1
ATOM 2252 C CA . LEU B 1 110 ? 18.516 -9.664 2.258 1 93.69 110 LEU B CA 1
ATOM 2253 C C . LEU B 1 110 ? 19.031 -10.156 3.605 1 93.69 110 LEU B C 1
ATOM 2255 O O . LEU B 1 110 ? 19.75 -9.438 4.301 1 93.69 110 LEU B O 1
ATOM 2259 N N . GLY B 1 111 ? 18.812 -11.414 3.945 1 84.31 111 GLY B N 1
ATOM 2260 C CA . GLY B 1 111 ? 19.312 -12.016 5.164 1 84.31 111 GLY B CA 1
ATOM 2261 C C . GLY B 1 111 ? 18.469 -11.695 6.387 1 84.31 111 GLY B C 1
ATOM 2262 O O . GLY B 1 111 ? 17.609 -12.492 6.773 1 84.31 111 GLY B O 1
ATOM 2263 N N . GLU B 1 112 ? 18.781 -10.531 7.137 1 83.44 112 GLU B N 1
ATOM 2264 C CA . GLU B 1 112 ? 18.062 -10.156 8.344 1 83.44 112 GLU B CA 1
ATOM 2265 C C . GLU B 1 112 ? 16.891 -9.242 8.016 1 83.44 112 GLU B C 1
ATOM 2267 O O . GLU B 1 112 ? 17.078 -8.078 7.664 1 83.44 112 GLU B O 1
ATOM 2272 N N . SER B 1 113 ? 15.664 -9.844 7.852 1 88.25 113 SER B N 1
ATOM 2273 C CA . SER B 1 113 ? 14.43 -9.086 7.676 1 88.25 113 SER B CA 1
ATOM 2274 C C . SER B 1 113 ? 13.289 -9.688 8.5 1 88.25 113 SER B C 1
ATOM 2276 O O . SER B 1 113 ? 12.953 -10.859 8.336 1 88.25 113 SER B O 1
ATOM 2278 N N . LYS B 1 114 ? 12.742 -8.828 9.352 1 90.81 114 LYS B N 1
ATOM 2279 C CA . LYS B 1 114 ? 11.758 -9.359 10.297 1 90.81 114 LYS B CA 1
ATOM 2280 C C . LYS B 1 114 ? 10.375 -8.773 10.031 1 90.81 114 LYS B C 1
ATOM 2282 O O . LYS B 1 114 ? 9.359 -9.336 10.461 1 90.81 114 LYS B O 1
ATOM 2287 N N . ALA B 1 115 ? 10.383 -7.672 9.445 1 92.19 115 ALA B N 1
ATOM 2288 C CA . ALA B 1 115 ? 9.109 -6.969 9.281 1 92.19 115 ALA B CA 1
ATOM 2289 C C . ALA B 1 115 ? 8.297 -7.566 8.141 1 92.19 115 ALA B C 1
ATOM 2291 O O . ALA B 1 115 ? 8.852 -8.203 7.242 1 92.19 115 ALA B O 1
ATOM 2292 N N . ILE B 1 116 ? 7.062 -7.367 8.125 1 91.94 116 ILE B N 1
ATOM 2293 C CA . ILE B 1 116 ? 6.156 -7.734 7.043 1 91.94 116 ILE B CA 1
ATOM 2294 C C . ILE B 1 116 ? 6.492 -6.926 5.793 1 91.94 116 ILE B C 1
ATOM 2296 O O . ILE B 1 116 ? 6.867 -5.754 5.887 1 91.94 116 ILE B O 1
ATOM 2300 N N . VAL B 1 117 ? 6.367 -7.566 4.656 1 94.5 117 VAL B N 1
ATOM 2301 C CA . VAL B 1 117 ? 6.5 -6.867 3.381 1 94.5 117 VAL B CA 1
ATOM 2302 C C . VAL B 1 117 ? 5.152 -6.27 2.977 1 94.5 117 VAL B C 1
ATOM 2304 O O . VAL B 1 117 ? 4.223 -7 2.625 1 94.5 117 VAL B O 1
ATOM 2307 N N . PRO B 1 118 ? 5.051 -4.891 3.031 1 96.12 118 PRO B N 1
ATOM 2308 C CA . PRO B 1 118 ? 3.773 -4.32 2.594 1 96.12 118 PRO B CA 1
ATOM 2309 C C . PRO B 1 118 ? 3.467 -4.617 1.128 1 96.12 118 PRO B C 1
ATOM 2311 O O . PRO B 1 118 ? 4.383 -4.863 0.339 1 96.12 118 PRO B O 1
ATOM 2314 N N . SER B 1 119 ? 2.143 -4.605 0.845 1 96.5 119 SER B N 1
ATOM 2315 C CA . SER B 1 119 ? 1.771 -5.043 -0.497 1 96.5 119 SER B CA 1
ATOM 2316 C C . SER B 1 119 ? 0.539 -4.301 -1 1 96.5 119 SER B C 1
ATOM 2318 O O . SER B 1 119 ? -0.237 -3.766 -0.205 1 96.5 119 SER B O 1
ATOM 2320 N N . ALA B 1 120 ? 0.472 -4.207 -2.314 1 97.44 120 ALA B N 1
ATOM 2321 C CA . ALA B 1 120 ? -0.716 -3.754 -3.033 1 97.44 120 ALA B CA 1
ATOM 2322 C C . ALA B 1 120 ? -1.007 -4.652 -4.23 1 97.44 120 ALA B C 1
ATOM 2324 O O . ALA B 1 120 ? -0.087 -5.066 -4.941 1 97.44 120 ALA B O 1
ATOM 2325 N N . LYS B 1 121 ? -2.189 -4.984 -4.41 1 97.56 121 LYS B N 1
ATOM 2326 C CA . LYS B 1 121 ? -2.607 -5.723 -5.598 1 97.56 121 LYS B CA 1
ATOM 2327 C C . LYS B 1 121 ? -3.986 -5.273 -6.07 1 97.56 121 LYS B C 1
ATOM 2329 O O . LYS B 1 121 ? -4.828 -4.879 -5.258 1 97.56 121 LYS B O 1
ATOM 2334 N N . LYS B 1 122 ? -4.207 -5.352 -7.332 1 97.75 122 LYS B N 1
ATOM 2335 C CA . LYS B 1 122 ? -5.512 -5.07 -7.93 1 97.75 122 LYS B CA 1
ATOM 2336 C C . LYS B 1 122 ? -5.621 -5.688 -9.32 1 97.75 122 LYS B C 1
ATOM 2338 O O . LYS B 1 122 ? -4.645 -6.215 -9.852 1 97.75 122 LYS B O 1
ATOM 2343 N N . VAL B 1 123 ? -6.836 -5.695 -9.828 1 98.06 123 VAL B N 1
ATOM 2344 C CA . VAL B 1 123 ? -7.121 -6.062 -11.211 1 98.06 123 VAL B CA 1
ATOM 2345 C C . VAL B 1 123 ? -7.18 -4.805 -12.078 1 98.06 123 VAL B C 1
ATOM 2347 O O . VAL B 1 123 ? -7.73 -3.781 -11.656 1 98.06 123 VAL B O 1
ATOM 2350 N N . GLY B 1 124 ? -6.559 -4.824 -13.242 1 97.69 124 GLY B N 1
ATOM 2351 C CA . GLY B 1 124 ? -6.551 -3.654 -14.109 1 97.69 124 GLY B CA 1
ATOM 2352 C C . GLY B 1 124 ? -6.098 -3.965 -15.523 1 97.69 124 GLY B C 1
ATOM 2353 O O . GLY B 1 124 ? -5.602 -5.059 -15.797 1 97.69 124 GLY B O 1
ATOM 2354 N N . ALA B 1 125 ? -6.297 -3.037 -16.438 1 97.19 125 ALA B N 1
ATOM 2355 C CA . ALA B 1 125 ? -5.887 -3.15 -17.828 1 97.19 125 ALA B CA 1
ATOM 2356 C C . ALA B 1 125 ? -4.449 -2.678 -18.016 1 97.19 125 ALA B C 1
ATOM 2358 O O . ALA B 1 125 ? -3.844 -2.129 -17.094 1 97.19 125 ALA B O 1
ATOM 2359 N N . ALA B 1 126 ? -3.957 -2.977 -19.219 1 96.25 126 ALA B N 1
ATOM 2360 C CA . ALA B 1 126 ? -2.643 -2.438 -19.562 1 96.25 126 ALA B CA 1
ATOM 2361 C C . ALA B 1 126 ? -2.592 -0.931 -19.328 1 96.25 126 ALA B C 1
ATOM 2363 O O . ALA B 1 126 ? -3.541 -0.213 -19.641 1 96.25 126 ALA B O 1
ATOM 2364 N N . GLY B 1 127 ? -1.458 -0.481 -18.766 1 95.38 127 GLY B N 1
ATOM 2365 C CA . GLY B 1 127 ? -1.279 0.942 -18.516 1 95.38 127 GLY B CA 1
ATOM 2366 C C . GLY B 1 127 ? -1.807 1.39 -17.172 1 95.38 127 GLY B C 1
ATOM 2367 O O . GLY B 1 127 ? -1.612 2.539 -16.766 1 95.38 127 GLY B O 1
ATOM 2368 N N . THR B 1 128 ? -2.494 0.536 -16.484 1 97 128 THR B N 1
ATOM 2369 C CA . THR B 1 128 ? -2.928 0.846 -15.117 1 97 128 THR B CA 1
ATOM 2370 C C . THR B 1 128 ? -1.727 1.023 -14.195 1 97 128 THR B C 1
ATOM 2372 O O . THR B 1 128 ? -0.768 0.252 -14.258 1 97 128 THR B O 1
ATOM 2375 N N . THR B 1 129 ? -1.737 2.09 -13.367 1 97.38 129 THR B N 1
ATOM 2376 C CA . THR B 1 129 ? -0.662 2.299 -12.398 1 97.38 129 THR B CA 1
ATOM 2377 C C . THR B 1 129 ? -0.886 1.454 -11.148 1 97.38 129 THR B C 1
ATOM 2379 O O . THR B 1 129 ? -2.016 1.059 -10.852 1 97.38 129 THR B O 1
ATOM 2382 N N . LEU B 1 130 ? 0.173 1.103 -10.516 1 98.12 130 LEU B N 1
ATOM 2383 C CA . LEU B 1 130 ? 0.178 0.414 -9.234 1 98.12 130 LEU B CA 1
ATOM 2384 C C . LEU B 1 130 ? 1.069 1.141 -8.227 1 98.12 130 LEU B C 1
ATOM 2386 O O . LEU B 1 130 ? 2.236 1.416 -8.516 1 98.12 130 LEU B O 1
ATOM 2390 N N . ASP B 1 131 ? 0.507 1.552 -7.051 1 98.44 131 ASP B N 1
ATOM 2391 C CA . ASP B 1 131 ? 1.278 2.15 -5.969 1 98.44 131 ASP B CA 1
ATOM 2392 C C . ASP B 1 131 ? 1.834 1.078 -5.031 1 98.44 131 ASP B C 1
ATOM 2394 O O . ASP B 1 131 ? 1.089 0.48 -4.254 1 98.44 131 ASP B O 1
ATOM 2398 N N . LEU B 1 132 ? 3.15 0.838 -5.113 1 98.19 132 LEU B N 1
ATOM 2399 C CA . LEU B 1 132 ? 3.816 -0.123 -4.242 1 98.19 132 LEU B CA 1
ATOM 2400 C C . LEU B 1 132 ? 4.156 0.509 -2.896 1 98.19 132 LEU B C 1
ATOM 2402 O O . LEU B 1 132 ? 4.977 1.426 -2.826 1 98.19 132 LEU B O 1
ATOM 2406 N N . PRO B 1 133 ? 3.555 0.031 -1.845 1 97.94 133 PRO B N 1
ATOM 2407 C CA . PRO B 1 133 ? 3.959 0.552 -0.537 1 97.94 133 PRO B CA 1
ATOM 2408 C C . PRO B 1 133 ? 5.305 0.002 -0.075 1 97.94 133 PRO B C 1
ATOM 2410 O O . PRO B 1 133 ? 5.617 -1.166 -0.319 1 97.94 133 PRO B O 1
ATOM 2413 N N . LEU B 1 134 ? 6.133 0.816 0.616 1 97.56 134 LEU B N 1
ATOM 2414 C CA . LEU B 1 134 ? 7.426 0.444 1.178 1 97.56 134 LEU B CA 1
ATOM 2415 C C . LEU B 1 134 ? 7.449 0.676 2.686 1 97.56 134 LEU B C 1
ATOM 2417 O O . LEU B 1 134 ? 6.832 1.621 3.182 1 97.56 134 LEU B O 1
ATOM 2421 N N . ALA B 1 135 ? 8.156 -0.18 3.355 1 97.06 135 ALA B N 1
ATOM 2422 C CA . ALA B 1 135 ? 8.43 -0.027 4.781 1 97.06 135 ALA B CA 1
ATOM 2423 C C . ALA B 1 135 ? 9.797 -0.604 5.141 1 97.06 135 ALA B C 1
ATOM 2425 O O . ALA B 1 135 ? 10.406 -1.324 4.344 1 97.06 135 ALA B O 1
ATOM 2426 N N . HIS B 1 136 ? 10.266 -0.259 6.309 1 97.06 136 HIS B N 1
ATOM 2427 C CA . HIS B 1 136 ? 11.562 -0.738 6.773 1 97.06 136 HIS B CA 1
ATOM 2428 C C . HIS B 1 136 ? 11.578 -2.258 6.895 1 97.06 136 HIS B C 1
ATOM 2430 O O . HIS B 1 136 ? 10.602 -2.855 7.363 1 97.06 136 HIS B O 1
ATOM 2436 N N . ILE B 1 137 ? 12.711 -2.889 6.676 1 96.25 137 ILE B N 1
ATOM 2437 C CA . ILE B 1 137 ? 12.789 -4.336 6.527 1 96.25 137 ILE B CA 1
ATOM 2438 C C . ILE B 1 137 ? 12.781 -5 7.902 1 96.25 137 ILE B C 1
ATOM 2440 O O . ILE B 1 137 ? 12.477 -6.188 8.023 1 96.25 137 ILE B O 1
ATOM 2444 N N . ASN B 1 138 ? 13.055 -4.27 9 1 94.75 138 ASN B N 1
ATOM 2445 C CA . ASN B 1 138 ? 13.18 -4.91 10.305 1 94.75 138 ASN B CA 1
ATOM 2446 C C . ASN B 1 138 ? 12.109 -4.414 11.273 1 94.75 138 ASN B C 1
ATOM 2448 O O . ASN B 1 138 ? 11.898 -5.02 12.328 1 94.75 138 ASN B O 1
ATOM 2452 N N . ALA B 1 139 ? 11.516 -3.309 10.953 1 93.88 139 ALA B N 1
ATOM 2453 C CA . ALA B 1 139 ? 10.547 -2.709 11.867 1 93.88 139 ALA B CA 1
ATOM 2454 C C . ALA B 1 139 ? 9.484 -1.922 11.102 1 93.88 139 ALA B C 1
ATOM 2456 O O . ALA B 1 139 ? 9.766 -0.84 10.578 1 93.88 139 ALA B O 1
ATOM 2457 N N . ALA B 1 140 ? 8.281 -2.395 11.227 1 92.12 140 ALA B N 1
ATOM 2458 C CA . ALA B 1 140 ? 7.203 -1.852 10.406 1 92.12 140 ALA B CA 1
ATOM 2459 C C . ALA B 1 140 ? 6.82 -0.447 10.859 1 92.12 140 ALA B C 1
ATOM 2461 O O . ALA B 1 140 ? 6.234 0.323 10.094 1 92.12 140 ALA B O 1
ATOM 2462 N N . TYR B 1 141 ? 7.223 0.029 12.055 1 92.19 141 TYR B N 1
ATOM 2463 C CA . TYR B 1 141 ? 6.754 1.301 12.594 1 92.19 141 TYR B CA 1
ATOM 2464 C C . TYR B 1 141 ? 7.793 2.395 12.391 1 92.19 141 TYR B C 1
ATOM 2466 O O . TYR B 1 141 ? 7.676 3.484 12.961 1 92.19 141 TYR B O 1
ATOM 2474 N N . VAL B 1 142 ? 8.805 2.096 11.656 1 94.44 142 VAL B N 1
ATOM 2475 C CA . VAL B 1 142 ? 9.781 3.141 11.367 1 94.44 142 VAL B CA 1
ATOM 2476 C C . VAL B 1 142 ? 9.188 4.145 10.383 1 94.44 142 VAL B C 1
ATOM 2478 O O . VAL B 1 142 ? 9.188 3.908 9.172 1 94.44 142 VAL B O 1
ATOM 2481 N N . ARG B 1 143 ? 8.836 5.266 10.844 1 93.44 143 ARG B N 1
ATOM 2482 C CA . ARG B 1 143 ? 7.996 6.211 10.125 1 93.44 143 ARG B CA 1
ATOM 2483 C C . ARG B 1 143 ? 8.75 6.84 8.961 1 93.44 143 ARG B C 1
ATOM 2485 O O . ARG B 1 143 ? 8.164 7.129 7.91 1 93.44 143 ARG B O 1
ATOM 2492 N N . SER B 1 144 ? 10.023 7.039 9.055 1 95.25 144 SER B N 1
ATOM 2493 C CA . SER B 1 144 ? 10.836 7.648 8.016 1 95.25 144 SER B CA 1
ATOM 2494 C C . SER B 1 144 ? 10.859 6.789 6.754 1 95.25 144 SER B C 1
ATOM 2496 O O . SER B 1 144 ? 11.273 7.25 5.691 1 95.25 144 SER B O 1
ATOM 2498 N N . HIS B 1 145 ? 10.383 5.512 6.863 1 96.56 145 HIS B N 1
ATOM 2499 C CA . HIS B 1 145 ? 10.531 4.566 5.762 1 96.56 145 HIS B CA 1
ATOM 2500 C C . HIS B 1 145 ? 9.188 4.234 5.129 1 96.56 145 HIS B C 1
ATOM 2502 O O . HIS B 1 145 ? 9.117 3.447 4.18 1 96.56 145 HIS B O 1
ATOM 2508 N N . PHE B 1 146 ? 8.086 4.867 5.656 1 96.25 146 PHE B N 1
ATOM 2509 C CA . PHE B 1 146 ? 6.82 4.77 4.938 1 96.25 146 PHE B CA 1
ATOM 2510 C C . PHE B 1 146 ? 6.895 5.508 3.609 1 96.25 146 PHE B C 1
ATOM 2512 O O . PHE B 1 146 ? 7.098 6.727 3.58 1 96.25 146 PHE B O 1
ATOM 2519 N N . ASP B 1 147 ? 6.781 4.777 2.607 1 96.56 147 ASP B N 1
ATOM 2520 C CA . ASP B 1 147 ? 6.938 5.344 1.27 1 96.56 147 ASP B CA 1
ATOM 2521 C C . ASP B 1 147 ? 6.109 4.566 0.247 1 96.56 147 ASP B C 1
ATOM 2523 O O . ASP B 1 147 ? 5.461 3.576 0.588 1 96.56 147 ASP B O 1
ATOM 2527 N N . THR B 1 148 ? 5.934 5.172 -0.94 1 98.31 148 THR B N 1
ATOM 2528 C CA . THR B 1 148 ? 5.203 4.57 -2.051 1 98.31 148 THR B CA 1
ATOM 2529 C C . THR B 1 148 ? 5.949 4.785 -3.367 1 98.31 148 THR B C 1
ATOM 2531 O O . THR B 1 148 ? 6.426 5.891 -3.641 1 98.31 148 THR B O 1
ATOM 2534 N N . MET B 1 149 ? 6.16 3.748 -4.117 1 97.69 149 MET B N 1
ATOM 2535 C CA . MET B 1 149 ? 6.664 3.875 -5.48 1 97.69 149 MET B CA 1
ATOM 2536 C C . MET B 1 149 ? 5.586 3.504 -6.496 1 97.69 149 MET B C 1
ATOM 2538 O O . MET B 1 149 ? 5.086 2.377 -6.492 1 97.69 149 MET B O 1
ATOM 2542 N N . THR B 1 150 ? 5.215 4.488 -7.336 1 98.19 150 THR B N 1
ATOM 2543 C CA . THR B 1 150 ? 4.25 4.227 -8.398 1 98.19 150 THR B CA 1
ATOM 2544 C C . THR B 1 150 ? 4.941 3.613 -9.617 1 98.19 150 THR B C 1
ATOM 2546 O O . THR B 1 150 ? 5.961 4.129 -10.086 1 98.19 150 THR B O 1
ATOM 2549 N N . VAL B 1 151 ? 4.355 2.49 -10.133 1 97.44 151 VAL B N 1
ATOM 2550 C CA . VAL B 1 151 ? 4.926 1.813 -11.297 1 97.44 151 VAL B CA 1
ATOM 2551 C C . VAL B 1 151 ? 3.83 1.546 -12.328 1 97.44 151 VAL B C 1
ATOM 2553 O O . VAL B 1 151 ? 2.641 1.634 -12.016 1 97.44 151 VAL B O 1
ATOM 2556 N N . MET B 1 152 ? 4.285 1.311 -13.523 1 97.31 152 MET B N 1
ATOM 2557 C CA . MET B 1 152 ? 3.367 1.008 -14.617 1 97.31 152 MET B CA 1
ATOM 2558 C C . MET B 1 152 ? 4.094 0.291 -15.758 1 97.31 152 MET B C 1
ATOM 2560 O O . MET B 1 152 ? 5.273 0.542 -16 1 97.31 152 MET B O 1
ATOM 2564 N N . VAL B 1 153 ? 3.488 -0.669 -16.344 1 96.31 153 VAL B N 1
ATOM 2565 C CA . VAL B 1 153 ? 3.9 -1.266 -17.609 1 96.31 153 VAL B CA 1
ATOM 2566 C C . VAL B 1 153 ? 2.934 -0.849 -18.719 1 96.31 153 VAL B C 1
ATOM 2568 O O . VAL B 1 153 ? 1.777 -1.276 -18.734 1 96.31 153 VAL B O 1
ATOM 2571 N N . PRO B 1 154 ? 3.424 -0.048 -19.703 1 94.12 154 PRO B N 1
ATOM 2572 C CA . PRO B 1 154 ? 2.496 0.529 -20.672 1 94.12 154 PRO B CA 1
ATOM 2573 C C . PRO B 1 154 ? 1.703 -0.532 -21.438 1 94.12 154 PRO B C 1
ATOM 2575 O O . PRO B 1 154 ? 0.524 -0.329 -21.734 1 94.12 154 PRO B O 1
ATOM 2578 N N . ASP B 1 155 ? 2.287 -1.594 -21.781 1 95.88 155 ASP B N 1
ATOM 2579 C CA . ASP B 1 155 ? 1.626 -2.59 -22.625 1 95.88 155 ASP B CA 1
ATOM 2580 C C . ASP B 1 155 ? 1.246 -3.824 -21.812 1 95.88 155 ASP B C 1
ATOM 2582 O O . ASP B 1 155 ? 1.065 -4.91 -22.375 1 95.88 155 ASP B O 1
ATOM 2586 N N . GLY B 1 156 ? 1.196 -3.689 -20.406 1 95.69 156 GLY B N 1
ATOM 2587 C CA . GLY B 1 156 ? 0.816 -4.785 -19.516 1 95.69 156 GLY B CA 1
ATOM 2588 C C . GLY B 1 156 ? 0.078 -4.324 -18.281 1 95.69 156 GLY B C 1
ATOM 2589 O O . GLY B 1 156 ? 0.153 -3.15 -17.906 1 95.69 156 GLY B O 1
ATOM 2590 N N . PRO B 1 157 ? -0.65 -5.293 -17.641 1 98.31 157 PRO B N 1
ATOM 2591 C CA . PRO B 1 157 ? -0.876 -6.656 -18.125 1 98.31 157 PRO B CA 1
ATOM 2592 C C . PRO B 1 157 ? -1.917 -6.723 -19.25 1 98.31 157 PRO B C 1
ATOM 2594 O O . PRO B 1 157 ? -2.912 -5.992 -19.203 1 98.31 157 PRO B O 1
ATOM 2597 N N . LYS B 1 158 ? -1.69 -7.488 -20.266 1 98.19 158 LYS B N 1
ATOM 2598 C CA . LYS B 1 158 ? -2.787 -7.91 -21.125 1 98.19 158 LYS B CA 1
ATOM 2599 C C . LYS B 1 158 ? -3.846 -8.68 -20.344 1 98.19 158 LYS B C 1
ATOM 2601 O O . LYS B 1 158 ? -3.619 -9.062 -19.188 1 98.19 158 LYS B O 1
ATOM 2606 N N . PRO B 1 159 ? -5.051 -8.891 -20.969 1 98.44 159 PRO B N 1
ATOM 2607 C CA . PRO B 1 159 ? -6.152 -9.484 -20.203 1 98.44 159 PRO B CA 1
ATOM 2608 C C . PRO B 1 159 ? -5.781 -10.82 -19.562 1 98.44 159 PRO B C 1
ATOM 2610 O O . PRO B 1 159 ? -6.27 -11.148 -18.484 1 98.44 159 PRO B O 1
ATOM 2613 N N . ASP B 1 160 ? -4.891 -11.578 -20.156 1 98.62 160 ASP B N 1
ATOM 2614 C CA . ASP B 1 160 ? -4.527 -12.906 -19.672 1 98.62 160 ASP B CA 1
ATOM 2615 C C . ASP B 1 160 ? -3.125 -12.898 -19.062 1 98.62 160 ASP B C 1
ATOM 2617 O O . ASP B 1 160 ? -2.428 -13.922 -19.094 1 98.62 160 ASP B O 1
ATOM 2621 N N . GLU B 1 161 ? -2.713 -11.758 -18.531 1 98.75 161 GLU B N 1
ATOM 2622 C CA . GLU B 1 161 ? -1.394 -11.625 -17.922 1 98.75 161 GLU B CA 1
ATOM 2623 C C . GLU B 1 161 ? -1.498 -11.133 -16.484 1 98.75 161 GLU B C 1
ATOM 2625 O O . GLU B 1 161 ? -2.572 -10.719 -16.047 1 98.75 161 GLU B O 1
ATOM 2630 N N . ILE B 1 162 ? -0.43 -11.266 -15.773 1 98.81 162 ILE B N 1
ATOM 2631 C CA . ILE B 1 162 ? -0.22 -10.664 -14.461 1 98.81 162 ILE B CA 1
ATOM 2632 C C . ILE B 1 162 ? 1.104 -9.906 -14.453 1 98.81 162 ILE B C 1
ATOM 2634 O O . ILE B 1 162 ? 2.094 -10.359 -15.031 1 98.81 162 ILE B O 1
ATOM 2638 N N . VAL B 1 163 ? 1.129 -8.773 -13.891 1 98.81 163 VAL B N 1
ATOM 2639 C CA . VAL B 1 163 ? 2.369 -8.086 -13.539 1 98.81 163 VAL B CA 1
ATOM 2640 C C . VAL B 1 163 ? 2.686 -8.32 -12.062 1 98.81 163 VAL B C 1
ATOM 2642 O O . VAL B 1 163 ? 1.934 -7.891 -11.188 1 98.81 163 VAL B O 1
ATOM 2645 N N . PHE B 1 164 ? 3.785 -9.008 -11.75 1 98.81 164 PHE B N 1
ATOM 2646 C CA . PHE B 1 164 ? 4.332 -9.102 -10.406 1 98.81 164 PHE B CA 1
ATOM 2647 C C . PHE B 1 164 ? 5.422 -8.055 -10.195 1 98.81 164 PHE B C 1
ATOM 2649 O O . PHE B 1 164 ? 6.238 -7.809 -11.086 1 98.81 164 PHE B O 1
ATOM 2656 N N . ALA B 1 165 ? 5.418 -7.465 -9.008 1 98.81 165 ALA B N 1
ATOM 2657 C CA . ALA B 1 165 ? 6.367 -6.387 -8.75 1 98.81 165 ALA B CA 1
ATOM 2658 C C . ALA B 1 165 ? 7.078 -6.594 -7.414 1 98.81 165 ALA B C 1
ATOM 2660 O O . ALA B 1 165 ? 6.469 -7.047 -6.441 1 98.81 165 ALA B O 1
ATOM 2661 N N . LEU B 1 166 ? 8.305 -6.324 -7.367 1 98.75 166 LEU B N 1
ATOM 2662 C CA . LEU B 1 166 ? 9.117 -6.16 -6.164 1 98.75 166 LEU B CA 1
ATOM 2663 C C . LEU B 1 166 ? 9.773 -4.785 -6.141 1 98.75 166 LEU B C 1
ATOM 2665 O O . LEU B 1 166 ? 10.164 -4.262 -7.184 1 98.75 166 LEU B O 1
ATOM 2669 N N . CYS B 1 167 ? 9.867 -4.246 -4.98 1 98.62 167 CYS B N 1
ATOM 2670 C CA . CYS B 1 167 ? 10.523 -2.951 -4.812 1 98.62 167 CYS B CA 1
ATOM 2671 C C . CYS B 1 167 ? 11.406 -2.947 -3.57 1 98.62 167 CYS B C 1
ATOM 2673 O O . CYS B 1 167 ? 11.102 -3.613 -2.58 1 98.62 167 CYS B O 1
ATOM 2675 N N . MET B 1 168 ? 12.555 -2.23 -3.631 1 98.5 168 MET B N 1
ATOM 2676 C CA . MET B 1 168 ? 13.5 -2.014 -2.543 1 98.5 168 MET B CA 1
ATOM 2677 C C . MET B 1 168 ? 14.023 -0.581 -2.553 1 98.5 168 MET B C 1
ATOM 2679 O O . MET B 1 168 ? 13.945 0.105 -3.574 1 98.5 168 MET B O 1
ATOM 2683 N N . ALA B 1 169 ? 14.539 -0.208 -1.439 1 98.25 169 ALA B N 1
ATOM 2684 C CA . ALA B 1 169 ? 15.07 1.15 -1.357 1 98.25 169 ALA B CA 1
ATOM 2685 C C . ALA B 1 169 ? 16.203 1.235 -0.338 1 98.25 169 ALA B C 1
ATOM 2687 O O . ALA B 1 169 ? 16.375 0.331 0.482 1 98.25 169 ALA B O 1
ATOM 2688 N N . LYS B 1 170 ? 16.953 2.301 -0.481 1 97.31 170 LYS B N 1
ATOM 2689 C CA . LYS B 1 170 ? 18.047 2.621 0.437 1 97.31 170 LYS B CA 1
ATOM 2690 C C . LYS B 1 170 ? 17.797 3.951 1.145 1 97.31 170 LYS B C 1
ATOM 2692 O O . LYS B 1 170 ? 17.578 4.977 0.494 1 97.31 170 LYS B O 1
ATOM 2697 N N . GLY B 1 171 ? 17.844 3.871 2.465 1 94.94 171 GLY B N 1
ATOM 2698 C CA . GLY B 1 171 ? 17.766 5.086 3.262 1 94.94 171 GLY B CA 1
ATOM 2699 C C . GLY B 1 171 ? 16.328 5.562 3.475 1 94.94 171 GLY B C 1
ATOM 2700 O O . GLY B 1 171 ? 15.406 5.066 2.838 1 94.94 171 GLY B O 1
ATOM 2701 N N . PRO B 1 172 ? 16.156 6.508 4.426 1 96.31 172 PRO B N 1
ATOM 2702 C CA . PRO B 1 172 ? 14.859 7.117 4.695 1 96.31 172 PRO B CA 1
ATOM 2703 C C . PRO B 1 172 ? 14.422 8.086 3.6 1 96.31 172 PRO B C 1
ATOM 2705 O O . PRO B 1 172 ? 15.211 8.406 2.703 1 96.31 172 PRO B O 1
ATOM 2708 N N . ARG B 1 173 ? 13.07 8.492 3.59 1 96 173 ARG B N 1
ATOM 2709 C CA . ARG B 1 173 ? 12.648 9.602 2.746 1 96 173 ARG B CA 1
ATOM 2710 C C . ARG B 1 173 ? 13.555 10.812 2.939 1 96 173 ARG B C 1
ATOM 2712 O O . ARG B 1 173 ? 14 11.086 4.055 1 96 173 ARG B O 1
ATOM 2719 N N . VAL B 1 174 ? 13.555 11.484 1.806 1 90.81 174 VAL B N 1
ATOM 2720 C CA . VAL B 1 174 ? 14.336 12.711 1.907 1 90.81 174 VAL B CA 1
ATOM 2721 C C . VAL B 1 174 ? 13.625 13.703 2.822 1 90.81 174 VAL B C 1
ATOM 2723 O O . VAL B 1 174 ? 12.398 13.797 2.816 1 90.81 174 VAL B O 1
ATOM 2726 N N . HIS B 1 175 ? 14.312 14.297 3.777 1 92.69 175 HIS B N 1
ATOM 2727 C CA . HIS B 1 175 ? 13.844 15.32 4.707 1 92.69 175 HIS B CA 1
ATOM 2728 C C . HIS B 1 175 ? 12.906 14.719 5.754 1 92.69 175 HIS B C 1
ATOM 2730 O O . HIS B 1 175 ? 11.992 15.391 6.238 1 92.69 175 HIS B O 1
ATOM 2736 N N . SER B 1 176 ? 12.898 13.352 5.902 1 93.88 176 SER B N 1
ATOM 2737 C CA . SER B 1 176 ? 12.078 12.773 6.961 1 93.88 176 SER B CA 1
ATOM 2738 C C . SER B 1 176 ? 12.219 13.562 8.258 1 93.88 176 SER B C 1
ATOM 2740 O O . SER B 1 176 ? 13.328 13.773 8.742 1 93.88 176 SER B O 1
ATOM 2742 N N . ARG B 1 177 ? 11.016 13.969 8.695 1 93.88 177 ARG B N 1
ATOM 2743 C CA . ARG B 1 177 ? 11.031 14.789 9.898 1 93.88 177 ARG B CA 1
ATOM 2744 C C . ARG B 1 177 ? 9.703 14.719 10.633 1 93.88 177 ARG B C 1
ATOM 2746 O O . ARG B 1 177 ? 9.219 15.727 11.156 1 93.88 177 ARG B O 1
ATOM 2753 N N . MET B 1 178 ? 9.086 13.539 10.648 1 92 178 MET B N 1
ATOM 2754 C CA . MET B 1 178 ? 7.785 13.359 11.281 1 92 178 MET B CA 1
ATOM 2755 C C . MET B 1 178 ? 7.934 12.688 12.648 1 92 178 MET B C 1
ATOM 2757 O O . MET B 1 178 ? 6.945 12.484 13.352 1 92 178 MET B O 1
ATOM 2761 N N . GLY B 1 179 ? 9.125 12.367 12.922 1 89.81 179 GLY B N 1
ATOM 2762 C CA . GLY B 1 179 ? 9.352 11.719 14.203 1 89.81 179 GLY B CA 1
ATOM 2763 C C . GLY B 1 179 ? 8.867 10.281 14.242 1 89.81 179 GLY B C 1
ATOM 2764 O O . GLY B 1 179 ? 8.914 9.578 13.234 1 89.81 179 GLY B O 1
ATOM 2765 N N . GLY B 1 180 ? 8.477 9.781 15.531 1 88.44 180 GLY B N 1
ATOM 2766 C CA . GLY B 1 180 ? 8.156 8.375 15.703 1 88.44 180 GLY B CA 1
ATOM 2767 C C . GLY B 1 180 ? 9.375 7.5 15.906 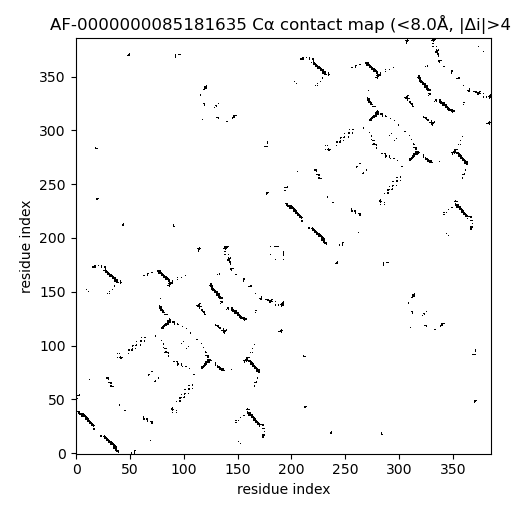1 88.44 180 GLY B C 1
ATOM 2768 O O . GLY B 1 180 ? 10.43 7.984 16.328 1 88.44 180 GLY B O 1
ATOM 2769 N N . LEU B 1 181 ? 9.07 6.215 15.688 1 91.69 181 LEU B N 1
ATOM 2770 C CA . LEU B 1 181 ? 10.195 5.289 15.766 1 91.69 181 LEU B CA 1
ATOM 2771 C C . LEU B 1 181 ? 11.211 5.566 14.664 1 91.69 181 LEU B C 1
ATOM 2773 O O . LEU B 1 181 ? 10.859 5.578 13.477 1 91.69 181 LEU B O 1
ATOM 2777 N N . GLU B 1 182 ? 12.398 5.789 15.102 1 92.75 182 GLU B N 1
ATOM 2778 C CA . GLU B 1 182 ? 13.484 6.027 14.156 1 92.75 182 GLU B CA 1
ATOM 2779 C C . GLU B 1 182 ? 14.273 4.75 13.891 1 92.75 182 GLU B C 1
ATOM 2781 O O . GLU B 1 182 ? 14.297 3.844 14.727 1 92.75 182 GLU B O 1
ATOM 2786 N N . ALA B 1 183 ? 14.984 4.754 12.742 1 90.62 183 ALA B N 1
ATOM 2787 C CA . ALA B 1 183 ? 15.703 3.555 12.32 1 90.62 183 ALA B CA 1
ATOM 2788 C C . ALA B 1 183 ? 16.766 3.162 13.344 1 90.62 183 ALA B C 1
ATOM 2790 O O . ALA B 1 183 ? 17 1.975 13.586 1 90.62 183 ALA B O 1
ATOM 2791 N N . HIS B 1 184 ? 17.375 4.195 13.938 1 91.75 184 HIS B N 1
ATOM 2792 C CA . HIS B 1 184 ? 18.469 3.906 14.867 1 91.75 184 HIS B CA 1
ATOM 2793 C C . HIS B 1 184 ? 17.938 3.357 16.188 1 91.75 184 HIS B C 1
ATOM 2795 O O . HIS B 1 184 ? 18.703 2.854 17.016 1 91.75 184 HIS B O 1
ATOM 2801 N N . GLN B 1 185 ? 16.594 3.344 16.391 1 92.81 185 GLN B N 1
ATOM 2802 C CA . GLN B 1 185 ? 15.969 2.891 17.625 1 92.81 185 GLN B CA 1
ATOM 2803 C C . GLN B 1 185 ? 15.43 1.469 17.469 1 92.81 185 GLN B C 1
ATOM 2805 O O . GLN B 1 185 ? 14.875 0.911 18.422 1 92.81 185 GLN B O 1
ATOM 2810 N N . ILE B 1 186 ? 15.656 0.82 16.375 1 91.94 186 ILE B N 1
ATOM 2811 C CA . ILE B 1 186 ? 15.102 -0.502 16.094 1 91.94 186 ILE B CA 1
ATOM 2812 C C . ILE B 1 186 ? 15.742 -1.531 17.031 1 91.94 186 ILE B C 1
ATOM 2814 O O . ILE B 1 186 ? 16.969 -1.627 17.109 1 91.94 186 ILE B O 1
ATOM 2818 N N . LYS B 1 187 ? 14.859 -2.195 17.672 1 88.81 187 LYS B N 1
ATOM 2819 C CA . LYS B 1 187 ? 15.328 -3.328 18.453 1 88.81 187 LYS B CA 1
ATOM 2820 C C . LYS B 1 187 ? 15.484 -4.578 17.594 1 88.81 187 LYS B C 1
ATOM 2822 O O . LYS B 1 187 ? 16.391 -5.383 17.812 1 88.81 187 LYS B O 1
ATOM 2827 N N . GLY B 1 188 ? 14.531 -4.742 16.562 1 83.5 188 GLY B N 1
ATOM 2828 C CA . GLY B 1 188 ? 14.672 -5.785 15.547 1 83.5 188 GLY B CA 1
ATOM 2829 C C . GLY B 1 188 ? 14.273 -7.16 16.047 1 83.5 188 GLY B C 1
ATOM 2830 O O . GLY B 1 188 ? 14.805 -8.172 15.594 1 83.5 188 GLY B O 1
ATOM 2831 N N . GLU B 1 189 ? 13.266 -7.254 16.984 1 84.56 189 GLU B N 1
ATOM 2832 C CA . GLU B 1 189 ? 12.922 -8.547 17.562 1 84.56 189 GLU B CA 1
ATOM 2833 C C . GLU B 1 189 ? 11.586 -9.055 17.016 1 84.56 189 GLU B C 1
ATOM 2835 O O . GLU B 1 189 ? 11.414 -10.258 16.812 1 84.56 189 GLU B O 1
ATOM 2840 N N . ASP B 1 190 ? 10.719 -8.195 16.688 1 86.44 190 ASP B N 1
ATOM 2841 C CA . ASP B 1 190 ? 9.367 -8.656 16.422 1 86.44 190 ASP B CA 1
ATOM 2842 C C . ASP B 1 190 ? 8.891 -8.164 15.055 1 86.44 190 ASP B C 1
ATOM 2844 O O . ASP B 1 190 ? 7.742 -8.414 14.664 1 86.44 190 ASP B O 1
ATOM 2848 N N . GLY B 1 191 ? 9.742 -7.383 14.383 1 89.25 191 GLY B N 1
ATOM 2849 C CA . GLY B 1 191 ? 9.367 -6.867 13.078 1 89.25 191 GLY B CA 1
ATOM 2850 C C . GLY B 1 191 ? 8.523 -5.605 13.156 1 89.25 191 GLY B C 1
ATOM 2851 O O . GLY B 1 191 ? 8.148 -5.047 12.125 1 89.25 191 GLY B O 1
ATOM 2852 N N . LEU B 1 192 ? 8.266 -5.117 14.406 1 88.94 192 LEU B N 1
ATOM 2853 C CA . LEU B 1 192 ? 7.445 -3.93 14.602 1 88.94 192 LEU B CA 1
ATOM 2854 C C . LEU B 1 192 ? 8.297 -2.752 15.07 1 88.94 192 LEU B C 1
ATOM 2856 O O . LEU B 1 192 ? 8.078 -1.616 14.641 1 88.94 192 LEU B O 1
ATOM 2860 N N . ARG B 1 193 ? 9.195 -3.064 15.938 1 91.69 193 ARG B N 1
ATOM 2861 C CA . ARG B 1 193 ? 9.984 -2.014 16.578 1 91.69 193 ARG B CA 1
ATOM 2862 C C . ARG B 1 193 ? 11.453 -2.42 16.688 1 91.69 193 ARG B C 1
ATOM 2864 O O . ARG B 1 193 ? 11.766 -3.609 16.766 1 91.69 193 ARG B O 1
#

Radius of gyration: 19.43 Å; Cα contacts (8 Å, |Δi|>4): 1036; chains: 2; bounding box: 48×54×44 Å

Foldseek 3Di:
DQDWAWDDKDKDKDWAQADPDDGDPGTKIKMKIKTKTFASQFQHDDPDDQVCLVVCQVVLLVRLVVQQVVVPHLPQWFKKWKEKEAAQRDDFVSGVSCQVSNFVNNCVRNPQFAAHHYYYYDYDAAFDKDWTWMATRQARWAPQTTDTDIDHHRHDDHNRIMMIMMMIMGDGPHPDDPDTDHPVNDPRDHNHD/DQDWAWDDKDKDKDWAQADPDDGDPGTKIKMKIKTKTFASQFQHDDPDDQVCLVVCQVVLLVRLVVQQVVVVHLPQWFKKWKEKEAAQRDDFVSGVSCQVSNFVNNCVRNPQFAAHHYYYYDYDAAFDKDWTWMATRQARWAPQTTDTDIDHHRHDDHNRIMMIMMMIMGDGPHPDDPDTDHPVNDPRDHNHD

Secondary structure (DSSP, 8-state):
-----EEEEEEEEEEE--SSSSPPSS-EEEEEEEEEEE-TTTTS--S--TTHHHHHHHHHHHHHHHHHHHTTSSTTEEEEEEEEEE-TTS-HHHHHTTHHHHHHHHHHHHS---S---EEEEE--TT--EEEEEEESS-TTBGGG-EEEEE-BTTB--TTEEEEEEEEEESSPTT----SB-GGG---SSS--/-----EEEEEEEEEEE--SSSSPPSS-EEEEEEEEEEE-TTTTS--S--TTHHHHHHHHHHHHHHHHHHHTTSSTTEEEEEEEEEE-TTS-HHHHHTTHHHHHHHHHHHHS---S---EEEEE--TT--EEEEEEESS-TTBGGG-EEEEE-BTTB--TTEEEEEEEEEESPPTT----SB-GGG---SSS--

Sequence (386 aa):
MADFRLRKLCLALDETHHDGGPEATNPRQRAAVLAVVSNPFAGRYEPDLQPAMEDLKPLALTMGKRLIEALGGPDGIDSYGKGALVGLNGELEHGALWHAPGGYGMRALLGESKAIVPSAKKVGAAGTTLDLPLAHINAAYVRSHFDTMTVMVPDGPKPDEIVFALCMAKGPRVHSRMGGLEAHQIKGEDGLRMADFRLRKLCLALDETHHDGGPEATNPRQRAAVLAVVSNPFAGRYEPDLQPAMEDLKPLALTMGKRLIEALGGPDGIDSYGKGALVGLNGELEHGALWHAPGGYGMRALLGESKAIVPSAKKVGAAGTTLDLPLAHINAAYVRSHFDTMTVMVPDGPKPDEIVFALCMAKGPRVHSRMGGLEAHQIKGEDGLR

Nearest PDB structures (foldseek):
  3byq-assembly1_B  TM=9.795E-01  e=2.400E-27  Bordetella bronchiseptica RB50
  2qtp-assembly1_A  TM=9.303E-01  e=5.003E-17  Ruegeria pomeroyi DSS-3
  1qf6-assembly1_A  TM=2.989E-01  e=1.903E-01  Escherichia coli
  5a4r-assembly1_A-2  TM=4.425E-01  e=5.349E+00  Mus musculus
  3byq-assembly1_B  TM=9.803E-01  e=3.156E-27  Bordetella bronchiseptica RB50